Protein AF-A0A9W4U3G1-F1 (afdb_monomer)

Secondary structure (DSSP, 8-state):
-TTTSS----GGGEEEESSHHHHHHHHHHHH-STT--EEEEEES--TTHHHHHHHTT--EEEEEEETTEE-HHHHHHHHHTPPP-TT----TTS-----SEEEEE--SS-TTT-----HHHHHHHHHHHHHHTEEEEEE-SSTT-BSS-PPPPPPHHHH---SSS-SEEEEEEGGGTT-GGG--EEEE--HHHHHHHHTSHHHHTT-S--HHHHHHHHHHHHTSHHHHHHHHHHHHHHHHHHHHHHHHHHH-TTSEEEE-SBSSEEEEE-SS-HHHHHHHHTTT---EEGGGGSBTTB----TTEEEEE-SSS-HHHHHHTS---S----B-TT-GGG-----SS-SS-HHHHHIIIIIHHHHHHHHHHHHS-S-HHHHHHHHHHHHHHHHHHHHHHHHHHHHHHHHH-PPPTTHHHHH-B---TTS-TT--B-GGGB--S-HHHHHHHT--SS-HHHHHHHHHHHHHHHHHHHHHTTTSSS--HHHHHHHHHHHHHHHHHHHHHHHTTSS-HHHHHHHHHHHHHHHHHHHHHHS--TT-GGGTTPPPPPPPS--S-SSS---PPP----HHHHHHHHHHHHTT----

Solvent-accessible surface area (backbone atoms only — not comparable to full-atom values): 31652 Å² total; per-residue (Å²): 116,72,75,66,41,104,55,82,85,55,76,58,20,48,26,75,20,45,14,43,74,53,38,50,55,48,49,48,70,52,31,53,57,95,67,39,72,43,33,36,34,39,32,62,24,57,45,74,53,49,58,60,38,50,78,69,74,50,54,55,41,56,32,50,58,48,93,46,39,57,44,61,64,62,48,52,57,56,55,69,72,60,80,85,67,85,82,66,74,73,74,77,92,54,95,69,74,67,33,42,28,36,36,41,44,39,57,38,33,15,50,41,51,18,41,52,46,36,71,66,48,47,53,51,49,52,53,50,20,64,74,65,44,19,35,36,42,30,47,56,48,28,69,83,32,52,56,73,79,65,84,65,78,78,53,59,41,78,70,49,85,49,91,52,55,61,37,37,33,36,33,21,32,40,42,76,56,75,44,59,88,54,36,40,20,36,34,39,30,30,46,59,39,18,49,53,57,54,63,34,72,53,46,71,71,65,72,36,59,52,62,70,46,47,52,54,51,51,48,32,55,77,72,48,49,40,57,54,48,34,53,50,48,26,56,54,44,41,52,28,32,52,47,48,54,53,46,40,58,72,77,46,64,84,44,49,75,32,43,58,56,29,43,48,32,32,24,41,36,45,100,52,68,39,69,57,53,51,63,73,31,59,96,64,51,95,74,41,60,24,60,60,21,45,41,66,94,38,74,82,78,37,61,40,26,32,41,48,68,50,78,78,58,52,50,66,29,54,74,72,58,41,90,73,79,35,40,77,53,70,42,49,90,80,45,72,73,27,59,38,70,72,62,94,74,58,92,74,45,70,70,56,48,46,41,60,26,48,48,47,44,51,52,49,41,55,54,49,44,70,71,49,97,62,54,70,70,56,30,53,47,37,37,50,47,51,51,50,34,51,52,54,26,53,53,51,43,50,53,53,34,54,52,42,14,35,68,59,3,34,68,14,24,21,24,48,66,43,22,43,57,70,88,56,101,76,70,57,94,90,49,71,40,60,76,83,49,41,63,46,84,61,53,68,52,37,39,58,24,18,48,19,40,40,22,57,70,17,14,49,29,22,21,26,19,44,38,39,17,51,49,44,27,15,58,69,41,42,80,48,99,68,88,49,72,66,47,48,51,64,22,46,46,40,50,52,51,26,50,53,61,28,50,44,36,46,79,47,36,55,29,52,68,66,21,31,51,51,10,28,50,50,8,34,52,42,13,51,54,29,39,60,74,41,29,72,64,60,82,48,67,90,58,56,54,49,47,65,64,65,85,79,86,90,66,101,55,90,83,70,84,77,75,83,59,60,78,73,85,56,76,67,54,59,56,52,54,50,55,44,66,75,61,69,70,80,87,127

Sequence (588 aa):
MNTKFDYISKPDEINLTSGASYGIANILSSVTSSITKQVFVVTPTYFLINNVFQDFNLKTTAIDETKDGIDLVLLEDNLKKYKIDESIVPDSRRERKLYNFILYMVPTFSNPGGITYSIETRKKLVTLARKYDMLIICDDVYEFLDYTNSKPLPRLNHLDNSVDYGNTISNASFSKIIAPGLRVGWQQTTPKLAKQLSITGANKSGGTPNQLSTFVVQELIKSGKLDEIINKFIKVYSERSETFKACIKKYIPNAEVYGGDGGYFFWIKTNVDNDKVHALLKNKVSLAKGDNFEVTGDTRDYSNSNRLSISYLSSVEIEQGRNLPPNYHEFSLYDIRIRYTFFNQVTIPVGLLVLISGVLPVLQFVLFAFIIPASLTRRLWDLFAGCLCLLGAQATQLMTVVLLKNITGLPRPDMIERCEPFFTDVIPLTQLSTVEVCTQENWNLVQEGFRTFPSGHSSTVFCGMIITSLNIAARLQTFDNRNNSFKVFLTISPLLLASFVASTRVSDNRHYLLDVIAGSFIGFTIGWIFYYQYYPSIFNLKNQGKAFPPRRFGIQRFLDNVGGFWRIDDDTERTLDNDAIERGENIA

pLDDT: mean 87.91, std 14.38, range [34.59, 98.81]

Organism: NCBI:txid1227364

Nearest PDB structures (foldseek):
  1wst-assembly1_A-2  TM=8.821E-01  e=9.260E-21  Thermococcus profundus
  8tn2-assembly1_B  TM=8.836E-01  e=1.779E-18  Streptomyces hygroscopicus
  2zc0-assembly1_A  TM=8.852E-01  e=3.743E-18  Thermococcus litoralis
  1ynu-assembly1_A  TM=7.954E-01  e=2.908E-13  Malus domestica
  8kdk-assembly1_A  TM=7.406E-01  e=1.353E-09  Streptomyces caelestis

Structure (mmCIF, N/CA/C/O backbone):
data_AF-A0A9W4U3G1-F1
#
_entry.id   AF-A0A9W4U3G1-F1
#
loop_
_atom_site.group_PDB
_atom_site.id
_atom_site.type_symbol
_atom_site.label_atom_id
_atom_site.label_alt_id
_atom_site.label_comp_id
_atom_site.label_asym_id
_atom_site.label_entity_id
_atom_site.label_seq_id
_atom_site.pdbx_PDB_ins_code
_atom_site.Cartn_x
_atom_site.Cartn_y
_atom_site.Cartn_z
_atom_site.occupancy
_atom_site.B_iso_or_equiv
_atom_site.auth_seq_id
_atom_site.auth_comp_id
_atom_site.auth_asym_id
_atom_site.auth_atom_id
_atom_site.pdbx_PDB_model_num
ATOM 1 N N . MET A 1 1 ? 3.096 -13.633 19.243 1.00 57.94 1 MET A N 1
ATOM 2 C CA . MET A 1 1 ? 1.664 -13.205 19.350 1.00 57.94 1 MET A CA 1
ATOM 3 C C . MET A 1 1 ? 0.942 -13.569 20.671 1.00 57.94 1 MET A C 1
ATOM 5 O O . MET A 1 1 ? 0.488 -12.651 21.343 1.00 57.94 1 MET A O 1
ATOM 9 N N . ASN A 1 2 ? 0.829 -14.850 21.069 1.00 48.88 2 ASN A N 1
ATOM 10 C CA . ASN A 1 2 ? -0.044 -15.297 22.188 1.00 48.88 2 ASN A CA 1
ATOM 11 C C . ASN A 1 2 ? 0.353 -14.839 23.604 1.00 48.88 2 ASN A C 1
ATOM 13 O O . ASN A 1 2 ? -0.464 -14.915 24.510 1.00 48.88 2 ASN A O 1
ATOM 17 N N . THR A 1 3 ? 1.585 -14.380 23.810 1.00 63.94 3 THR A N 1
ATOM 18 C CA . THR A 1 3 ? 2.074 -13.884 25.110 1.00 63.94 3 THR A CA 1
ATOM 19 C C . THR A 1 3 ? 2.156 -12.362 25.172 1.00 63.94 3 THR A C 1
ATOM 21 O O . THR A 1 3 ? 2.547 -11.811 26.195 1.00 63.94 3 THR A O 1
ATOM 24 N N . LYS A 1 4 ? 1.834 -11.670 24.067 1.00 73.44 4 LYS A N 1
ATOM 25 C CA . LYS A 1 4 ? 1.959 -10.208 23.978 1.00 73.44 4 LYS A CA 1
ATOM 26 C C . LYS A 1 4 ? 0.917 -9.517 24.858 1.00 73.44 4 LYS A C 1
ATOM 28 O O . LYS A 1 4 ? 1.223 -8.521 25.499 1.00 73.44 4 LYS A O 1
ATOM 33 N N . PHE A 1 5 ? -0.289 -10.068 24.904 1.00 75.88 5 PHE A N 1
ATOM 34 C CA . PHE A 1 5 ? -1.320 -9.692 25.861 1.00 75.88 5 PHE A CA 1
ATOM 35 C C . PHE A 1 5 ? -1.287 -10.729 26.984 1.00 75.88 5 PHE A C 1
ATOM 37 O O . PHE A 1 5 ? -1.151 -11.913 26.685 1.00 75.88 5 PHE A O 1
ATOM 44 N N . ASP A 1 6 ? -1.425 -10.324 28.250 1.00 81.06 6 ASP A N 1
ATOM 45 C CA . ASP A 1 6 ? -1.524 -11.242 29.406 1.00 81.06 6 ASP A CA 1
ATOM 46 C C . ASP A 1 6 ? -2.870 -12.008 29.412 1.00 81.06 6 ASP A C 1
ATOM 48 O O . ASP A 1 6 ? -3.574 -12.084 30.418 1.00 81.06 6 ASP A O 1
ATOM 52 N N . TYR A 1 7 ? -3.283 -12.513 28.253 1.00 83.75 7 TYR A N 1
ATOM 53 C CA . TYR A 1 7 ? -4.540 -13.185 27.994 1.00 83.75 7 TYR A CA 1
ATOM 54 C C . TYR A 1 7 ? -4.299 -14.301 26.979 1.00 83.75 7 TYR A C 1
ATOM 56 O O . TYR A 1 7 ? -3.818 -14.056 25.872 1.00 83.75 7 TYR A O 1
ATOM 64 N N . ILE A 1 8 ? -4.659 -15.528 27.350 1.00 84.38 8 ILE A N 1
ATOM 65 C CA . ILE A 1 8 ? -4.538 -16.697 26.481 1.00 84.38 8 ILE A CA 1
ATOM 66 C C . ILE A 1 8 ? -5.897 -16.941 25.829 1.00 84.38 8 ILE A C 1
ATOM 68 O O . ILE A 1 8 ? -6.804 -17.470 26.470 1.00 84.38 8 ILE A O 1
ATOM 72 N N . SER A 1 9 ? -6.024 -16.561 24.557 1.00 85.00 9 SER A N 1
ATOM 73 C CA . SER A 1 9 ? -7.230 -16.802 23.761 1.00 85.00 9 SER A CA 1
ATOM 74 C C . SER A 1 9 ? -7.475 -18.291 23.547 1.00 85.00 9 SER A C 1
ATOM 76 O O . SER A 1 9 ? -6.550 -19.042 23.218 1.00 85.00 9 SER A O 1
ATOM 78 N N . LYS A 1 10 ? -8.733 -18.712 23.665 1.00 91.06 10 LYS A N 1
ATOM 79 C CA . LYS A 1 10 ? -9.149 -20.085 23.363 1.00 91.06 10 LYS A CA 1
ATOM 80 C C . LYS A 1 10 ? -9.672 -20.198 21.925 1.00 91.06 10 LYS A C 1
ATOM 82 O O . LYS A 1 10 ? -10.207 -19.228 21.392 1.00 91.06 10 LYS A O 1
ATOM 87 N N . PRO A 1 11 ? -9.550 -21.364 21.261 1.00 92.88 11 PRO A N 1
ATOM 88 C CA . PRO A 1 11 ? -10.028 -21.524 19.886 1.00 92.88 11 PRO A CA 1
ATOM 89 C C . PRO A 1 11 ? -11.525 -21.243 19.692 1.00 92.88 11 PRO A C 1
ATOM 91 O O . PRO A 1 11 ? -11.918 -20.755 18.639 1.00 92.88 11 PRO A O 1
ATOM 94 N N . ASP A 1 12 ? -12.357 -21.532 20.693 1.00 95.00 12 ASP A N 1
ATOM 95 C CA . ASP A 1 12 ? -13.805 -21.306 20.664 1.00 95.00 12 ASP A CA 1
ATOM 96 C C . ASP A 1 12 ? -14.200 -19.827 20.796 1.00 95.00 12 ASP A C 1
ATOM 98 O O . ASP A 1 12 ? -15.333 -19.478 20.486 1.00 95.00 12 ASP A O 1
ATOM 102 N N . GLU A 1 13 ? -13.267 -18.951 21.174 1.00 95.12 13 GLU A N 1
ATOM 103 C CA . GLU A 1 13 ? -13.435 -17.491 21.220 1.00 95.12 13 GLU A CA 1
ATOM 104 C C . GLU A 1 13 ? -13.159 -16.819 19.866 1.00 95.12 13 GLU A C 1
ATOM 106 O O . GLU A 1 13 ? -13.309 -15.601 19.735 1.00 95.12 13 GLU A O 1
ATOM 111 N N . ILE A 1 14 ? -12.728 -17.585 18.855 1.00 94.56 14 ILE A N 1
ATOM 112 C CA . ILE A 1 14 ? -12.226 -17.062 17.582 1.00 94.56 14 ILE A CA 1
ATOM 113 C C . ILE A 1 14 ? -13.134 -17.463 16.416 1.00 94.56 14 ILE A C 1
ATOM 115 O O . ILE A 1 14 ? -13.443 -18.633 16.208 1.00 94.56 14 ILE A O 1
ATOM 119 N N . ASN A 1 15 ? -13.489 -16.485 15.582 1.00 94.12 15 ASN A N 1
ATOM 120 C CA . ASN A 1 15 ? -14.119 -16.699 14.280 1.00 94.12 15 ASN A CA 1
ATOM 121 C C . ASN A 1 15 ? -13.222 -16.150 13.159 1.00 94.12 15 ASN A C 1
ATOM 123 O O . ASN A 1 15 ? -12.805 -14.995 13.207 1.00 94.12 15 ASN A O 1
ATOM 127 N N . LEU A 1 16 ? -12.928 -16.952 12.134 1.00 93.88 16 LEU A N 1
ATOM 128 C CA . LEU A 1 16 ? -12.106 -16.516 10.999 1.00 93.88 16 LEU A CA 1
ATOM 129 C C . LEU A 1 16 ? -12.910 -15.656 10.016 1.00 93.88 16 LEU A C 1
ATOM 131 O O . LEU A 1 16 ? -14.103 -15.871 9.806 1.00 93.88 16 LEU A O 1
ATOM 135 N N . THR A 1 17 ? -12.246 -14.691 9.379 1.00 93.88 17 THR A N 1
ATOM 136 C CA . THR A 1 17 ? -12.873 -13.768 8.420 1.00 93.88 17 THR A CA 1
ATOM 137 C C . THR A 1 17 ? -11.982 -13.519 7.206 1.00 93.88 17 THR A C 1
ATOM 139 O O . THR A 1 17 ? -10.776 -13.769 7.231 1.00 93.88 17 THR A O 1
ATOM 142 N N . SER A 1 18 ? -12.556 -12.935 6.150 1.00 92.69 18 SER A N 1
ATOM 143 C CA . SER A 1 18 ? -11.809 -12.458 4.976 1.00 92.69 18 SER A CA 1
ATOM 144 C C . SER A 1 18 ? -11.130 -11.086 5.184 1.00 92.69 18 SER A C 1
ATOM 146 O O . SER A 1 18 ? -10.969 -10.299 4.248 1.00 92.69 18 SER A O 1
ATOM 148 N N . GLY A 1 19 ? -10.741 -10.770 6.424 1.00 93.31 19 GLY A N 1
ATOM 149 C CA . GLY A 1 19 ? -10.196 -9.473 6.834 1.00 93.31 19 GLY A CA 1
ATOM 150 C C . GLY A 1 19 ? -11.224 -8.566 7.521 1.00 93.31 19 GLY A C 1
ATOM 151 O O . GLY A 1 19 ? -12.418 -8.862 7.558 1.00 93.31 19 GLY A O 1
ATOM 152 N N . ALA A 1 20 ? -10.744 -7.440 8.056 1.00 94.88 20 ALA A N 1
ATOM 153 C CA . ALA A 1 20 ? -11.510 -6.554 8.937 1.00 94.88 20 ALA A CA 1
ATOM 154 C C . ALA A 1 20 ? -12.820 -6.023 8.325 1.00 94.88 20 ALA A C 1
ATOM 156 O O . ALA A 1 20 ? -13.858 -6.111 8.974 1.00 94.88 20 ALA A O 1
ATOM 157 N N . SER A 1 21 ? -12.804 -5.532 7.079 1.00 93.50 21 SER A N 1
ATOM 158 C CA . SER A 1 21 ? -13.999 -4.957 6.434 1.00 93.50 21 SER A CA 1
ATOM 159 C C . SER A 1 21 ? -15.120 -5.984 6.270 1.00 93.50 21 SER A C 1
ATOM 161 O O . SER A 1 21 ? -16.265 -5.720 6.629 1.00 93.50 21 SER A O 1
ATOM 163 N N . TYR A 1 22 ? -14.784 -7.186 5.788 1.00 92.50 22 TYR A N 1
ATOM 164 C CA . TYR A 1 22 ? -15.749 -8.281 5.714 1.00 92.50 22 TYR A CA 1
ATOM 165 C C . TYR A 1 22 ? -16.201 -8.712 7.116 1.00 92.50 22 TYR A C 1
ATOM 167 O O . TYR A 1 22 ? -17.376 -8.997 7.335 1.00 92.50 22 TYR A O 1
ATOM 175 N N . GLY A 1 23 ? -15.274 -8.742 8.078 1.00 95.06 23 GLY A N 1
ATOM 176 C CA . GLY A 1 23 ? -15.577 -9.061 9.466 1.00 95.06 23 GLY A CA 1
ATOM 177 C C . GLY A 1 23 ? -16.704 -8.195 10.028 1.00 95.06 23 GLY A C 1
ATOM 178 O O . GLY A 1 23 ? -17.657 -8.726 10.599 1.00 95.06 23 GLY A O 1
ATOM 179 N N . ILE A 1 24 ? -16.665 -6.887 9.793 1.00 96.19 24 ILE A N 1
ATOM 180 C CA . ILE A 1 24 ? -17.714 -5.974 10.259 1.00 96.19 24 ILE A CA 1
ATOM 181 C C . ILE A 1 24 ? -19.061 -6.314 9.617 1.00 96.19 24 ILE A C 1
ATOM 183 O O . ILE A 1 24 ? -20.047 -6.458 10.335 1.00 96.19 24 ILE A O 1
ATOM 187 N N . ALA A 1 25 ? -19.109 -6.541 8.301 1.00 94.94 25 ALA A N 1
ATOM 188 C CA . ALA A 1 25 ? -20.340 -6.971 7.636 1.00 94.94 25 ALA A CA 1
ATOM 189 C C . ALA A 1 25 ? -20.881 -8.297 8.213 1.00 94.94 25 ALA A C 1
ATOM 191 O O . ALA A 1 25 ? -22.084 -8.435 8.440 1.00 94.94 25 ALA A O 1
ATOM 192 N N . ASN A 1 26 ? -20.000 -9.257 8.530 1.00 94.94 26 ASN A N 1
ATOM 193 C CA . ASN A 1 26 ? -20.387 -10.500 9.201 1.00 94.94 26 ASN A CA 1
ATOM 194 C C . ASN A 1 26 ? -20.990 -10.235 10.589 1.00 94.94 26 ASN A C 1
ATOM 196 O O . ASN A 1 26 ? -22.045 -10.790 10.901 1.00 94.94 26 ASN A O 1
ATOM 200 N N . ILE A 1 27 ? -20.370 -9.358 11.391 1.00 96.75 27 ILE A N 1
ATOM 201 C CA . ILE A 1 27 ? -20.888 -8.954 12.709 1.00 96.75 27 ILE A CA 1
ATOM 202 C C . ILE A 1 27 ? -22.282 -8.364 12.553 1.00 96.75 27 ILE A C 1
ATOM 204 O O . ILE A 1 27 ? -23.222 -8.885 13.148 1.00 96.75 27 ILE A O 1
ATOM 208 N N . LEU A 1 28 ? -22.440 -7.345 11.705 1.00 96.12 28 LEU A N 1
ATOM 209 C CA . LEU A 1 28 ? -23.719 -6.666 11.512 1.00 96.12 28 LEU A CA 1
ATOM 210 C C . LEU A 1 28 ? -24.806 -7.639 11.050 1.00 96.12 28 LEU A C 1
ATOM 212 O O . LEU A 1 28 ? -25.875 -7.686 11.655 1.00 96.12 28 LEU A O 1
ATOM 216 N N . SER A 1 29 ? -24.515 -8.506 10.077 1.00 93.00 29 SER A N 1
ATOM 217 C CA . SER A 1 29 ? -25.471 -9.520 9.606 1.00 93.00 29 SER A CA 1
ATOM 218 C C . SER A 1 29 ? -25.919 -10.497 10.697 1.00 93.00 29 SER A C 1
ATOM 220 O O . SER A 1 29 ? -27.039 -11.017 10.660 1.00 93.00 29 SER A O 1
ATOM 222 N N . SER A 1 30 ? -25.049 -10.744 11.676 1.00 93.62 30 SER A N 1
ATOM 223 C CA . SER A 1 30 ? -25.281 -11.678 12.767 1.00 93.62 30 SER A CA 1
ATOM 224 C C . SER A 1 30 ? -26.070 -11.045 13.911 1.00 93.62 30 SER A C 1
ATOM 226 O O . SER A 1 30 ? -26.978 -11.691 14.432 1.00 93.62 30 SER A O 1
ATOM 228 N N . VAL A 1 31 ? -25.755 -9.797 14.271 1.00 95.12 31 VAL A N 1
ATOM 229 C CA . VAL A 1 31 ? -26.160 -9.189 15.550 1.00 95.12 31 VAL A CA 1
ATOM 230 C C . VAL A 1 31 ? -27.162 -8.038 15.430 1.00 95.12 31 VAL A C 1
ATOM 232 O O . VAL A 1 31 ? -27.620 -7.524 16.450 1.00 95.12 31 VAL A O 1
ATOM 235 N N . THR A 1 32 ? -27.511 -7.624 14.208 1.00 94.31 32 THR A N 1
ATOM 236 C CA . THR A 1 32 ? -28.478 -6.539 13.976 1.00 94.31 32 THR A CA 1
ATOM 237 C C . THR A 1 32 ? -29.823 -7.043 13.473 1.00 94.31 32 THR A C 1
ATOM 239 O O . THR A 1 32 ? -29.939 -8.102 12.845 1.00 94.31 32 THR A O 1
ATOM 242 N N . SER A 1 33 ? -30.867 -6.278 13.790 1.00 91.75 33 SER A N 1
ATOM 243 C CA . SER A 1 33 ? -32.221 -6.450 13.259 1.00 91.75 33 SER A CA 1
ATOM 244 C C . SER A 1 33 ? -33.029 -5.160 13.449 1.00 91.75 33 SER A C 1
ATOM 246 O O . SER A 1 33 ? -32.470 -4.127 13.809 1.00 91.75 33 SER A O 1
ATOM 248 N N . SER A 1 34 ? -34.352 -5.227 13.286 1.00 89.25 34 SER A N 1
ATOM 249 C CA . SER A 1 34 ? -35.282 -4.129 13.582 1.00 89.25 34 SER A CA 1
ATOM 250 C C . SER A 1 34 ? -35.223 -3.610 15.027 1.00 89.25 34 SER A C 1
ATOM 252 O O . SER A 1 34 ? -35.668 -2.490 15.284 1.00 89.25 34 SER A O 1
ATOM 254 N N . ILE A 1 35 ? -34.678 -4.383 15.977 1.00 90.62 35 ILE A N 1
ATOM 255 C CA . ILE A 1 35 ? -34.490 -3.905 17.356 1.00 90.62 35 ILE A CA 1
ATOM 256 C C . ILE A 1 35 ? -33.296 -2.955 17.496 1.00 90.62 35 ILE A C 1
ATOM 258 O O . ILE A 1 35 ? -33.276 -2.148 18.421 1.00 90.62 35 ILE A O 1
ATOM 262 N N . THR A 1 36 ? -32.313 -3.033 16.592 1.00 94.25 36 THR A N 1
ATOM 263 C CA . THR A 1 36 ? -31.096 -2.220 16.655 1.00 94.25 36 THR A CA 1
ATOM 264 C C . THR A 1 36 ? -31.449 -0.772 16.335 1.00 94.25 36 THR A C 1
ATOM 266 O O . THR A 1 36 ? -31.837 -0.444 15.217 1.00 94.25 36 THR A O 1
ATOM 269 N N . LYS A 1 37 ? -31.351 0.098 17.341 1.00 94.44 37 LYS A N 1
ATOM 270 C CA . LYS A 1 37 ? -31.844 1.476 17.282 1.00 94.44 37 LYS A CA 1
ATOM 271 C C . LYS A 1 37 ? -30.851 2.432 16.649 1.00 94.44 37 LYS A C 1
ATOM 273 O O . LYS A 1 37 ? -31.264 3.293 15.879 1.00 94.44 37 LYS A O 1
ATOM 278 N N . GLN A 1 38 ? -29.573 2.301 16.995 1.00 96.25 38 GLN A N 1
ATOM 279 C CA . GLN A 1 38 ? -28.565 3.284 16.618 1.00 96.25 38 GLN A CA 1
ATOM 280 C C . GLN A 1 38 ? -27.159 2.680 16.587 1.00 96.25 38 GLN A C 1
ATOM 282 O O . GLN A 1 38 ? -26.800 1.860 17.438 1.00 96.25 38 GLN A O 1
ATOM 287 N N . VAL A 1 39 ? -26.356 3.140 15.626 1.00 98.06 39 VAL A N 1
ATOM 288 C CA . VAL A 1 39 ? -24.908 2.931 15.599 1.00 98.06 39 VAL A CA 1
ATOM 289 C C . VAL A 1 39 ? -24.221 4.228 16.020 1.00 98.06 39 VAL A C 1
ATOM 291 O O . VAL A 1 39 ? -24.467 5.296 15.460 1.00 98.06 39 VAL A O 1
ATOM 294 N N . PHE A 1 40 ? -23.349 4.134 17.010 1.00 98.56 40 PHE A N 1
ATOM 295 C CA . PHE A 1 40 ? -22.419 5.173 17.413 1.00 98.56 40 PHE A CA 1
ATOM 296 C C . PHE A 1 40 ? -21.070 4.903 16.758 1.00 98.56 40 PHE A C 1
ATOM 298 O O . PHE A 1 40 ? -20.589 3.769 16.739 1.00 98.56 40 PHE A O 1
ATOM 305 N N . VAL A 1 41 ? -20.459 5.937 16.199 1.00 98.44 41 VAL A N 1
ATOM 306 C CA . VAL A 1 41 ? -19.191 5.832 15.476 1.00 98.44 41 VAL A CA 1
ATOM 307 C C . VAL A 1 41 ? -18.250 6.875 16.044 1.00 98.44 41 VAL A C 1
ATOM 309 O O . VAL A 1 41 ? -18.588 8.056 16.082 1.00 98.44 41 VAL A O 1
ATOM 312 N N . VAL A 1 42 ? -17.078 6.450 16.507 1.00 98.06 42 VAL A N 1
ATOM 313 C CA . VAL A 1 42 ? -16.080 7.403 16.998 1.00 98.06 42 VAL A CA 1
ATOM 314 C C . VAL A 1 42 ? -15.516 8.206 15.831 1.00 98.06 42 VAL A C 1
ATOM 316 O O . VAL A 1 42 ? -15.172 7.612 14.807 1.00 98.06 42 VAL A O 1
ATOM 319 N N . THR A 1 43 ? -15.434 9.527 15.991 1.00 96.94 43 THR A N 1
ATOM 320 C CA . THR A 1 43 ? -14.994 10.476 14.964 1.00 96.94 43 THR A CA 1
ATOM 321 C C . THR A 1 43 ? -13.733 11.244 15.395 1.00 96.94 43 THR A C 1
ATOM 323 O O . THR A 1 43 ? -13.655 11.663 16.552 1.00 96.94 43 THR A O 1
ATOM 326 N N . PRO A 1 44 ? -12.747 11.462 14.501 1.00 96.62 44 PRO A N 1
ATOM 327 C CA . PRO A 1 44 ? -12.706 11.028 13.100 1.00 96.62 44 PRO A CA 1
ATOM 328 C C . PRO A 1 44 ? -12.572 9.501 12.968 1.00 96.62 44 PRO A C 1
ATOM 330 O O . PRO A 1 44 ? -12.067 8.832 13.865 1.00 96.62 44 PRO A O 1
ATOM 333 N N . THR A 1 45 ? -13.027 8.934 11.849 1.00 95.88 45 THR A N 1
ATOM 334 C CA . THR A 1 45 ? -13.188 7.477 11.696 1.00 95.88 45 THR A CA 1
ATOM 335 C C . THR A 1 45 ? -12.589 6.917 10.412 1.00 95.88 45 THR A C 1
ATOM 337 O O . THR A 1 45 ? -12.335 7.640 9.453 1.00 95.88 45 THR A O 1
ATOM 340 N N . TYR A 1 46 ? -12.416 5.596 10.332 1.00 94.94 46 TYR A N 1
ATOM 341 C CA . TYR A 1 46 ? -12.030 4.921 9.091 1.00 94.94 46 TYR A CA 1
ATOM 342 C C . TYR A 1 46 ? -13.114 5.087 8.018 1.00 94.94 46 TYR A C 1
ATOM 344 O O . TYR A 1 46 ? -14.060 4.317 7.975 1.00 94.94 46 TYR A O 1
ATOM 352 N N . PHE A 1 47 ? -12.937 6.043 7.109 1.00 90.50 47 PHE A N 1
ATOM 353 C CA . PHE A 1 47 ? -13.969 6.513 6.175 1.00 90.50 47 PHE A CA 1
ATOM 354 C C . PHE A 1 47 ? -14.818 5.450 5.453 1.00 90.50 47 PHE A C 1
ATOM 356 O O . PHE A 1 47 ? -16.015 5.652 5.264 1.00 90.50 47 PHE A O 1
ATOM 363 N N . LEU A 1 48 ? -14.237 4.305 5.072 1.00 93.44 48 LEU A N 1
ATOM 364 C CA . LEU A 1 48 ? -14.969 3.238 4.372 1.00 93.44 48 LEU A CA 1
ATOM 365 C C . LEU A 1 48 ? -15.991 2.514 5.260 1.00 93.44 48 LEU A C 1
ATOM 367 O O . LEU A 1 48 ? -16.853 1.815 4.732 1.00 93.44 48 LEU A O 1
ATOM 371 N N . ILE A 1 49 ? -15.923 2.680 6.584 1.00 94.81 49 ILE A N 1
ATOM 372 C CA . ILE A 1 49 ? -16.884 2.092 7.517 1.00 94.81 49 ILE A CA 1
ATOM 373 C C . ILE A 1 49 ? -18.298 2.645 7.327 1.00 94.81 49 ILE A C 1
ATOM 375 O O . ILE A 1 49 ? -19.267 1.912 7.505 1.00 94.81 49 ILE A O 1
ATOM 379 N N . ASN A 1 50 ? -18.420 3.908 6.906 1.00 94.88 50 ASN A N 1
ATOM 380 C CA . ASN A 1 50 ? -19.710 4.553 6.669 1.00 94.88 50 ASN A CA 1
ATOM 381 C C . ASN A 1 50 ? -20.561 3.758 5.670 1.00 94.88 50 ASN A C 1
ATOM 383 O O . ASN A 1 50 ? -21.726 3.474 5.945 1.00 94.88 50 ASN A O 1
ATOM 387 N N . ASN A 1 51 ? -19.958 3.323 4.559 1.00 95.12 51 ASN A N 1
ATOM 388 C CA . ASN A 1 51 ? -20.649 2.539 3.534 1.00 95.12 51 ASN A CA 1
ATOM 389 C C . ASN A 1 51 ? -21.152 1.203 4.094 1.00 95.12 51 ASN A C 1
ATOM 391 O O . ASN A 1 51 ? -22.262 0.789 3.790 1.00 95.12 51 ASN A O 1
ATOM 395 N N . VAL A 1 52 ? -20.376 0.566 4.978 1.00 95.88 52 VAL A N 1
ATOM 396 C CA . VAL A 1 52 ? -20.786 -0.697 5.605 1.00 95.88 52 VAL A CA 1
ATOM 397 C C . VAL A 1 52 ? -22.034 -0.496 6.465 1.00 95.88 52 VAL A C 1
ATOM 399 O O . VAL A 1 52 ? -22.924 -1.331 6.424 1.00 95.88 52 VAL A O 1
ATOM 402 N N . PHE A 1 53 ? -22.159 0.597 7.221 1.00 96.12 53 PHE A N 1
ATOM 403 C CA . PHE A 1 53 ? -23.392 0.850 7.981 1.00 96.12 53 PHE A CA 1
ATOM 404 C C . PHE A 1 53 ? -24.580 1.214 7.081 1.00 96.12 53 PHE A C 1
ATOM 406 O O . PHE A 1 53 ? -25.703 0.780 7.351 1.00 96.12 53 PHE A O 1
ATOM 413 N N . GLN A 1 54 ? -24.333 1.944 5.991 1.00 94.00 54 GLN A N 1
ATOM 414 C CA . GLN A 1 54 ? -25.353 2.277 4.992 1.00 94.00 54 GLN A CA 1
ATOM 415 C C . GLN A 1 54 ? -25.906 1.035 4.287 1.00 94.00 54 GLN A C 1
ATOM 417 O O . GLN A 1 54 ? -27.121 0.932 4.134 1.00 94.00 54 GLN A O 1
ATOM 422 N N . ASP A 1 55 ? -25.059 0.058 3.947 1.00 95.19 55 ASP A N 1
ATOM 423 C CA . ASP A 1 55 ? -25.476 -1.213 3.332 1.00 95.19 55 ASP A CA 1
ATOM 424 C C . ASP A 1 55 ? -26.482 -1.989 4.208 1.00 95.19 55 ASP A C 1
ATOM 426 O O . ASP A 1 55 ? -27.314 -2.744 3.703 1.00 95.19 55 ASP A O 1
ATOM 430 N N . PHE A 1 56 ? -26.442 -1.781 5.529 1.00 94.81 56 PHE A N 1
ATOM 431 C CA . PHE A 1 56 ? -27.373 -2.368 6.499 1.00 94.81 56 PHE A CA 1
ATOM 432 C C . PHE A 1 56 ? -28.542 -1.439 6.869 1.00 94.81 56 PHE A C 1
ATOM 434 O O . PHE A 1 56 ? -29.337 -1.781 7.743 1.00 94.81 56 PHE A O 1
ATOM 441 N N . ASN A 1 57 ? -28.678 -0.285 6.206 1.00 94.44 57 ASN A N 1
ATOM 442 C CA . ASN A 1 57 ? -29.665 0.760 6.506 1.00 94.44 57 ASN A CA 1
ATOM 443 C C . ASN A 1 57 ? -29.633 1.228 7.973 1.00 94.44 57 ASN A C 1
ATOM 445 O O . ASN A 1 57 ? -30.666 1.577 8.552 1.00 94.44 57 ASN A O 1
ATOM 449 N N . LEU A 1 58 ? -28.451 1.221 8.592 1.00 94.38 58 LEU A N 1
ATOM 450 C CA . LEU A 1 58 ? -28.272 1.642 9.976 1.00 94.38 58 LEU A CA 1
ATOM 451 C C . LEU A 1 58 ? -27.967 3.137 10.039 1.00 94.38 58 LEU A C 1
ATOM 453 O O . LEU A 1 58 ? -27.121 3.650 9.309 1.00 94.38 58 LEU A O 1
ATOM 457 N N . LYS A 1 59 ? -28.643 3.836 10.952 1.00 93.19 59 LYS A N 1
ATOM 458 C CA . LYS A 1 59 ? -28.341 5.237 11.255 1.00 93.19 59 LYS A CA 1
ATOM 459 C C . LYS A 1 59 ? -27.078 5.322 12.103 1.00 93.19 59 LYS A C 1
ATOM 461 O O . LYS A 1 59 ? -26.870 4.490 12.989 1.00 93.19 59 LYS A O 1
ATOM 466 N N . THR A 1 60 ? -26.281 6.356 11.853 1.00 96.88 60 THR A N 1
ATOM 467 C CA . THR A 1 60 ? -25.010 6.630 12.532 1.00 96.88 60 THR A CA 1
ATOM 468 C C . THR A 1 60 ? -25.053 7.957 13.292 1.00 96.88 60 THR A C 1
ATOM 470 O O . THR A 1 60 ? -25.688 8.910 12.852 1.00 96.88 60 THR A O 1
ATOM 473 N N . THR A 1 61 ? -24.407 8.006 14.457 1.00 98.00 61 THR A N 1
ATOM 474 C CA . THR A 1 61 ? -24.213 9.215 15.276 1.00 98.00 61 THR A CA 1
ATOM 475 C C . THR A 1 61 ? -22.751 9.269 15.691 1.00 98.00 61 THR A C 1
ATOM 477 O O . THR A 1 61 ? -22.203 8.257 16.136 1.00 98.00 61 THR A O 1
ATOM 480 N N . ALA A 1 62 ? -22.115 10.424 15.530 1.00 98.31 62 ALA A N 1
ATOM 481 C CA . ALA A 1 62 ? -20.708 10.608 15.836 1.00 98.31 62 ALA A CA 1
ATOM 482 C C . ALA A 1 62 ? -20.494 10.818 17.340 1.00 98.31 62 ALA A C 1
ATOM 484 O O . ALA A 1 62 ? -21.223 11.572 17.988 1.00 98.31 62 ALA A O 1
ATOM 485 N N . ILE A 1 63 ? -19.462 10.175 17.881 1.00 98.38 63 ILE A N 1
ATOM 486 C CA . ILE A 1 63 ? -18.957 10.407 19.237 1.00 98.38 63 ILE A CA 1
ATOM 487 C C . ILE A 1 63 ? -17.520 10.896 19.123 1.00 98.38 63 ILE A C 1
ATOM 489 O O . ILE A 1 63 ? -16.703 10.251 18.468 1.00 98.38 63 ILE A O 1
ATOM 493 N N . ASP A 1 64 ? -17.214 12.027 19.745 1.00 97.19 64 ASP A N 1
ATOM 494 C CA . ASP A 1 64 ? -15.921 12.675 19.558 1.00 97.19 64 ASP A CA 1
ATOM 495 C C . ASP A 1 64 ? -14.791 11.871 20.215 1.00 97.19 64 ASP A C 1
ATOM 497 O O . ASP A 1 64 ? -14.894 11.433 21.366 1.00 97.19 64 ASP A O 1
ATOM 501 N N . GLU A 1 65 ? -13.705 11.665 19.468 1.00 95.62 65 GLU A N 1
ATOM 502 C CA . GLU A 1 65 ? -12.450 11.145 20.005 1.00 95.62 65 GLU A CA 1
ATOM 503 C C . GLU A 1 65 ? -11.789 12.213 20.888 1.00 95.62 65 GLU A C 1
ATOM 505 O O . GLU A 1 65 ? -11.653 13.378 20.506 1.00 95.62 65 GLU A O 1
ATOM 510 N N . THR A 1 66 ? -11.369 11.813 22.086 1.00 93.75 66 THR A N 1
ATOM 511 C CA . THR A 1 66 ? -10.658 12.672 23.038 1.00 93.75 66 THR A CA 1
ATOM 512 C C . THR A 1 66 ? -9.187 12.265 23.114 1.00 93.75 66 THR A C 1
ATOM 514 O O . THR A 1 66 ? -8.755 11.281 22.515 1.00 93.75 66 THR A O 1
ATOM 517 N N . LYS A 1 67 ? -8.378 13.023 23.863 1.00 87.44 67 LYS A N 1
ATOM 518 C CA . LYS A 1 67 ? -6.922 12.817 23.948 1.00 87.44 67 LYS A CA 1
ATOM 519 C C . LYS A 1 67 ? -6.513 11.397 24.373 1.00 87.44 67 LYS A C 1
ATOM 521 O O . LYS A 1 67 ? -5.450 10.934 23.973 1.00 87.44 67 LYS A O 1
ATOM 526 N N . ASP A 1 68 ? -7.314 10.729 25.195 1.00 86.69 68 ASP A N 1
ATOM 527 C CA . ASP A 1 68 ? -7.025 9.408 25.763 1.00 86.69 68 ASP A CA 1
ATOM 528 C C . ASP A 1 68 ? -8.210 8.431 25.643 1.00 86.69 68 ASP A C 1
ATOM 530 O O . ASP A 1 68 ? -8.277 7.416 26.351 1.00 86.69 68 ASP A O 1
ATOM 534 N N . GLY A 1 69 ? -9.164 8.717 24.754 1.00 94.38 69 GLY A N 1
ATOM 535 C CA . GLY A 1 69 ? -10.416 7.982 24.707 1.00 94.38 69 GLY A CA 1
ATOM 536 C C . GLY A 1 69 ? -11.461 8.576 23.778 1.00 94.38 69 GLY A C 1
ATOM 537 O O . GLY A 1 69 ? -11.171 8.979 22.657 1.00 94.38 69 GLY A O 1
ATOM 538 N N . ILE A 1 70 ? -12.698 8.600 24.268 1.00 96.75 70 ILE A N 1
ATOM 539 C CA . ILE A 1 70 ? -13.850 9.192 23.588 1.00 96.75 70 ILE A CA 1
ATOM 540 C C . ILE A 1 70 ? -14.676 9.991 24.592 1.00 96.75 70 ILE A C 1
ATOM 542 O O . ILE A 1 70 ? -14.539 9.791 25.804 1.00 96.75 70 ILE A O 1
ATOM 546 N N . ASP A 1 71 ? -15.572 10.843 24.106 1.00 97.88 71 ASP A N 1
ATOM 547 C CA . ASP A 1 71 ? -16.529 11.543 24.957 1.00 97.88 71 ASP A CA 1
ATOM 548 C C . ASP A 1 71 ? -17.592 10.573 25.509 1.00 97.88 71 ASP A C 1
ATOM 550 O O . ASP A 1 71 ? -18.627 10.285 24.901 1.00 97.88 71 ASP A O 1
ATOM 554 N N . LEU A 1 72 ? -17.303 10.036 26.697 1.00 97.88 72 LEU A N 1
ATOM 555 C CA . LEU A 1 72 ? -18.176 9.106 27.411 1.00 97.88 72 LEU A CA 1
ATOM 556 C C . LEU A 1 72 ? -19.481 9.763 27.878 1.00 97.88 72 LEU A C 1
ATOM 558 O O . LEU A 1 72 ? -20.491 9.067 27.985 1.00 97.88 72 LEU A O 1
ATOM 562 N N . VAL A 1 73 ? -19.463 11.070 28.161 1.00 97.81 73 VAL A N 1
ATOM 563 C CA . VAL A 1 73 ? -20.650 11.807 28.615 1.00 97.81 73 VAL A CA 1
ATOM 564 C C . VAL A 1 73 ? -21.611 11.959 27.444 1.00 97.81 73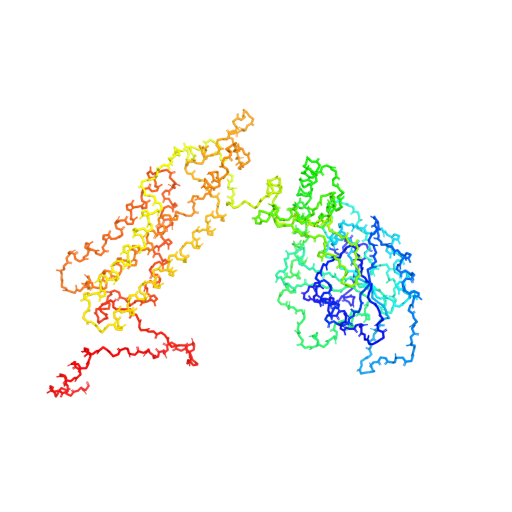 VAL A C 1
ATOM 566 O O . VAL A 1 73 ? -22.769 11.560 27.551 1.00 97.81 73 VAL A O 1
ATOM 569 N N . LEU A 1 74 ? -21.106 12.415 26.294 1.00 98.00 74 LEU A N 1
ATOM 570 C CA . LEU A 1 74 ? -21.881 12.518 25.061 1.00 98.00 74 LEU A CA 1
ATOM 571 C C . LEU A 1 74 ? -22.452 11.161 24.631 1.00 98.00 74 LEU A C 1
ATOM 573 O O . LEU A 1 74 ? -23.620 11.077 24.243 1.00 98.00 74 LEU A O 1
ATOM 577 N N . LEU A 1 75 ? -21.653 10.091 24.707 1.00 98.44 75 LEU A N 1
ATOM 578 C CA . LEU A 1 75 ? -22.121 8.738 24.404 1.00 98.44 75 LEU A CA 1
ATOM 579 C C . LEU A 1 75 ? -23.274 8.325 25.323 1.00 98.44 75 LEU A C 1
ATOM 581 O O . LEU A 1 75 ? -24.316 7.885 24.837 1.00 98.44 75 LEU A O 1
ATOM 585 N N . GLU A 1 76 ? -23.110 8.465 26.640 1.00 98.25 76 GLU A N 1
ATOM 586 C CA . GLU A 1 76 ? -24.145 8.060 27.588 1.00 98.25 76 GLU A CA 1
ATOM 587 C C . GLU A 1 76 ? -25.420 8.907 27.446 1.00 98.25 76 GLU A C 1
ATOM 589 O O . GLU A 1 76 ? -26.529 8.369 27.488 1.00 98.25 76 GLU A O 1
ATOM 594 N N . ASP A 1 77 ? -25.292 10.210 27.214 1.00 98.12 77 ASP A N 1
ATOM 595 C CA . ASP A 1 77 ? -26.441 11.089 27.007 1.00 98.12 77 ASP A CA 1
ATOM 596 C C . ASP A 1 77 ? -27.177 10.784 25.704 1.00 98.12 77 ASP A C 1
ATOM 598 O O . ASP A 1 77 ? -28.406 10.845 25.667 1.00 98.12 77 ASP A O 1
ATOM 602 N N . ASN A 1 78 ? -26.468 10.383 24.648 1.00 97.62 78 ASN A N 1
ATOM 603 C CA . ASN A 1 78 ? -27.107 9.894 23.432 1.00 97.62 78 ASN A CA 1
ATOM 604 C C . ASN A 1 78 ? -27.809 8.546 23.637 1.00 97.62 78 ASN A C 1
ATOM 606 O O . ASN A 1 78 ? -28.918 8.373 23.134 1.00 97.62 78 ASN A O 1
ATOM 610 N N . LEU A 1 79 ? -27.222 7.619 24.398 1.00 97.44 79 LEU A N 1
ATOM 611 C CA . LEU A 1 79 ? -27.851 6.334 24.726 1.00 97.44 79 LEU A CA 1
ATOM 612 C C . LEU A 1 79 ? -29.180 6.530 25.476 1.00 97.44 79 LEU A C 1
ATOM 614 O O . LEU A 1 79 ? -30.182 5.910 25.122 1.00 97.44 79 LEU A O 1
ATOM 618 N N . LYS A 1 80 ? -29.228 7.454 26.447 1.00 96.56 80 LYS A N 1
ATOM 619 C CA . LYS A 1 80 ? -30.441 7.772 27.231 1.00 96.56 80 LYS A CA 1
ATOM 620 C C . LYS A 1 80 ? -31.608 8.323 26.399 1.00 96.56 80 LYS A C 1
ATOM 622 O O . LYS A 1 80 ? -32.746 8.270 26.860 1.00 96.56 80 LYS A O 1
ATOM 627 N N . LYS A 1 81 ? -31.362 8.859 25.196 1.00 95.75 81 LYS A N 1
ATOM 628 C CA . LYS A 1 81 ? -32.419 9.422 24.329 1.00 95.75 81 LYS A CA 1
ATOM 629 C C . LYS A 1 81 ? -33.337 8.349 23.741 1.00 95.75 81 LYS A C 1
ATOM 631 O O . LYS A 1 81 ? -34.461 8.660 23.348 1.00 95.75 81 LYS A O 1
ATOM 636 N N . TYR A 1 82 ? -32.879 7.102 23.670 1.00 93.31 82 TYR A N 1
ATOM 637 C CA . TYR A 1 82 ? -33.619 6.015 23.041 1.00 93.31 82 TYR A CA 1
ATOM 638 C C . TYR A 1 82 ? -34.415 5.218 24.074 1.00 93.31 82 TYR A C 1
ATOM 640 O O . TYR A 1 82 ? -33.874 4.733 25.064 1.00 93.31 82 TYR A O 1
ATOM 648 N N . LYS A 1 83 ? -35.712 5.034 23.812 1.00 86.62 83 LYS A N 1
ATOM 649 C CA . LYS A 1 83 ? -36.554 4.090 24.556 1.00 86.62 83 LYS A CA 1
ATOM 650 C C . LYS A 1 83 ? -36.496 2.722 23.879 1.00 86.62 83 LYS A C 1
ATOM 652 O O . LYS A 1 83 ? -36.703 2.626 22.667 1.00 86.62 83 LYS A O 1
ATOM 657 N N . ILE A 1 84 ? -36.217 1.679 24.656 1.00 86.25 84 ILE A N 1
ATOM 658 C CA . ILE A 1 84 ? -36.271 0.296 24.177 1.00 86.25 84 ILE A CA 1
ATOM 659 C C . ILE A 1 84 ? -37.727 -0.159 24.208 1.00 86.25 84 ILE A C 1
ATOM 661 O O . ILE A 1 84 ? -38.389 -0.066 25.238 1.00 86.25 84 ILE A O 1
ATOM 665 N N . ASP A 1 85 ? -38.223 -0.598 23.056 1.00 79.62 85 ASP A N 1
ATOM 666 C CA . ASP A 1 85 ? -39.561 -1.160 22.921 1.00 79.62 85 ASP A CA 1
ATOM 667 C C . ASP A 1 85 ? -39.458 -2.683 22.988 1.00 79.62 85 ASP A C 1
ATOM 669 O O . ASP A 1 85 ? -39.044 -3.330 22.024 1.00 79.62 85 ASP A O 1
ATOM 673 N N . GLU A 1 86 ? -39.808 -3.238 24.144 1.00 80.31 86 GLU A N 1
ATOM 674 C CA . GLU A 1 86 ? -39.766 -4.678 24.409 1.00 80.31 86 GLU A CA 1
ATOM 675 C C . GLU A 1 86 ? -40.835 -5.461 23.625 1.00 80.31 86 GLU A C 1
ATOM 677 O O . GLU A 1 86 ? -40.762 -6.686 23.555 1.00 80.31 86 GLU A O 1
ATOM 682 N N . SER A 1 87 ? -41.806 -4.783 22.994 1.00 77.62 87 SER A N 1
ATOM 683 C CA . SER A 1 87 ? -42.834 -5.439 22.174 1.00 77.62 87 SER A CA 1
ATOM 684 C C . SER A 1 87 ? -42.323 -5.893 20.801 1.00 77.62 87 SER A C 1
ATOM 686 O O . SER A 1 87 ? -42.932 -6.759 20.167 1.00 77.62 87 SER A O 1
ATOM 688 N N . ILE A 1 88 ? -41.192 -5.348 20.333 1.00 75.25 88 ILE A N 1
ATOM 689 C CA . ILE A 1 88 ? -40.580 -5.741 19.061 1.00 75.25 88 ILE A CA 1
ATOM 690 C C . ILE A 1 88 ? -39.840 -7.063 19.264 1.00 75.25 88 ILE A C 1
ATOM 692 O O . ILE A 1 88 ? -38.680 -7.098 19.672 1.00 75.25 88 ILE A O 1
ATOM 696 N N . VAL A 1 89 ? -40.512 -8.164 18.936 1.00 73.69 89 VAL A N 1
ATOM 697 C CA . VAL A 1 89 ? -39.918 -9.501 18.990 1.00 73.69 89 VAL A CA 1
ATOM 698 C C . VAL A 1 89 ? -39.058 -9.729 17.741 1.00 73.69 89 VAL A C 1
ATOM 700 O O . VAL A 1 89 ? -39.563 -9.611 16.620 1.00 73.69 89 VAL A O 1
ATOM 703 N N . PRO A 1 90 ? -37.764 -10.060 17.889 1.00 72.81 90 PRO A N 1
ATOM 704 C CA . PRO A 1 90 ? -36.929 -10.412 16.753 1.00 72.81 90 PRO A CA 1
ATOM 705 C C . PRO A 1 90 ? -37.417 -11.681 16.051 1.00 72.81 90 PRO A C 1
ATOM 707 O O . PRO A 1 90 ? -38.038 -12.551 16.656 1.00 72.81 90 PRO A O 1
ATOM 710 N N . ASP A 1 91 ? -37.070 -11.813 14.774 1.00 69.81 91 ASP A N 1
ATOM 711 C CA . ASP A 1 91 ? -37.352 -13.005 13.974 1.00 69.81 91 ASP A CA 1
ATOM 712 C C . ASP A 1 91 ? -36.898 -14.302 14.677 1.00 69.81 91 ASP A C 1
ATOM 714 O O . ASP A 1 91 ? -35.703 -14.528 14.882 1.00 69.81 91 ASP A O 1
ATOM 718 N N . SER A 1 92 ? -37.860 -15.167 15.010 1.00 67.94 92 SER A N 1
ATOM 719 C CA . SER A 1 92 ? -37.653 -16.408 15.764 1.00 67.94 92 SER A CA 1
ATOM 720 C C . SER A 1 92 ? -37.043 -17.547 14.942 1.00 67.94 92 SER A C 1
ATOM 722 O O . SER A 1 92 ? -36.710 -18.593 15.499 1.00 67.94 92 SER A O 1
ATOM 724 N N . ARG A 1 93 ? -36.846 -17.374 13.625 1.00 72.88 93 ARG A N 1
ATOM 725 C CA . ARG A 1 93 ? -36.282 -18.418 12.746 1.00 72.88 93 ARG A CA 1
ATOM 726 C C . ARG A 1 93 ? -34.863 -18.845 13.129 1.00 72.88 93 ARG A C 1
ATOM 728 O O . ARG A 1 93 ? -34.417 -19.909 12.696 1.00 72.88 93 ARG A O 1
ATOM 735 N N . ARG A 1 94 ? -34.124 -18.022 13.884 1.00 73.81 94 ARG A N 1
ATOM 736 C CA . ARG A 1 94 ? -32.784 -18.344 14.397 1.00 73.81 94 ARG A CA 1
ATOM 737 C C . ARG A 1 94 ? -32.589 -17.754 15.787 1.00 73.81 94 ARG A C 1
ATOM 739 O O . ARG A 1 94 ? -32.663 -16.541 15.949 1.00 73.81 94 ARG A O 1
ATOM 746 N N . GLU A 1 95 ? -32.242 -18.599 16.749 1.00 82.50 95 GLU A N 1
ATOM 747 C CA . GLU A 1 95 ? -31.779 -18.147 18.059 1.00 82.50 95 GLU A CA 1
ATOM 748 C C . GLU A 1 95 ? -30.418 -17.451 17.904 1.00 82.50 95 GLU A C 1
ATOM 750 O O . GLU A 1 95 ? -29.432 -18.067 17.489 1.00 82.50 95 GLU A O 1
ATOM 755 N N . ARG A 1 96 ? -30.384 -16.141 18.164 1.00 89.88 96 ARG A N 1
ATOM 756 C CA . ARG A 1 96 ? -29.176 -15.316 18.080 1.00 89.88 96 ARG A CA 1
ATOM 757 C C . ARG A 1 96 ? -29.276 -14.104 19.000 1.00 89.88 96 ARG A C 1
ATOM 759 O O . ARG A 1 96 ? -30.342 -13.505 19.120 1.00 89.88 96 ARG A O 1
ATOM 766 N N . LYS A 1 97 ? -28.157 -13.715 19.609 1.00 93.69 97 LYS A N 1
ATOM 767 C CA . LYS A 1 97 ? -28.025 -12.453 20.330 1.00 93.69 97 LYS A CA 1
ATOM 768 C C . LYS A 1 97 ? -28.041 -11.294 19.345 1.00 93.69 97 LYS A C 1
ATOM 770 O O . LYS A 1 97 ? -27.278 -11.260 18.376 1.00 93.69 97 LYS A O 1
ATOM 775 N N . LEU A 1 98 ? -28.918 -10.348 19.644 1.00 94.69 98 LEU A N 1
ATOM 776 C CA . LEU A 1 98 ? -29.056 -9.069 18.975 1.00 94.69 98 LEU A CA 1
ATOM 777 C C . LEU A 1 98 ? -28.806 -7.962 20.002 1.00 94.69 98 LEU A C 1
ATOM 779 O O . LEU A 1 98 ? -29.047 -8.171 21.197 1.00 94.69 98 LEU A O 1
ATOM 783 N N . TYR A 1 99 ? -28.319 -6.816 19.536 1.00 95.88 99 TYR A N 1
ATOM 784 C CA . TYR A 1 99 ? -28.020 -5.667 20.394 1.00 95.88 99 TYR A CA 1
ATOM 785 C C . TYR A 1 99 ? -28.868 -4.461 20.008 1.00 95.88 99 TYR A C 1
ATOM 787 O O . TYR A 1 99 ? -29.105 -4.196 18.821 1.00 95.88 99 TYR A O 1
ATOM 795 N N . ASN A 1 100 ? -29.291 -3.716 21.028 1.00 95.94 100 ASN A N 1
ATOM 796 C CA . ASN A 1 100 ? -30.038 -2.472 20.865 1.00 95.94 100 ASN A CA 1
ATOM 797 C C . ASN A 1 100 ? -29.173 -1.370 20.249 1.00 95.94 100 ASN A C 1
ATOM 799 O O . ASN A 1 100 ? -29.664 -0.582 19.440 1.00 95.94 100 ASN A O 1
ATOM 803 N N . PHE A 1 101 ? -27.884 -1.341 20.590 1.00 98.31 101 PHE A N 1
ATOM 804 C CA . PHE A 1 101 ? -26.945 -0.337 20.101 1.00 98.31 101 PHE A CA 1
ATOM 805 C C . PHE A 1 101 ? -25.635 -0.965 19.641 1.00 98.31 101 PHE A C 1
ATOM 807 O O . PHE A 1 101 ? -25.250 -2.052 20.076 1.00 98.31 101 PHE A O 1
ATOM 814 N N . ILE A 1 102 ? -24.917 -0.246 18.787 1.00 98.75 102 ILE A N 1
ATOM 815 C CA . ILE A 1 102 ? -23.564 -0.602 18.361 1.00 98.75 102 ILE A CA 1
ATOM 816 C C . ILE A 1 102 ? -22.659 0.605 18.562 1.00 98.75 102 ILE A C 1
ATOM 818 O O . ILE A 1 102 ? -23.070 1.719 18.266 1.00 98.75 102 ILE A O 1
ATOM 822 N N . LEU A 1 103 ? -21.432 0.384 19.023 1.00 98.81 103 LEU A N 1
ATOM 823 C CA . LEU A 1 103 ? -20.350 1.364 19.002 1.00 98.81 103 LEU A CA 1
ATOM 824 C C . LEU A 1 103 ? -19.211 0.830 18.133 1.00 98.81 103 LEU A C 1
ATOM 826 O O . LEU A 1 103 ? -18.721 -0.268 18.381 1.00 98.81 103 LEU A O 1
ATOM 830 N N . TYR A 1 104 ? -18.767 1.604 17.148 1.00 98.75 104 TYR A N 1
ATOM 831 C CA . TYR A 1 104 ? -17.585 1.298 16.343 1.00 98.75 104 TYR A CA 1
ATOM 832 C C . TYR A 1 104 ? -16.428 2.239 16.666 1.00 98.75 104 TYR A C 1
ATOM 834 O O . TYR A 1 104 ? -16.604 3.459 16.710 1.00 98.75 104 TYR A O 1
ATOM 842 N N . MET A 1 105 ? -15.239 1.664 16.855 1.00 98.12 105 MET A N 1
ATOM 843 C CA . MET A 1 105 ? -14.037 2.402 17.241 1.00 98.12 105 MET A CA 1
ATOM 844 C C . MET A 1 105 ? -12.742 1.677 16.861 1.00 98.12 105 MET A C 1
ATOM 846 O O . MET A 1 105 ? -12.717 0.459 16.687 1.00 98.12 105 MET A O 1
ATOM 850 N N . VAL A 1 106 ? -11.644 2.433 16.820 1.00 97.62 106 VAL A N 1
ATOM 851 C CA . VAL A 1 106 ? -10.274 1.925 16.655 1.00 97.62 106 VAL A CA 1
ATOM 852 C C . VAL A 1 106 ? -9.492 2.277 17.932 1.00 97.62 106 VAL A C 1
ATOM 854 O O . VAL A 1 106 ? -8.995 3.393 18.040 1.00 97.62 106 VAL A O 1
ATOM 857 N N . PRO A 1 107 ? -9.403 1.389 18.941 1.00 96.69 107 PRO A N 1
ATOM 858 C CA . PRO A 1 107 ? -8.962 1.773 20.293 1.00 96.69 107 PRO A CA 1
ATOM 859 C C . PRO A 1 107 ? -7.445 1.950 20.462 1.00 96.69 107 PRO A C 1
ATOM 861 O O . PRO A 1 107 ? -6.993 2.417 21.512 1.00 96.69 107 PRO A O 1
ATOM 864 N N . THR A 1 108 ? -6.652 1.501 19.489 1.00 96.06 108 THR A N 1
ATOM 865 C CA . THR A 1 108 ? -5.186 1.494 19.546 1.00 96.06 108 THR A CA 1
ATOM 866 C C . THR A 1 108 ? -4.641 2.027 18.228 1.00 96.06 108 THR A C 1
ATOM 868 O O . THR A 1 108 ? -4.927 1.444 17.181 1.00 96.06 108 THR A O 1
ATOM 871 N N . PHE A 1 109 ? -3.866 3.113 18.287 1.00 96.06 109 PHE A N 1
ATOM 872 C CA . PHE A 1 109 ? -3.369 3.859 17.124 1.00 96.06 109 PHE A CA 1
ATOM 873 C C . PHE A 1 109 ? -4.484 4.160 16.111 1.00 96.06 109 PHE A C 1
ATOM 875 O O . PHE A 1 109 ? -4.438 3.708 14.963 1.00 96.06 109 PHE A O 1
ATOM 882 N N . SER A 1 110 ? -5.517 4.874 16.575 1.00 95.75 110 SER A N 1
ATOM 883 C CA . SER A 1 110 ? -6.780 5.082 15.863 1.00 95.75 110 SER A CA 1
ATOM 884 C C . SER A 1 110 ? -6.595 5.557 14.414 1.00 95.75 110 SER A C 1
ATOM 886 O O . SER A 1 110 ? -5.648 6.261 14.074 1.00 95.75 110 SER A O 1
ATOM 888 N N . ASN A 1 111 ? -7.495 5.167 13.510 1.00 95.94 111 ASN A N 1
ATOM 889 C CA . ASN A 1 111 ? -7.494 5.683 12.140 1.00 95.94 111 ASN A CA 1
ATOM 890 C C . ASN A 1 111 ? -8.654 6.675 11.980 1.00 95.94 111 ASN A C 1
ATOM 892 O O . ASN A 1 111 ? -9.800 6.226 12.018 1.00 95.94 111 ASN A O 1
ATOM 896 N N . PRO A 1 112 ? -8.386 7.968 11.736 1.00 94.81 112 PRO A N 1
ATOM 897 C CA . PRO A 1 112 ? -7.082 8.552 11.412 1.00 94.81 112 PRO A CA 1
ATOM 898 C C . PRO A 1 112 ? -6.300 9.147 12.599 1.00 94.81 112 PRO A C 1
ATOM 900 O O . PRO A 1 112 ? -5.143 9.499 12.391 1.00 94.81 112 PRO A O 1
ATOM 903 N N . GLY A 1 113 ? -6.904 9.289 13.786 1.00 91.56 113 GLY A N 1
ATOM 904 C CA . GLY A 1 113 ? -6.393 10.123 14.887 1.00 91.56 113 GLY A CA 1
ATOM 905 C C . GLY A 1 113 ? -5.045 9.708 15.491 1.00 91.56 113 GLY A C 1
ATOM 906 O O . GLY A 1 113 ? -4.328 10.540 16.035 1.00 91.56 113 GLY A O 1
ATOM 907 N N . GLY A 1 114 ? -4.652 8.444 15.365 1.00 92.50 114 GLY A N 1
ATOM 908 C CA . GLY A 1 114 ? -3.380 7.907 15.847 1.00 92.50 114 GLY A CA 1
ATOM 909 C C . GLY A 1 114 ? -3.309 7.728 17.366 1.00 92.50 114 GLY A C 1
ATOM 910 O O . GLY A 1 114 ? -2.225 7.473 17.889 1.00 92.50 114 GLY A O 1
ATOM 911 N N . ILE A 1 115 ? -4.435 7.846 18.075 1.00 93.00 115 ILE A N 1
ATOM 912 C CA . ILE A 1 115 ? -4.511 7.832 19.542 1.00 93.00 115 ILE A CA 1
ATOM 913 C C . ILE A 1 115 ? -4.717 6.398 20.054 1.00 93.00 115 ILE A C 1
ATOM 915 O O . ILE A 1 115 ? -5.303 5.553 19.377 1.00 93.00 115 ILE A O 1
ATOM 919 N N . THR A 1 116 ? -4.235 6.116 21.266 1.00 95.12 116 THR A N 1
ATOM 920 C CA . THR A 1 116 ? -4.471 4.854 21.980 1.00 95.12 116 THR A CA 1
ATOM 921 C C . THR A 1 116 ? -5.218 5.123 23.280 1.00 95.12 116 THR A C 1
ATOM 923 O O . THR A 1 116 ? -4.783 5.931 24.097 1.00 95.12 116 THR A O 1
ATOM 926 N N . TYR A 1 117 ? -6.344 4.437 23.485 1.00 96.25 117 TYR A N 1
ATOM 927 C CA . TYR A 1 117 ? -7.244 4.741 24.599 1.00 96.25 117 TYR A CA 1
ATOM 928 C C . TYR A 1 117 ? -6.758 4.142 25.908 1.00 96.25 117 TYR A C 1
ATOM 930 O O . TYR A 1 117 ? -6.361 2.970 25.954 1.00 96.25 117 TYR A O 1
ATOM 938 N N . SER A 1 118 ? -6.876 4.927 26.978 1.00 96.12 118 SER A N 1
ATOM 939 C CA . SER A 1 118 ? -6.447 4.552 28.320 1.00 96.12 118 SER A CA 1
ATOM 940 C C . SER A 1 118 ? -7.209 3.335 28.852 1.00 96.12 118 SER A C 1
ATOM 942 O O . SER A 1 118 ? -8.351 3.046 28.477 1.00 96.12 118 SER A O 1
ATOM 944 N N . ILE A 1 119 ? -6.581 2.604 29.777 1.00 95.88 119 ILE A N 1
ATOM 945 C CA . ILE A 1 119 ? -7.217 1.457 30.437 1.00 95.88 119 ILE A CA 1
ATOM 946 C C . ILE A 1 119 ? -8.501 1.851 31.181 1.00 95.88 119 ILE A C 1
ATOM 948 O O . ILE A 1 119 ? -9.446 1.064 31.248 1.00 95.88 119 ILE A O 1
ATOM 952 N N . GLU A 1 120 ? -8.554 3.070 31.719 1.00 97.12 120 GLU A N 1
ATOM 953 C CA . GLU A 1 120 ? -9.727 3.603 32.404 1.00 97.12 120 GLU A CA 1
ATOM 954 C C . GLU A 1 120 ? -10.894 3.794 31.431 1.00 97.12 120 GLU A C 1
ATOM 956 O O . GLU A 1 120 ? -11.989 3.285 31.689 1.00 97.12 120 GLU A O 1
ATOM 961 N N . THR A 1 121 ? -10.648 4.427 30.278 1.00 97.81 121 THR A N 1
ATOM 962 C CA . THR A 1 121 ? -11.646 4.572 29.210 1.00 97.81 121 THR A CA 1
ATOM 963 C C . THR A 1 121 ? -12.164 3.208 28.760 1.00 97.81 121 THR A C 1
ATOM 965 O O . THR A 1 121 ? -13.376 2.998 28.706 1.00 97.81 121 THR A O 1
ATOM 968 N N . ARG A 1 122 ? -11.272 2.236 28.513 1.00 97.94 122 ARG A N 1
ATOM 969 C CA . ARG A 1 122 ? -11.659 0.875 28.095 1.00 97.94 122 ARG A CA 1
ATOM 970 C C . ARG A 1 122 ? -12.592 0.200 29.111 1.00 97.94 122 ARG A C 1
ATOM 972 O O . ARG A 1 122 ? -13.604 -0.375 28.718 1.00 97.94 122 ARG A O 1
ATOM 979 N N . LYS A 1 123 ? -12.305 0.307 30.415 1.00 97.69 123 LYS A N 1
ATOM 980 C CA . LYS A 1 123 ? -13.158 -0.248 31.488 1.00 97.69 123 LYS A CA 1
ATOM 981 C C . LYS A 1 123 ? -14.524 0.443 31.578 1.00 97.69 123 LYS A C 1
ATOM 983 O O . LYS A 1 123 ? -15.545 -0.234 31.734 1.00 97.69 123 LYS A O 1
ATOM 988 N N . LYS A 1 124 ? -14.562 1.776 31.466 1.00 98.06 124 LYS A N 1
ATOM 989 C CA . LYS A 1 124 ? -15.819 2.547 31.463 1.00 98.06 124 LYS A CA 1
ATOM 990 C C . LYS A 1 124 ? -16.691 2.184 30.260 1.00 98.06 124 LYS A C 1
ATOM 992 O O . LYS A 1 124 ? -17.889 1.975 30.428 1.00 98.06 124 LYS A O 1
ATOM 997 N N . LEU A 1 125 ? -16.089 2.010 29.083 1.00 98.31 125 LEU A N 1
ATOM 998 C CA . LEU A 1 125 ? -16.787 1.570 27.874 1.00 98.31 125 LEU A CA 1
ATOM 999 C C . LEU A 1 125 ? -17.434 0.196 28.039 1.00 98.31 125 LEU A C 1
ATOM 1001 O O . LEU A 1 125 ? -18.620 0.062 27.757 1.00 98.31 125 LEU A O 1
ATOM 1005 N N . VAL A 1 126 ? -16.706 -0.800 28.555 1.00 98.25 126 VAL A N 1
ATOM 1006 C CA . VAL A 1 126 ? -17.277 -2.133 28.840 1.00 98.25 126 VAL A CA 1
ATOM 1007 C C . VAL A 1 126 ? -18.459 -2.030 29.812 1.00 98.25 126 VAL A C 1
ATOM 1009 O O . VAL A 1 126 ? -19.486 -2.676 29.617 1.00 98.25 126 VAL A O 1
ATOM 1012 N N . THR A 1 127 ? -18.351 -1.175 30.832 1.00 98.00 127 THR A N 1
ATOM 1013 C CA . THR A 1 127 ? -19.431 -0.954 31.809 1.00 98.00 127 THR A CA 1
ATOM 1014 C C . THR A 1 127 ? -20.681 -0.363 31.149 1.00 98.00 127 THR A C 1
ATOM 1016 O O . THR A 1 127 ? -21.781 -0.881 31.345 1.00 98.00 127 THR A O 1
ATOM 1019 N N . LEU A 1 128 ? -20.523 0.682 30.327 1.00 98.06 128 LEU A N 1
ATOM 1020 C CA . LEU A 1 128 ? -21.627 1.279 29.569 1.00 98.06 128 LEU A CA 1
ATOM 1021 C C . LEU A 1 128 ? -22.229 0.287 28.569 1.00 98.06 128 LEU A C 1
ATOM 1023 O O . LEU A 1 128 ? -23.449 0.198 28.452 1.00 98.06 128 LEU A O 1
ATOM 1027 N N . ALA A 1 129 ? -21.389 -0.496 27.896 1.00 98.25 129 ALA A N 1
ATOM 1028 C CA . ALA A 1 129 ? -21.830 -1.462 26.903 1.00 98.25 129 ALA A CA 1
ATOM 1029 C C . ALA A 1 129 ? -22.783 -2.503 27.495 1.00 98.25 129 ALA A C 1
ATOM 1031 O O . ALA A 1 129 ? -23.849 -2.762 26.938 1.00 98.25 129 ALA A O 1
ATOM 1032 N N . ARG A 1 130 ? -22.449 -3.021 28.683 1.00 96.25 130 ARG A N 1
ATOM 1033 C CA . ARG A 1 130 ? -23.310 -3.950 29.426 1.00 96.25 130 ARG A CA 1
ATOM 1034 C C . ARG A 1 130 ? -24.573 -3.269 29.953 1.00 96.25 130 ARG A C 1
ATOM 1036 O O . ARG A 1 130 ? -25.646 -3.855 29.871 1.00 96.25 130 ARG A O 1
ATOM 1043 N N . LYS A 1 131 ? -24.462 -2.033 30.459 1.00 96.62 131 LYS A N 1
ATOM 1044 C CA . LYS A 1 131 ? -25.596 -1.265 31.005 1.00 96.62 131 LYS A CA 1
ATOM 1045 C C . LYS A 1 131 ? -26.690 -0.997 29.965 1.00 96.62 131 LYS A C 1
ATOM 1047 O O . LYS A 1 131 ? -27.863 -1.053 30.315 1.00 96.62 131 LYS A O 1
ATOM 1052 N N . TYR A 1 132 ? -26.315 -0.699 28.722 1.00 97.06 132 TYR A N 1
ATOM 1053 C CA . TYR A 1 132 ? -27.256 -0.269 27.678 1.00 97.06 132 TYR A CA 1
ATOM 1054 C C . TYR A 1 132 ? -27.538 -1.332 26.603 1.00 97.06 132 TYR A C 1
ATOM 1056 O O . TYR A 1 132 ? -28.221 -1.033 25.630 1.00 97.06 132 TYR A O 1
ATOM 1064 N N . ASP A 1 133 ? -27.037 -2.562 26.752 1.00 96.00 133 ASP A N 1
ATOM 1065 C CA . ASP A 1 133 ? -27.089 -3.599 25.708 1.00 96.00 133 ASP A CA 1
ATOM 1066 C C . ASP A 1 133 ? -26.505 -3.127 24.361 1.00 96.00 133 ASP A C 1
ATOM 1068 O O . ASP A 1 133 ? -27.105 -3.244 23.288 1.00 96.00 133 ASP A O 1
ATOM 1072 N N . MET A 1 134 ? -25.310 -2.546 24.440 1.00 98.31 134 MET A N 1
ATOM 1073 C CA . MET A 1 134 ? -24.551 -2.058 23.297 1.00 98.31 134 MET A CA 1
ATOM 1074 C C . MET A 1 134 ? -23.412 -3.024 22.978 1.00 98.31 134 MET A C 1
ATOM 1076 O O . MET A 1 134 ? -22.705 -3.468 23.880 1.00 98.31 134 MET A O 1
ATOM 1080 N N . LEU A 1 135 ? -23.209 -3.333 21.701 1.00 98.81 135 LEU A N 1
ATOM 1081 C CA . LEU A 1 135 ? -22.035 -4.067 21.237 1.00 98.81 135 LEU A CA 1
ATOM 1082 C C . LEU A 1 135 ? -20.932 -3.094 20.830 1.00 98.81 135 LEU A C 1
ATOM 1084 O O . LEU A 1 135 ? -21.140 -2.270 19.943 1.00 98.81 135 LEU A O 1
ATOM 1088 N N . ILE A 1 136 ? -19.745 -3.226 21.413 1.00 98.81 136 ILE A N 1
ATOM 1089 C CA . ILE A 1 136 ? -18.556 -2.501 20.967 1.00 98.81 136 ILE A CA 1
ATOM 1090 C C . ILE A 1 136 ? -17.802 -3.348 19.941 1.00 98.81 136 ILE A C 1
ATOM 1092 O O . ILE A 1 136 ? -17.317 -4.438 20.250 1.00 98.81 136 ILE A O 1
ATOM 1096 N N . ILE A 1 137 ? -17.674 -2.823 18.728 1.00 98.75 137 ILE A N 1
ATOM 1097 C CA . ILE A 1 137 ? -16.854 -3.372 17.652 1.00 98.75 137 ILE A CA 1
ATOM 1098 C C . ILE A 1 137 ? -15.531 -2.600 17.640 1.00 98.75 137 ILE A C 1
ATOM 1100 O O . ILE A 1 137 ? -15.486 -1.432 17.248 1.00 98.75 137 ILE A O 1
ATOM 1104 N N . CYS A 1 138 ? -14.456 -3.254 18.076 1.00 98.50 138 CYS A N 1
ATOM 1105 C CA . CYS A 1 138 ? -13.103 -2.703 18.064 1.00 98.50 138 CYS A CA 1
ATOM 1106 C C . CYS A 1 138 ? -12.365 -3.158 16.804 1.00 98.50 138 CYS A C 1
ATOM 1108 O O . CYS A 1 138 ? -12.140 -4.353 16.632 1.00 98.50 138 CYS A O 1
ATOM 1110 N N . ASP A 1 139 ? -11.961 -2.236 15.932 1.00 97.25 139 ASP A N 1
ATOM 1111 C CA . ASP A 1 139 ? -11.107 -2.556 14.782 1.00 97.25 139 ASP A CA 1
ATOM 1112 C C . ASP A 1 139 ? -9.627 -2.608 15.217 1.00 97.25 139 ASP A C 1
ATOM 1114 O O . ASP A 1 139 ? -8.869 -1.646 15.091 1.00 97.25 139 ASP A O 1
ATOM 1118 N N . ASP A 1 140 ? -9.214 -3.737 15.793 1.00 96.62 140 ASP A N 1
ATOM 1119 C CA . ASP A 1 140 ? -7.896 -3.953 16.409 1.00 96.62 140 ASP A CA 1
ATOM 1120 C C . ASP A 1 140 ? -6.835 -4.366 15.372 1.00 96.62 140 ASP A C 1
ATOM 1122 O O . ASP A 1 140 ? -6.200 -5.417 15.455 1.00 96.62 140 ASP A O 1
ATOM 1126 N N . VAL A 1 141 ? -6.642 -3.546 14.339 1.00 96.06 141 VAL A N 1
ATOM 1127 C CA . VAL A 1 141 ? -5.760 -3.886 13.204 1.00 96.06 141 VAL A CA 1
ATOM 1128 C C . VAL A 1 141 ? -4.328 -3.344 13.324 1.00 96.06 141 VAL A C 1
ATOM 1130 O O . VAL A 1 141 ? -3.468 -3.750 12.541 1.00 96.06 141 VAL A O 1
ATOM 1133 N N . TYR A 1 142 ? -4.052 -2.447 14.281 1.00 95.44 142 TYR A N 1
ATOM 1134 C CA . TYR A 1 142 ? -2.765 -1.732 14.403 1.00 95.44 142 TYR A CA 1
ATOM 1135 C C . TYR A 1 142 ? -1.962 -2.035 15.670 1.00 95.44 142 TYR A C 1
ATOM 1137 O O . TYR A 1 142 ? -0.788 -1.689 15.736 1.00 95.44 142 TYR A O 1
ATOM 1145 N N . GLU A 1 143 ? -2.546 -2.691 16.670 1.00 91.81 143 GLU A N 1
ATOM 1146 C CA . GLU A 1 143 ? -1.947 -2.882 18.006 1.00 91.81 143 GLU A CA 1
ATOM 1147 C C . GLU A 1 143 ? -0.588 -3.612 18.019 1.00 91.81 143 GLU A C 1
ATOM 1149 O O . GLU A 1 143 ? 0.177 -3.538 18.982 1.00 91.81 143 GLU A O 1
ATOM 1154 N N . PHE A 1 144 ? -0.276 -4.362 16.960 1.00 93.31 144 PHE A N 1
ATOM 1155 C CA . PHE A 1 144 ? 1.005 -5.047 16.841 1.00 93.31 144 PHE A CA 1
ATOM 1156 C C . PHE A 1 144 ? 2.141 -4.111 16.422 1.00 93.31 144 PHE A C 1
ATOM 1158 O O . PHE A 1 144 ? 3.292 -4.468 16.643 1.00 93.31 144 PHE A O 1
ATOM 1165 N N . LEU A 1 145 ? 1.825 -2.934 15.882 1.00 94.94 145 LEU A N 1
ATOM 1166 C CA . LEU A 1 145 ? 2.764 -1.947 15.354 1.00 94.94 145 LEU A CA 1
ATOM 1167 C C . LEU A 1 145 ? 3.009 -0.832 16.383 1.00 94.94 145 LEU A C 1
ATOM 1169 O O . LEU A 1 145 ? 2.663 0.313 16.127 1.00 94.94 145 LEU A O 1
ATOM 1173 N N . ASP A 1 146 ? 3.541 -1.173 17.556 1.00 94.50 146 ASP A N 1
ATOM 1174 C CA . ASP A 1 146 ? 3.906 -0.210 18.611 1.00 94.50 146 ASP A CA 1
ATOM 1175 C C . ASP A 1 146 ? 5.410 0.080 18.545 1.00 94.50 146 ASP A C 1
ATOM 1177 O O . ASP A 1 146 ? 6.210 -0.855 18.489 1.00 94.50 146 ASP A O 1
ATOM 1181 N N . TYR A 1 147 ? 5.791 1.358 18.549 1.00 93.69 147 TYR A N 1
ATOM 1182 C CA . TYR A 1 147 ? 7.186 1.810 18.476 1.00 93.69 147 TYR A CA 1
ATOM 1183 C C . TYR A 1 147 ? 7.797 2.144 19.835 1.00 93.69 147 TYR A C 1
ATOM 1185 O O . TYR A 1 147 ? 9.003 2.342 19.941 1.00 93.69 147 TYR A O 1
ATOM 1193 N N . THR A 1 148 ? 6.981 2.219 20.881 1.00 89.12 148 THR A N 1
ATOM 1194 C CA . THR A 1 148 ? 7.394 2.689 22.208 1.00 89.12 148 THR A CA 1
ATOM 1195 C C . THR A 1 148 ? 7.999 1.595 23.083 1.00 89.12 148 THR A C 1
ATOM 1197 O O . THR A 1 148 ? 8.498 1.886 24.168 1.00 89.12 148 THR A O 1
ATOM 1200 N N . ASN A 1 149 ? 7.938 0.331 22.643 1.00 81.56 149 ASN A N 1
ATOM 1201 C CA . ASN A 1 149 ? 8.227 -0.852 23.462 1.00 81.56 149 ASN A CA 1
ATOM 1202 C C . ASN A 1 149 ? 7.417 -0.904 24.775 1.00 81.56 149 ASN A C 1
ATOM 1204 O O . ASN A 1 149 ? 7.800 -1.600 25.719 1.00 81.56 149 ASN A O 1
ATOM 1208 N N . SER A 1 150 ? 6.297 -0.176 24.851 1.00 85.56 150 SER A N 1
ATOM 1209 C CA . SER A 1 150 ? 5.411 -0.205 26.007 1.00 85.56 150 SER A CA 1
ATOM 1210 C C . SER A 1 150 ? 4.713 -1.561 26.141 1.00 85.56 150 SER A C 1
ATOM 1212 O O . SER A 1 150 ? 4.522 -2.303 25.172 1.00 85.56 150 SER A O 1
ATOM 1214 N N . LYS A 1 151 ? 4.313 -1.907 27.370 1.00 86.00 151 LYS A N 1
ATOM 1215 C CA . LYS A 1 151 ? 3.452 -3.070 27.583 1.00 86.00 151 LYS A CA 1
ATOM 1216 C C . LYS A 1 151 ? 2.090 -2.784 26.935 1.00 86.00 151 LYS A C 1
ATOM 1218 O O . LYS A 1 151 ? 1.459 -1.791 27.304 1.00 86.00 151 LYS A O 1
ATOM 1223 N N . PRO A 1 152 ? 1.602 -3.640 26.023 1.00 86.38 152 PRO A N 1
ATOM 1224 C CA . PRO A 1 152 ? 0.362 -3.372 25.314 1.00 86.38 152 PRO A CA 1
ATOM 1225 C C . PRO A 1 152 ? -0.825 -3.391 26.275 1.00 86.38 152 PRO A C 1
ATOM 1227 O O . PRO A 1 152 ? -0.923 -4.228 27.178 1.00 86.38 152 PRO A O 1
ATOM 1230 N N . LEU A 1 153 ? -1.756 -2.465 26.057 1.00 91.31 153 LEU A N 1
ATOM 1231 C CA . LEU A 1 153 ? -2.994 -2.416 26.821 1.00 91.31 153 LEU A CA 1
ATOM 1232 C C . LEU A 1 153 ? -3.894 -3.604 26.455 1.00 91.31 153 LEU A C 1
ATOM 1234 O O . LEU A 1 153 ? -3.974 -3.975 25.281 1.00 91.31 153 LEU A O 1
ATOM 1238 N N . PRO A 1 154 ? -4.626 -4.185 27.421 1.00 92.94 154 PRO A N 1
ATOM 1239 C CA . PRO A 1 154 ? -5.587 -5.236 27.118 1.00 92.94 154 PRO A CA 1
ATOM 1240 C C . PRO A 1 154 ? -6.671 -4.709 26.169 1.00 92.94 154 PRO A C 1
ATOM 1242 O O . PRO A 1 154 ? -7.181 -3.592 26.327 1.00 92.94 154 PRO A O 1
ATOM 1245 N N . ARG A 1 155 ? -7.036 -5.521 25.174 1.00 94.12 155 ARG A N 1
ATOM 1246 C CA . ARG A 1 155 ? -8.198 -5.265 24.314 1.00 94.12 155 ARG A CA 1
ATOM 1247 C C . ARG A 1 155 ? -9.485 -5.251 25.138 1.00 94.12 155 ARG A C 1
ATOM 1249 O O . ARG A 1 155 ? -9.550 -5.865 26.203 1.00 94.12 155 ARG A O 1
ATOM 1256 N N . LEU A 1 156 ? -10.525 -4.582 24.639 1.00 95.94 156 LEU A N 1
ATOM 1257 C CA . LEU A 1 156 ? -11.791 -4.462 25.371 1.00 95.94 156 LEU A CA 1
ATOM 1258 C C . LEU A 1 156 ? -12.436 -5.833 25.629 1.00 95.94 156 LEU A C 1
ATOM 1260 O O . LEU A 1 156 ? -12.947 -6.057 26.721 1.00 95.94 156 LEU A O 1
ATOM 1264 N N . ASN A 1 157 ? -12.316 -6.779 24.693 1.00 95.19 157 ASN A N 1
ATOM 1265 C CA . ASN A 1 157 ? -12.812 -8.146 24.874 1.00 95.19 157 ASN A CA 1
ATOM 1266 C C . ASN A 1 157 ? -12.047 -8.959 25.930 1.00 95.19 157 ASN A C 1
ATOM 1268 O O . ASN A 1 157 ? -12.589 -9.932 26.436 1.00 95.19 157 ASN A O 1
ATOM 1272 N N . HIS A 1 158 ? -10.825 -8.567 26.303 1.00 93.62 158 HIS A N 1
ATOM 1273 C CA . HIS A 1 158 ? -10.111 -9.174 27.436 1.00 93.62 158 HIS A CA 1
ATOM 1274 C C . HIS A 1 158 ? -10.569 -8.600 28.787 1.00 93.62 158 HIS A C 1
ATOM 1276 O O . HIS A 1 158 ? -10.265 -9.165 29.833 1.00 93.62 158 HIS A O 1
ATOM 1282 N N . LEU A 1 159 ? -11.257 -7.453 28.775 1.00 94.81 159 LEU A N 1
ATOM 1283 C CA . LEU A 1 159 ? -11.812 -6.799 29.965 1.00 94.81 159 LEU A CA 1
ATOM 1284 C C . LEU A 1 159 ? -13.292 -7.145 30.176 1.00 94.81 159 LEU A C 1
ATOM 1286 O O . LEU A 1 159 ? -13.806 -7.043 31.292 1.00 94.81 159 LEU A O 1
ATOM 1290 N N . ASP A 1 160 ? -13.981 -7.539 29.109 1.00 93.44 160 ASP A N 1
ATOM 1291 C CA . ASP A 1 160 ? -15.370 -7.974 29.122 1.00 93.44 160 ASP A CA 1
ATOM 1292 C C . ASP A 1 160 ? -15.488 -9.423 29.613 1.00 93.44 160 ASP A C 1
ATOM 1294 O O . ASP A 1 160 ? -15.623 -10.372 28.846 1.00 93.44 160 ASP A O 1
ATOM 1298 N N . ASN A 1 161 ? -15.430 -9.587 30.936 1.00 86.12 161 ASN A N 1
ATOM 1299 C CA . ASN A 1 161 ? -15.507 -10.874 31.637 1.00 86.12 161 ASN A CA 1
ATOM 1300 C C . ASN A 1 161 ? -16.927 -11.488 31.629 1.00 86.12 161 ASN A C 1
ATOM 1302 O O . ASN A 1 161 ? -17.420 -11.966 32.654 1.00 86.12 161 ASN A O 1
ATOM 1306 N N . SER A 1 162 ? -17.647 -11.406 30.511 1.00 89.69 162 SER A N 1
ATOM 1307 C CA . SER A 1 162 ? -18.966 -12.015 30.353 1.00 89.69 162 SER A CA 1
ATOM 1308 C C . SER A 1 162 ? -18.855 -13.526 30.142 1.00 89.69 162 SER A C 1
ATOM 1310 O O . SER A 1 162 ? -18.071 -13.994 29.324 1.00 89.69 162 SER A O 1
ATOM 1312 N N . VAL A 1 163 ? -19.700 -14.288 30.840 1.00 87.00 163 VAL A N 1
ATOM 1313 C CA . VAL A 1 163 ? -19.849 -15.746 30.654 1.00 87.00 163 VAL A CA 1
ATOM 1314 C C . VAL A 1 163 ? -20.902 -16.116 29.600 1.00 87.00 163 VAL A C 1
ATOM 1316 O O . VAL A 1 163 ? -21.041 -17.285 29.247 1.00 87.00 163 VAL A O 1
ATOM 1319 N N . ASP A 1 164 ? -21.663 -15.130 29.116 1.00 92.88 164 ASP A N 1
ATOM 1320 C CA . ASP A 1 164 ? -22.691 -15.297 28.084 1.00 92.88 164 ASP A CA 1
ATOM 1321 C C . ASP A 1 164 ? -22.214 -14.722 26.733 1.00 92.88 164 ASP A C 1
ATOM 1323 O O . ASP A 1 164 ? -21.057 -14.922 26.378 1.00 92.88 164 ASP A O 1
ATOM 1327 N N . TYR A 1 165 ? -23.046 -14.008 25.963 1.00 94.94 165 TYR A N 1
ATOM 1328 C CA . TYR A 1 165 ? -22.634 -13.440 24.669 1.00 94.94 165 TYR A CA 1
ATOM 1329 C C . TYR A 1 165 ? -21.643 -12.266 24.786 1.00 94.94 165 TYR A C 1
ATOM 1331 O O . TYR A 1 165 ? -20.855 -12.044 23.869 1.00 94.94 165 TYR A O 1
ATOM 1339 N N . GLY A 1 166 ? -21.628 -11.541 25.910 1.00 96.81 166 GLY A N 1
ATOM 1340 C CA . GLY A 1 166 ? -20.771 -10.359 26.090 1.00 96.81 166 GLY A CA 1
ATOM 1341 C C . GLY A 1 166 ? -21.202 -9.163 25.241 1.00 96.81 166 GLY A C 1
ATOM 1342 O O . GLY A 1 166 ? -22.250 -9.188 24.599 1.00 96.81 166 GLY A O 1
ATOM 1343 N N . ASN A 1 167 ? -20.408 -8.098 25.263 1.00 98.38 167 ASN A N 1
ATOM 1344 C CA . ASN A 1 167 ? -20.713 -6.798 24.662 1.00 98.38 167 ASN A CA 1
ATOM 1345 C C . ASN A 1 167 ? -19.516 -6.197 23.909 1.00 98.38 167 ASN A C 1
ATOM 1347 O O . ASN A 1 167 ? -19.519 -5.014 23.573 1.00 98.38 167 ASN A O 1
ATOM 1351 N N . THR A 1 168 ? -18.489 -6.994 23.620 1.00 98.31 168 THR A N 1
ATOM 1352 C CA . THR A 1 168 ? -17.280 -6.542 22.926 1.00 98.31 168 THR A CA 1
ATOM 1353 C C . THR A 1 168 ? -16.795 -7.576 21.913 1.00 98.31 168 THR A C 1
ATOM 1355 O O . THR A 1 168 ? -16.819 -8.786 22.154 1.00 98.31 168 THR A O 1
ATOM 1358 N N . ILE A 1 169 ? -16.334 -7.100 20.758 1.00 98.50 169 ILE A N 1
ATOM 1359 C CA . ILE A 1 169 ? -15.668 -7.913 19.739 1.00 98.50 169 ILE A CA 1
ATOM 1360 C C . ILE A 1 169 ? -14.402 -7.189 19.302 1.00 98.50 169 ILE A C 1
ATOM 1362 O O . ILE A 1 169 ? -14.458 -6.045 18.854 1.00 98.50 169 ILE A O 1
ATOM 1366 N N . SER A 1 170 ? -13.276 -7.894 19.369 1.00 97.88 170 SER A N 1
ATOM 1367 C CA . SER A 1 170 ? -12.060 -7.509 18.660 1.00 97.88 170 SER A CA 1
ATOM 1368 C C . SER A 1 170 ? -12.159 -8.003 17.218 1.00 97.88 170 SER A C 1
ATOM 1370 O O . SER A 1 170 ? -12.299 -9.202 16.981 1.00 97.88 170 SER A O 1
ATOM 1372 N N . ASN A 1 171 ? -12.141 -7.088 16.255 1.00 97.94 171 ASN A N 1
ATOM 1373 C CA . ASN A 1 171 ? -12.155 -7.353 14.822 1.00 97.94 171 ASN A CA 1
ATOM 1374 C C . ASN A 1 171 ? -10.768 -7.042 14.258 1.00 97.94 171 ASN A C 1
ATOM 1376 O O . ASN A 1 171 ? -10.375 -5.885 14.159 1.00 97.94 171 ASN A O 1
ATOM 1380 N N . ALA A 1 172 ? -10.022 -8.079 13.904 1.00 96.31 172 ALA A N 1
ATOM 1381 C CA . ALA A 1 172 ? -8.613 -7.974 13.566 1.00 96.31 172 ALA A CA 1
ATOM 1382 C C . ALA A 1 172 ? -8.313 -8.521 12.163 1.00 96.31 172 ALA A C 1
ATOM 1384 O O . ALA A 1 172 ? -9.141 -9.151 11.494 1.00 96.31 172 ALA A O 1
ATOM 1385 N N . SER A 1 173 ? -7.105 -8.243 11.669 1.00 96.31 173 SER A N 1
ATOM 1386 C CA . SER A 1 173 ? -6.723 -8.532 10.287 1.00 96.31 173 SER A CA 1
ATOM 1387 C C . SER A 1 173 ? -5.228 -8.772 10.133 1.00 96.31 173 SER A C 1
ATOM 1389 O O . SER A 1 173 ? -4.411 -8.014 10.651 1.00 96.31 173 SER A O 1
ATOM 1391 N N . PHE A 1 174 ? -4.857 -9.744 9.297 1.00 96.50 174 PHE A N 1
ATOM 1392 C CA . PHE A 1 174 ? -3.463 -9.942 8.885 1.00 96.50 174 PHE A CA 1
ATOM 1393 C C . PHE A 1 174 ? -3.009 -8.947 7.807 1.00 96.50 174 PHE A C 1
ATOM 1395 O O . PHE A 1 174 ? -1.845 -8.930 7.414 1.00 96.50 174 PHE A O 1
ATOM 1402 N N . SER A 1 175 ? -3.903 -8.071 7.338 1.00 95.50 175 SER A N 1
ATOM 1403 C CA . SER A 1 175 ? -3.605 -7.118 6.262 1.00 95.50 175 SER A CA 1
ATOM 1404 C C . SER A 1 175 ? -2.482 -6.140 6.600 1.00 95.50 175 SER A C 1
ATOM 1406 O O . SER A 1 175 ? -1.818 -5.653 5.690 1.00 95.50 175 SER A O 1
ATOM 1408 N N . LYS A 1 176 ? -2.313 -5.808 7.886 1.00 95.38 176 LYS A N 1
ATOM 1409 C CA . LYS A 1 176 ? -1.366 -4.784 8.363 1.00 95.38 176 LYS A CA 1
ATOM 1410 C C . LYS A 1 176 ? -0.101 -5.365 8.984 1.00 95.38 176 LYS A C 1
ATOM 1412 O O . LYS A 1 176 ? 0.844 -4.633 9.231 1.00 95.38 176 LYS A O 1
ATOM 1417 N N . ILE A 1 177 ? -0.098 -6.677 9.200 1.00 95.19 177 ILE A N 1
ATOM 1418 C CA . ILE A 1 177 ? 0.981 -7.412 9.866 1.00 95.19 177 ILE A CA 1
ATOM 1419 C C . ILE A 1 177 ? 1.580 -8.518 8.987 1.00 95.19 177 ILE A C 1
ATOM 1421 O O . ILE A 1 177 ? 2.582 -9.111 9.362 1.00 95.19 177 ILE A O 1
ATOM 1425 N N . ILE A 1 178 ? 0.996 -8.778 7.809 1.00 94.19 178 ILE A N 1
ATOM 1426 C CA . ILE A 1 178 ? 1.551 -9.654 6.768 1.00 94.19 178 ILE A CA 1
ATOM 1427 C C . ILE A 1 178 ? 1.375 -9.000 5.392 1.00 94.19 178 ILE A C 1
ATOM 1429 O O . ILE A 1 178 ? 2.313 -8.418 4.857 1.00 94.19 178 ILE A O 1
ATOM 1433 N N . ALA A 1 179 ? 0.174 -9.099 4.808 1.00 91.19 179 ALA A N 1
ATOM 1434 C CA . ALA A 1 179 ? -0.130 -8.572 3.481 1.00 91.19 179 ALA A CA 1
ATOM 1435 C C . ALA A 1 179 ? -1.652 -8.451 3.258 1.00 91.19 179 ALA A C 1
ATOM 1437 O O . ALA A 1 179 ? -2.387 -9.415 3.495 1.00 91.19 179 ALA A O 1
ATOM 1438 N N . PRO A 1 180 ? -2.159 -7.319 2.729 1.00 92.25 180 PRO A N 1
ATOM 1439 C CA . PRO A 1 180 ? -3.594 -7.117 2.494 1.00 92.25 180 PRO A CA 1
ATOM 1440 C C . PRO A 1 180 ? -4.174 -8.035 1.408 1.00 92.25 180 PRO A C 1
ATOM 1442 O O . PRO A 1 180 ? -5.369 -8.332 1.417 1.00 92.25 180 PRO A O 1
ATOM 1445 N N . GLY A 1 181 ? -3.340 -8.518 0.480 1.00 91.81 181 GLY A N 1
ATOM 1446 C CA . GLY A 1 181 ? -3.750 -9.436 -0.588 1.00 91.81 181 GLY A CA 1
ATOM 1447 C C . GLY A 1 181 ? -4.202 -10.814 -0.097 1.00 91.81 181 GLY A C 1
ATOM 1448 O O . GLY A 1 181 ? -4.924 -11.490 -0.819 1.00 91.81 181 GLY A O 1
ATOM 1449 N N . LEU A 1 182 ? -3.840 -11.209 1.132 1.00 90.94 182 LEU A N 1
ATOM 1450 C CA . LEU A 1 182 ? -4.201 -12.515 1.693 1.00 90.94 182 LEU A CA 1
ATOM 1451 C C . LEU A 1 182 ? -5.688 -12.637 2.022 1.00 90.94 182 LEU A C 1
ATOM 1453 O O . LEU A 1 182 ? -6.211 -13.744 2.023 1.00 90.94 182 LEU A O 1
ATOM 1457 N N . ARG A 1 183 ? -6.362 -11.514 2.314 1.00 93.25 183 ARG A N 1
ATOM 1458 C CA . ARG A 1 183 ? -7.776 -11.504 2.730 1.00 93.25 183 ARG A CA 1
ATOM 1459 C C . ARG A 1 183 ? -8.040 -12.479 3.884 1.00 93.25 183 ARG A C 1
ATOM 1461 O O . ARG A 1 183 ? -8.961 -13.279 3.826 1.00 93.25 183 ARG A O 1
ATOM 1468 N N . VAL A 1 184 ? -7.217 -12.409 4.932 1.00 95.19 184 VAL A N 1
ATOM 1469 C CA . VAL A 1 184 ? -7.389 -13.195 6.165 1.00 95.19 184 VAL A CA 1
ATOM 1470 C C . VAL A 1 184 ? -7.460 -12.250 7.359 1.00 95.19 184 VAL A C 1
ATOM 1472 O O . VAL A 1 184 ? -6.631 -11.349 7.515 1.00 95.19 184 VAL A O 1
ATOM 1475 N N . GLY A 1 185 ? -8.447 -12.471 8.213 1.00 95.38 185 GLY A N 1
ATOM 1476 C CA . GLY A 1 185 ? -8.613 -11.815 9.500 1.00 95.38 185 GLY A CA 1
ATOM 1477 C C . GLY A 1 185 ? -9.289 -12.745 10.495 1.00 95.38 185 GLY A C 1
ATOM 1478 O O . GLY A 1 185 ? -9.528 -13.922 10.211 1.00 95.38 185 GLY A O 1
ATOM 1479 N N . TRP A 1 186 ? -9.573 -12.213 11.675 1.00 95.25 186 TRP A N 1
ATOM 1480 C CA . TRP A 1 186 ? -10.273 -12.952 12.711 1.00 95.25 186 TRP A CA 1
ATOM 1481 C C . TRP A 1 186 ? -11.067 -12.008 13.602 1.00 95.25 186 TRP A C 1
ATOM 1483 O O . TRP A 1 186 ? -10.823 -10.804 13.661 1.00 95.25 186 TRP A O 1
ATOM 1493 N N . GLN A 1 187 ? -12.032 -12.584 14.292 1.00 97.00 187 GLN A N 1
ATOM 1494 C CA . GLN A 1 187 ? -12.820 -11.951 15.328 1.00 97.00 187 GLN A CA 1
ATOM 1495 C C . GLN A 1 187 ? -12.576 -12.701 16.616 1.00 97.00 187 GLN A C 1
ATOM 1497 O O . GLN A 1 187 ? -12.569 -13.930 16.601 1.00 97.00 187 GLN A O 1
ATOM 1502 N N . GLN A 1 188 ? -12.386 -11.971 17.706 1.00 96.69 188 GLN A N 1
ATOM 1503 C CA . GLN A 1 188 ? -12.225 -12.547 19.031 1.00 96.69 188 GLN A CA 1
ATOM 1504 C C . GLN A 1 188 ? -13.269 -11.959 19.979 1.00 96.69 188 GLN A C 1
ATOM 1506 O O . GLN A 1 188 ? -13.388 -10.738 20.114 1.00 96.69 188 GLN A O 1
ATOM 1511 N N . THR A 1 189 ? -14.042 -12.833 20.612 1.00 97.44 189 THR A N 1
ATOM 1512 C CA . THR A 1 189 ? -15.123 -12.486 21.545 1.00 97.44 189 THR A CA 1
ATOM 1513 C C . THR A 1 189 ? -15.486 -13.712 22.393 1.00 97.44 189 THR A C 1
ATOM 1515 O O . THR A 1 189 ? -14.769 -14.706 22.373 1.00 97.44 189 THR A O 1
ATOM 1518 N N . THR A 1 190 ? -16.577 -13.665 23.156 1.00 96.56 190 THR A N 1
ATOM 1519 C CA . THR A 1 190 ? -17.035 -14.803 23.964 1.00 96.56 190 THR A CA 1
ATOM 1520 C C . THR A 1 190 ? -17.327 -16.039 23.096 1.00 96.56 190 THR A C 1
ATOM 1522 O O . THR A 1 190 ? -17.739 -15.895 21.937 1.00 96.56 190 THR A O 1
ATOM 1525 N N . PRO A 1 191 ? -17.221 -17.267 23.641 1.00 96.25 191 PRO A N 1
ATOM 1526 C CA . PRO A 1 191 ? -17.479 -18.481 22.866 1.00 96.25 191 PRO A CA 1
ATOM 1527 C C . PRO A 1 191 ? -18.871 -18.543 22.222 1.00 96.25 191 PRO A C 1
ATOM 1529 O O . PRO A 1 191 ? -19.030 -19.010 21.092 1.00 96.25 191 PRO A O 1
ATOM 1532 N N . LYS A 1 192 ? -19.905 -18.031 22.908 1.00 95.94 192 LYS A N 1
ATOM 1533 C CA . LYS A 1 192 ? -21.274 -18.007 22.370 1.00 95.94 192 LYS A CA 1
ATOM 1534 C C . LYS A 1 192 ? -21.397 -17.079 21.165 1.00 95.94 192 LYS A C 1
ATOM 1536 O O . LYS A 1 192 ? -21.976 -17.472 20.149 1.00 95.94 192 LYS A O 1
ATOM 1541 N N . LEU A 1 193 ? -20.835 -15.873 21.252 1.00 96.69 193 LEU A N 1
ATOM 1542 C CA . LEU A 1 193 ? -20.911 -14.907 20.161 1.00 96.69 193 LEU A CA 1
ATOM 1543 C C . LEU A 1 193 ? -20.004 -15.305 18.990 1.00 96.69 193 LEU A C 1
ATOM 1545 O O . LEU A 1 193 ? -20.435 -15.227 17.842 1.00 96.69 193 LEU A O 1
ATOM 1549 N N . ALA A 1 194 ? -18.806 -15.832 19.255 1.00 96.12 194 ALA A N 1
ATOM 1550 C CA . ALA A 1 194 ? -17.921 -16.381 18.228 1.00 96.12 194 ALA A CA 1
ATOM 1551 C C . ALA A 1 194 ? -18.599 -17.524 17.453 1.00 96.12 194 ALA A C 1
ATOM 1553 O O . ALA A 1 194 ? -18.627 -17.515 16.218 1.00 96.12 194 ALA A O 1
ATOM 1554 N N . LYS A 1 195 ? -19.263 -18.451 18.162 1.00 94.75 195 LYS A N 1
ATOM 1555 C CA . LYS A 1 195 ? -20.074 -19.504 17.538 1.00 94.75 195 LYS A CA 1
ATOM 1556 C C . LYS A 1 195 ? -21.183 -18.921 16.663 1.00 94.75 195 LYS A C 1
ATOM 1558 O O . LYS A 1 195 ? -21.329 -19.361 15.525 1.00 94.75 195 LYS A O 1
ATOM 1563 N N . GLN A 1 196 ? -21.928 -17.922 17.139 1.00 94.88 196 GLN A N 1
ATOM 1564 C CA . GLN A 1 196 ? -22.974 -17.261 16.350 1.00 94.88 196 GLN A CA 1
ATOM 1565 C C . GLN A 1 196 ? -22.420 -16.631 15.060 1.00 94.88 196 GLN A C 1
ATOM 1567 O O . GLN A 1 196 ? -23.008 -16.784 13.987 1.00 94.88 196 GLN A O 1
ATOM 1572 N N . LEU A 1 197 ? -21.267 -15.962 15.142 1.00 94.44 197 LEU A N 1
ATOM 1573 C CA . LEU A 1 197 ? -20.584 -15.362 13.993 1.00 94.44 197 LEU A CA 1
ATOM 1574 C C . LEU A 1 197 ? -20.125 -16.416 12.975 1.00 94.44 197 LEU A C 1
ATOM 1576 O O . LEU A 1 197 ? -20.174 -16.148 11.776 1.00 94.44 197 LEU A O 1
ATOM 1580 N N . SER A 1 198 ? -19.744 -17.614 13.430 1.00 92.38 198 SER A N 1
ATOM 1581 C CA . SER A 1 198 ? -19.284 -18.717 12.570 1.00 92.38 198 SER A CA 1
ATOM 1582 C C . SER A 1 198 ? -20.398 -19.426 11.787 1.00 92.38 198 SER A C 1
ATOM 1584 O O . SER A 1 198 ? -20.119 -20.164 10.847 1.00 92.38 198 SER A O 1
ATOM 1586 N N . ILE A 1 199 ? -21.671 -19.207 12.138 1.00 91.00 199 ILE A N 1
ATOM 1587 C CA . ILE A 1 199 ? -22.818 -19.918 11.541 1.00 91.00 199 ILE A CA 1
ATOM 1588 C C . ILE A 1 199 ? -23.729 -19.018 10.694 1.00 91.00 199 ILE A C 1
ATOM 1590 O O . ILE A 1 199 ? -24.860 -19.406 10.373 1.00 91.00 199 ILE A O 1
ATOM 1594 N N . THR A 1 200 ? -23.257 -17.824 10.321 1.00 88.50 200 THR A N 1
ATOM 1595 C CA . THR A 1 200 ? -23.957 -16.933 9.383 1.00 88.50 200 THR A CA 1
ATOM 1596 C C . THR A 1 200 ? -24.158 -17.609 8.022 1.00 88.50 200 THR A C 1
ATOM 1598 O O . THR A 1 200 ? -23.502 -18.595 7.686 1.00 88.50 200 THR A O 1
ATOM 1601 N N . GLY A 1 201 ? -25.104 -17.103 7.221 1.00 87.12 201 GLY A N 1
ATOM 1602 C CA . GLY A 1 201 ? -25.440 -17.716 5.927 1.00 87.12 201 GLY A CA 1
ATOM 1603 C C . GLY A 1 201 ? -24.235 -17.833 4.988 1.00 87.12 201 GLY A C 1
ATOM 1604 O O . GLY A 1 201 ? -24.023 -18.892 4.404 1.00 87.12 201 GLY A O 1
ATOM 1605 N N . ALA A 1 202 ? -23.410 -16.786 4.916 1.00 84.12 202 ALA A N 1
ATOM 1606 C CA . ALA A 1 202 ? -22.183 -16.780 4.121 1.00 84.12 202 ALA A CA 1
ATOM 1607 C C . ALA A 1 202 ? -21.167 -17.830 4.607 1.00 84.12 202 ALA A C 1
ATOM 1609 O O . ALA A 1 202 ? -20.635 -18.580 3.789 1.00 84.12 202 ALA A O 1
ATOM 1610 N N . ASN A 1 203 ? -20.982 -17.956 5.929 1.00 84.44 203 ASN A N 1
ATOM 1611 C CA . ASN A 1 203 ? -20.136 -18.991 6.531 1.00 84.44 203 ASN A CA 1
ATOM 1612 C C . ASN A 1 203 ? -20.630 -20.406 6.236 1.00 84.44 203 ASN A C 1
ATOM 1614 O O . ASN A 1 203 ? -19.844 -21.248 5.804 1.00 84.44 203 ASN A O 1
ATOM 1618 N N . LYS A 1 204 ? -21.934 -20.665 6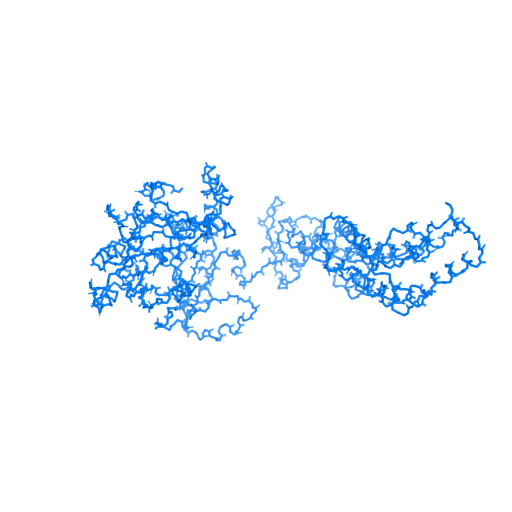.370 1.00 83.75 204 LYS A N 1
ATOM 1619 C CA . LYS A 1 204 ? -22.510 -21.975 6.031 1.00 83.75 204 LYS A CA 1
ATOM 1620 C C . LYS A 1 204 ? -22.416 -22.310 4.542 1.00 83.75 204 LYS A C 1
ATOM 1622 O O . LYS A 1 204 ? -22.315 -23.480 4.200 1.00 83.75 204 LYS A O 1
ATOM 1627 N N . SER A 1 205 ? -22.437 -21.301 3.671 1.00 83.56 205 SER A N 1
ATOM 1628 C CA . SER A 1 205 ? -22.276 -21.471 2.222 1.00 83.56 205 SER A CA 1
ATOM 1629 C C . SER A 1 205 ? -20.811 -21.636 1.782 1.00 83.56 205 SER A C 1
ATOM 1631 O O . SER A 1 205 ? -20.566 -21.814 0.590 1.00 83.56 205 SER A O 1
ATOM 1633 N N . GLY A 1 206 ? -19.842 -21.550 2.703 1.00 72.44 206 GLY A N 1
ATOM 1634 C CA . GLY A 1 206 ? -18.409 -21.675 2.412 1.00 72.44 206 GLY A CA 1
ATOM 1635 C C . GLY A 1 206 ? -17.729 -20.399 1.896 1.00 72.44 206 GLY A C 1
ATOM 1636 O O . GLY A 1 206 ? -16.616 -20.473 1.386 1.00 72.44 206 GLY A O 1
ATOM 1637 N N . GLY A 1 207 ? -18.367 -19.230 2.005 1.00 68.81 207 GLY A N 1
ATOM 1638 C CA . GLY A 1 207 ? -17.935 -18.003 1.324 1.00 68.81 207 GLY A CA 1
ATOM 1639 C C . GLY A 1 207 ? -16.829 -17.173 1.992 1.00 68.81 207 GLY A C 1
ATOM 1640 O O . GLY A 1 207 ? -16.537 -16.093 1.485 1.00 68.81 207 GLY A O 1
ATOM 1641 N N . THR A 1 208 ? -16.249 -17.583 3.126 1.00 69.38 208 THR A N 1
ATOM 1642 C CA . THR A 1 208 ? -15.769 -16.577 4.101 1.00 69.38 208 THR A CA 1
ATOM 1643 C C . THR A 1 208 ? -14.376 -16.704 4.705 1.00 69.38 208 THR A C 1
ATOM 1645 O O . THR A 1 208 ? -13.769 -15.652 4.923 1.00 69.38 208 THR A O 1
ATOM 1648 N N . PRO A 1 209 ? -13.808 -17.891 4.960 1.00 75.38 209 PRO A N 1
ATOM 1649 C CA . PRO A 1 209 ? -12.362 -18.008 5.125 1.00 75.38 209 PRO A CA 1
ATOM 1650 C C . PRO A 1 209 ? -11.749 -18.645 3.876 1.00 75.38 209 PRO A C 1
ATOM 1652 O O . PRO A 1 209 ? -12.052 -19.789 3.536 1.00 75.38 209 PRO A O 1
ATOM 1655 N N . ASN A 1 210 ? -10.848 -17.920 3.207 1.00 82.44 210 ASN A N 1
ATOM 1656 C CA . ASN A 1 210 ? -10.006 -18.506 2.167 1.00 82.44 210 ASN A CA 1
ATOM 1657 C C . ASN A 1 210 ? -9.050 -19.519 2.815 1.00 82.44 210 ASN A C 1
ATOM 1659 O O . ASN A 1 210 ? -8.027 -19.133 3.381 1.00 82.44 210 ASN A O 1
ATOM 1663 N N . GLN A 1 211 ? -9.382 -20.808 2.711 1.00 87.00 211 GLN A N 1
ATOM 1664 C CA . GLN A 1 211 ? -8.639 -21.894 3.353 1.00 87.00 211 GLN A CA 1
ATOM 1665 C C . GLN A 1 211 ? -7.154 -21.888 2.975 1.00 87.00 211 GLN A C 1
ATOM 1667 O O . GLN A 1 211 ? -6.307 -22.014 3.855 1.00 87.00 211 GLN A O 1
ATOM 1672 N N . LEU A 1 212 ? -6.826 -21.677 1.694 1.00 91.06 212 LEU A N 1
ATOM 1673 C CA . LEU A 1 212 ? -5.439 -21.637 1.228 1.00 91.06 212 LEU A CA 1
ATOM 1674 C C . LEU A 1 212 ? -4.660 -20.516 1.925 1.00 91.06 212 LEU A C 1
ATOM 1676 O O . LEU A 1 212 ? -3.590 -20.753 2.483 1.00 91.06 212 LEU A O 1
ATOM 1680 N N . SER A 1 213 ? -5.208 -19.299 1.936 1.00 93.06 213 SER A N 1
ATOM 1681 C CA . SER A 1 213 ? -4.565 -18.166 2.605 1.00 93.06 213 SER A CA 1
ATOM 1682 C C . SER A 1 213 ? -4.494 -18.358 4.121 1.00 93.06 213 SER A C 1
ATOM 1684 O O . SER A 1 213 ? -3.494 -17.980 4.729 1.00 93.06 213 SER A O 1
ATOM 1686 N N . THR A 1 214 ? -5.495 -18.990 4.739 1.00 92.19 214 THR A N 1
ATOM 1687 C CA . THR A 1 214 ? -5.462 -19.355 6.162 1.00 92.19 214 THR A CA 1
ATOM 1688 C C . THR A 1 214 ? -4.335 -20.342 6.472 1.00 92.19 214 THR A C 1
ATOM 1690 O O . THR A 1 214 ? -3.630 -20.130 7.455 1.00 92.19 214 THR A O 1
ATOM 1693 N N . PHE A 1 215 ? -4.102 -21.365 5.640 1.00 92.94 215 PHE A N 1
ATOM 1694 C CA . PHE A 1 215 ? -2.979 -22.296 5.823 1.00 92.94 215 PHE A CA 1
ATOM 1695 C C . PHE A 1 215 ? -1.620 -21.599 5.703 1.00 92.94 215 PHE A C 1
ATOM 1697 O O . PHE A 1 215 ? -0.731 -21.854 6.512 1.00 92.94 215 PHE A O 1
ATOM 1704 N N . VAL A 1 216 ? -1.469 -20.669 4.754 1.00 94.19 216 VAL A N 1
ATOM 1705 C CA . VAL A 1 216 ? -0.245 -19.855 4.636 1.00 94.19 216 VAL A CA 1
ATOM 1706 C C . VAL A 1 216 ? -0.007 -19.041 5.911 1.00 94.19 216 VAL A C 1
ATOM 1708 O O . VAL A 1 216 ? 1.100 -19.035 6.445 1.00 94.19 216 VAL A O 1
ATOM 1711 N N . VAL A 1 217 ? -1.044 -18.382 6.437 1.00 94.62 217 VAL A N 1
ATOM 1712 C CA . VAL A 1 217 ? -0.947 -17.623 7.694 1.00 94.62 217 VAL A CA 1
ATOM 1713 C C . VAL A 1 217 ? -0.635 -18.539 8.881 1.00 94.62 217 VAL A C 1
ATOM 1715 O O . VAL A 1 217 ? 0.197 -18.189 9.716 1.00 94.62 217 VAL A O 1
ATOM 1718 N N . GLN A 1 218 ? -1.256 -19.718 8.950 1.00 94.06 218 GLN A N 1
ATOM 1719 C CA . GLN A 1 218 ? -0.989 -20.708 9.992 1.00 94.06 218 GLN A CA 1
ATOM 1720 C C . GLN A 1 218 ? 0.485 -21.126 10.005 1.00 94.06 218 GLN A C 1
ATOM 1722 O O . GLN A 1 218 ? 1.073 -21.208 11.083 1.00 94.06 218 GLN A O 1
ATOM 1727 N N . GLU A 1 219 ? 1.077 -21.371 8.836 1.00 94.31 219 GLU A N 1
ATOM 1728 C CA . GLU A 1 219 ? 2.489 -21.738 8.729 1.00 94.31 219 GLU A CA 1
ATOM 1729 C C . GLU A 1 219 ? 3.396 -20.601 9.208 1.00 94.31 219 GLU A C 1
ATOM 1731 O O . GLU A 1 219 ? 4.269 -20.831 10.038 1.00 94.31 219 GLU A O 1
ATOM 1736 N N . LEU A 1 220 ? 3.120 -19.355 8.801 1.00 93.88 220 LEU A N 1
ATOM 1737 C CA . LEU A 1 220 ? 3.872 -18.180 9.265 1.00 93.88 220 LEU A CA 1
ATOM 1738 C C . LEU A 1 220 ? 3.816 -17.996 10.789 1.00 93.88 220 LEU A C 1
ATOM 1740 O O . LEU A 1 220 ? 4.793 -17.541 11.388 1.00 93.88 220 LEU A O 1
ATOM 1744 N N . ILE A 1 221 ? 2.685 -18.332 11.419 1.00 92.88 221 ILE A N 1
ATOM 1745 C CA . ILE A 1 221 ? 2.540 -18.314 12.881 1.00 92.88 221 ILE A CA 1
ATOM 1746 C C . ILE A 1 221 ? 3.372 -19.438 13.507 1.00 92.88 221 ILE A C 1
ATOM 1748 O O . ILE A 1 221 ? 4.170 -19.177 14.404 1.00 92.88 221 ILE A O 1
ATOM 1752 N N . LYS A 1 222 ? 3.204 -20.684 13.042 1.00 93.12 222 LYS A N 1
ATOM 1753 C CA . LYS A 1 222 ? 3.887 -21.863 13.603 1.00 93.12 222 LYS A CA 1
ATOM 1754 C C . LYS A 1 222 ? 5.403 -21.786 13.469 1.00 93.12 222 LYS A C 1
ATOM 1756 O O . LYS A 1 222 ? 6.111 -22.190 14.385 1.00 93.12 222 LYS A O 1
ATOM 1761 N N . SER A 1 223 ? 5.891 -21.256 12.352 1.00 93.75 223 SER A N 1
ATOM 1762 C CA . SER A 1 223 ? 7.317 -21.135 12.067 1.00 93.75 223 SER A CA 1
ATOM 1763 C C . SER A 1 223 ? 7.979 -19.932 12.757 1.00 93.75 223 SER A C 1
ATOM 1765 O O . SER A 1 223 ? 9.171 -19.711 12.559 1.00 93.75 223 SER A O 1
ATOM 1767 N N . GLY A 1 224 ? 7.222 -19.095 13.482 1.00 92.25 224 GLY A N 1
ATOM 1768 C CA . GLY A 1 224 ? 7.709 -17.851 14.097 1.00 92.25 224 GLY A CA 1
ATOM 1769 C C . GLY A 1 224 ? 7.960 -16.695 13.116 1.00 92.25 224 GLY A C 1
ATOM 1770 O O . GLY A 1 224 ? 8.331 -15.597 13.532 1.00 92.25 224 GLY A O 1
ATOM 1771 N N . LYS A 1 225 ? 7.715 -16.892 11.812 1.00 92.94 225 LYS A N 1
ATOM 1772 C CA . LYS A 1 225 ? 7.982 -15.885 10.769 1.00 92.94 225 LYS A CA 1
ATOM 1773 C C . LYS A 1 225 ? 7.078 -14.661 10.874 1.00 92.94 225 LYS A C 1
ATOM 1775 O O . LYS A 1 225 ? 7.498 -13.571 10.497 1.00 92.94 225 LYS A O 1
ATOM 1780 N N . LEU A 1 226 ? 5.864 -14.810 11.405 1.00 94.12 226 LEU A N 1
ATOM 1781 C CA . LEU A 1 226 ? 4.978 -13.674 11.657 1.00 94.12 226 LEU A CA 1
ATOM 1782 C C . LEU A 1 226 ? 5.601 -12.671 12.637 1.00 94.12 226 LEU A C 1
ATOM 1784 O O . LEU A 1 226 ? 5.594 -11.472 12.365 1.00 94.12 226 LEU A O 1
ATOM 1788 N N . ASP A 1 227 ? 6.154 -13.149 13.754 1.00 92.31 227 ASP A N 1
ATOM 1789 C CA . ASP A 1 227 ? 6.762 -12.270 14.756 1.00 92.31 227 ASP A CA 1
ATOM 1790 C C . ASP A 1 227 ? 8.022 -11.578 14.175 1.00 92.31 227 ASP A C 1
ATOM 1792 O O . ASP A 1 227 ? 8.220 -10.383 14.395 1.00 92.31 227 ASP A O 1
ATOM 1796 N N . GLU A 1 228 ? 8.818 -12.264 13.336 1.00 93.62 228 GLU A N 1
ATOM 1797 C CA . GLU A 1 228 ? 9.930 -11.644 12.583 1.00 93.62 228 GLU A CA 1
ATOM 1798 C C . GLU A 1 228 ? 9.458 -10.511 11.648 1.00 93.62 228 GLU A C 1
ATOM 1800 O O . GLU A 1 228 ? 10.063 -9.435 11.615 1.00 93.62 228 GLU A O 1
ATOM 1805 N N . ILE A 1 229 ? 8.371 -10.732 10.895 1.00 94.19 229 ILE A N 1
ATOM 1806 C CA . ILE A 1 229 ? 7.791 -9.732 9.982 1.00 94.19 229 ILE A CA 1
ATOM 1807 C C . ILE A 1 229 ? 7.292 -8.514 10.766 1.00 94.19 229 ILE A C 1
ATOM 1809 O O . ILE A 1 229 ? 7.602 -7.382 10.393 1.00 94.19 229 ILE A O 1
ATOM 1813 N N . ILE A 1 230 ? 6.564 -8.733 11.864 1.00 94.56 230 ILE A N 1
ATOM 1814 C CA . ILE A 1 230 ? 6.060 -7.655 12.724 1.00 94.56 230 ILE A CA 1
ATOM 1815 C C . ILE A 1 230 ? 7.224 -6.836 13.289 1.00 94.56 230 ILE A C 1
ATOM 1817 O O . ILE A 1 230 ? 7.193 -5.611 13.200 1.00 94.56 230 ILE A O 1
ATOM 1821 N N . ASN A 1 231 ? 8.281 -7.481 13.791 1.00 93.38 231 ASN A N 1
ATOM 1822 C CA . ASN A 1 231 ? 9.465 -6.783 14.304 1.00 93.38 231 ASN A CA 1
ATOM 1823 C C . ASN A 1 231 ? 10.161 -5.948 13.219 1.00 93.38 231 ASN A C 1
ATOM 1825 O O . ASN A 1 231 ? 10.600 -4.827 13.480 1.00 93.38 231 ASN A O 1
ATOM 1829 N N . LYS A 1 232 ? 10.217 -6.455 11.980 1.00 93.81 232 LYS A N 1
ATOM 1830 C CA . LYS A 1 232 ? 10.720 -5.685 10.835 1.00 93.81 232 LYS A CA 1
ATOM 1831 C C . LYS A 1 232 ? 9.842 -4.466 10.545 1.00 93.81 232 LYS A C 1
ATOM 1833 O O . LYS A 1 232 ? 10.385 -3.390 10.308 1.00 93.81 232 LYS A O 1
ATOM 1838 N N . PHE A 1 233 ? 8.516 -4.606 10.574 1.00 95.25 233 PHE A N 1
ATOM 1839 C CA . PHE A 1 233 ? 7.603 -3.473 10.395 1.00 95.25 233 PHE A CA 1
ATOM 1840 C C . PHE A 1 233 ? 7.734 -2.438 11.508 1.00 95.25 233 PHE A C 1
ATOM 1842 O O . PHE A 1 233 ? 7.821 -1.257 11.193 1.00 95.25 233 PHE A O 1
ATOM 1849 N N . ILE A 1 234 ? 7.821 -2.860 12.773 1.00 95.19 234 ILE A N 1
ATOM 1850 C CA . ILE A 1 234 ? 8.055 -1.962 13.913 1.00 95.19 234 ILE A CA 1
ATOM 1851 C C . ILE A 1 234 ? 9.323 -1.140 13.679 1.00 95.19 234 ILE A C 1
ATOM 1853 O O . ILE A 1 234 ? 9.253 0.082 13.717 1.00 95.19 234 ILE A O 1
ATOM 1857 N N . LYS A 1 235 ? 10.449 -1.792 13.352 1.00 94.56 235 LYS A N 1
ATOM 1858 C CA . LYS A 1 235 ? 11.725 -1.107 13.094 1.00 94.56 235 LYS A CA 1
ATOM 1859 C C . LYS A 1 235 ? 11.633 -0.104 11.938 1.00 94.56 235 LYS A C 1
ATOM 1861 O O . LYS A 1 235 ? 12.101 1.021 12.052 1.00 94.56 235 LYS A O 1
ATOM 1866 N N . VAL A 1 236 ? 11.056 -0.517 10.808 1.00 94.88 236 VAL A N 1
ATOM 1867 C CA . VAL A 1 236 ? 10.969 0.338 9.611 1.00 94.88 236 VAL A CA 1
ATOM 1868 C C . VAL A 1 236 ? 10.026 1.515 9.846 1.00 94.88 236 VAL A C 1
ATOM 1870 O O . VAL A 1 236 ? 10.324 2.640 9.454 1.00 94.88 236 VAL A O 1
ATOM 1873 N N . TYR A 1 237 ? 8.872 1.281 10.464 1.00 96.88 237 TYR A N 1
ATOM 1874 C CA . TYR A 1 237 ? 7.910 2.348 10.682 1.00 96.88 237 TYR A CA 1
ATOM 1875 C C . TYR A 1 237 ? 8.283 3.266 11.847 1.00 96.88 237 TYR A C 1
ATOM 1877 O O . TYR A 1 237 ? 7.929 4.440 11.784 1.00 96.88 237 TYR A O 1
ATOM 1885 N N . SER A 1 238 ? 9.035 2.803 12.852 1.00 96.50 238 SER A N 1
ATOM 1886 C CA . SER A 1 238 ? 9.579 3.691 13.886 1.00 96.50 238 SER A CA 1
ATOM 1887 C C . SER A 1 238 ? 10.553 4.703 13.278 1.00 96.50 238 SER A C 1
ATOM 1889 O O . SER A 1 238 ? 10.390 5.899 13.490 1.00 96.50 238 SER A O 1
ATOM 1891 N N . GLU A 1 239 ? 11.478 4.250 12.426 1.00 96.19 239 GLU A N 1
ATOM 1892 C CA . GLU A 1 239 ? 12.434 5.115 11.717 1.00 96.19 239 GLU A CA 1
ATOM 1893 C C . GLU A 1 239 ? 11.723 6.148 10.824 1.00 96.19 239 GLU A C 1
ATOM 1895 O O . GLU A 1 239 ? 12.000 7.352 10.861 1.00 96.19 239 GLU A O 1
ATOM 1900 N N . ARG A 1 240 ? 10.728 5.698 10.051 1.00 96.38 240 ARG A N 1
ATOM 1901 C CA . ARG A 1 240 ? 9.914 6.590 9.213 1.00 96.38 240 ARG A CA 1
ATOM 1902 C C . ARG A 1 240 ? 9.086 7.566 10.045 1.00 96.38 240 ARG A C 1
ATOM 1904 O O . ARG A 1 240 ? 8.906 8.709 9.633 1.00 96.38 240 ARG A O 1
ATOM 1911 N N . SER A 1 241 ? 8.579 7.132 11.199 1.00 97.00 241 SER A N 1
ATOM 1912 C CA . SER A 1 241 ? 7.835 7.978 12.136 1.00 97.00 241 SER A CA 1
ATOM 1913 C C . SER A 1 241 ? 8.718 9.091 12.695 1.00 97.00 241 SER A C 1
ATOM 1915 O O . SER A 1 241 ? 8.319 10.253 12.675 1.00 97.00 241 SER A O 1
ATOM 1917 N N . GLU A 1 242 ? 9.937 8.764 13.128 1.00 96.75 242 GLU A N 1
ATOM 1918 C CA . GLU A 1 242 ? 10.924 9.739 13.605 1.00 96.75 242 GLU A CA 1
ATOM 1919 C C . GLU A 1 242 ? 11.292 10.748 12.514 1.00 96.75 242 GLU A C 1
ATOM 1921 O O . GLU A 1 242 ? 11.235 11.959 12.745 1.00 96.75 242 GLU A O 1
ATOM 1926 N N . THR A 1 243 ? 11.566 10.262 11.301 1.00 96.19 243 THR A N 1
ATOM 1927 C CA . THR A 1 243 ? 11.862 11.108 10.135 1.00 96.19 243 THR A CA 1
ATOM 1928 C C . THR A 1 243 ? 10.701 12.053 9.824 1.00 96.19 243 THR A C 1
ATOM 1930 O O . THR A 1 243 ? 10.891 13.257 9.636 1.00 96.19 243 THR A O 1
ATOM 1933 N N . PHE A 1 244 ? 9.468 11.540 9.831 1.00 95.56 244 PHE A N 1
ATOM 1934 C CA . PHE A 1 244 ? 8.273 12.337 9.576 1.00 95.56 244 PHE A CA 1
ATOM 1935 C C . PHE A 1 244 ? 8.033 13.386 10.675 1.00 95.56 244 PHE A C 1
ATOM 1937 O O . PHE A 1 244 ? 7.775 14.550 10.365 1.00 95.56 244 PHE A O 1
ATOM 1944 N N . LYS A 1 245 ? 8.197 13.017 11.956 1.00 95.81 245 LYS A N 1
ATOM 1945 C CA . LYS A 1 245 ? 8.135 13.943 13.102 1.00 95.81 245 LYS A CA 1
ATOM 1946 C C . LYS A 1 245 ? 9.172 15.068 12.962 1.00 95.81 245 LYS A C 1
ATOM 1948 O O . LYS A 1 245 ? 8.836 16.236 13.174 1.00 95.81 245 LYS A O 1
ATOM 1953 N N . ALA A 1 246 ? 10.403 14.746 12.558 1.00 96.25 246 ALA A N 1
ATOM 1954 C CA . ALA A 1 246 ? 11.452 15.735 12.307 1.00 96.25 246 ALA A CA 1
ATOM 1955 C C . ALA A 1 246 ? 11.087 16.690 11.154 1.00 96.25 246 ALA A C 1
ATOM 1957 O O . ALA A 1 246 ? 11.236 17.907 11.291 1.00 96.25 246 ALA A O 1
ATOM 1958 N N . CYS A 1 247 ? 10.533 16.163 10.058 1.00 94.25 247 CYS A N 1
ATOM 1959 C CA . CYS A 1 247 ? 10.069 16.962 8.924 1.00 94.25 247 CYS A CA 1
ATOM 1960 C C . CYS A 1 247 ? 8.937 17.919 9.316 1.00 94.25 247 CYS A C 1
ATOM 1962 O O . CYS A 1 247 ? 9.004 19.104 8.996 1.00 94.25 247 CYS A O 1
ATOM 1964 N N . ILE A 1 248 ? 7.925 17.453 10.055 1.00 93.44 248 ILE A N 1
ATOM 1965 C CA . ILE A 1 248 ? 6.837 18.320 10.536 1.00 93.44 248 ILE A CA 1
ATOM 1966 C C . ILE A 1 248 ? 7.404 19.459 11.383 1.00 93.44 248 ILE A C 1
ATOM 1968 O O . ILE A 1 248 ? 7.106 20.623 11.116 1.00 93.44 248 ILE A O 1
ATOM 1972 N N . LYS A 1 249 ? 8.261 19.142 12.360 1.00 94.75 249 LYS A N 1
ATOM 1973 C CA . LYS A 1 249 ? 8.873 20.150 13.235 1.00 94.75 249 LYS A CA 1
ATOM 1974 C C . LYS A 1 249 ? 9.656 21.207 12.446 1.00 94.75 249 LYS A C 1
ATOM 1976 O O . LYS A 1 249 ? 9.696 22.361 12.859 1.00 94.75 249 LYS A O 1
ATOM 1981 N N . LYS A 1 250 ? 10.269 20.823 11.323 1.00 94.62 250 LYS A N 1
ATOM 1982 C CA . LYS A 1 250 ? 11.037 21.716 10.446 1.00 94.62 250 LYS A CA 1
ATOM 1983 C C . LYS A 1 250 ? 10.152 22.566 9.530 1.00 94.62 250 LYS A C 1
ATOM 1985 O O . LYS A 1 250 ? 10.383 23.765 9.417 1.00 94.62 250 LYS A O 1
ATOM 1990 N N . TYR A 1 251 ? 9.174 21.959 8.857 1.00 90.50 251 TYR A N 1
ATOM 1991 C CA . TYR A 1 251 ? 8.443 22.594 7.753 1.00 90.50 251 TYR A CA 1
ATOM 1992 C C . TYR A 1 251 ? 7.082 23.179 8.154 1.00 90.50 251 TYR A C 1
ATOM 1994 O O . TYR A 1 251 ? 6.643 24.153 7.548 1.00 90.50 251 TYR A O 1
ATOM 2002 N N . ILE A 1 252 ? 6.413 22.612 9.163 1.00 91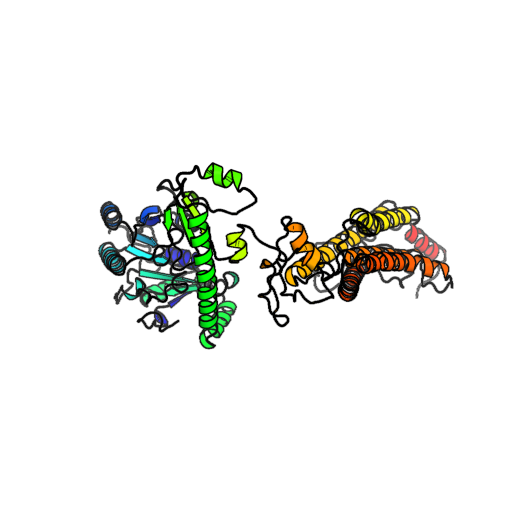.12 252 ILE A N 1
ATOM 2003 C CA . ILE A 1 252 ? 5.093 23.052 9.648 1.00 91.12 252 ILE A CA 1
ATOM 2004 C C . ILE A 1 252 ? 5.027 23.053 11.191 1.00 91.12 252 ILE A C 1
ATOM 2006 O O . ILE A 1 252 ? 4.160 22.402 11.775 1.00 91.12 252 ILE A O 1
ATOM 2010 N N . PRO A 1 253 ? 5.906 23.806 11.883 1.00 92.12 253 PRO A N 1
ATOM 2011 C CA . PRO A 1 253 ? 6.056 23.749 13.345 1.00 92.12 253 PRO A CA 1
ATOM 2012 C C . PRO A 1 253 ? 4.798 24.123 14.145 1.00 92.12 253 PRO A C 1
ATOM 2014 O O . PRO A 1 253 ? 4.694 23.763 15.312 1.00 92.12 253 PRO A O 1
ATOM 2017 N N . ASN A 1 254 ? 3.852 24.839 13.531 1.00 92.94 254 ASN A N 1
ATOM 2018 C CA . ASN A 1 254 ? 2.615 25.293 14.174 1.00 92.94 254 ASN A CA 1
ATOM 2019 C C . ASN A 1 254 ? 1.432 24.328 13.975 1.00 92.94 254 ASN A C 1
ATOM 2021 O O . ASN A 1 254 ? 0.314 24.659 14.359 1.00 92.94 254 ASN A O 1
ATOM 2025 N N . ALA A 1 255 ? 1.640 23.185 13.317 1.00 93.31 255 ALA A N 1
ATOM 2026 C CA . ALA A 1 255 ? 0.587 22.199 13.118 1.00 93.31 255 ALA A CA 1
ATOM 2027 C C . ALA A 1 255 ? 0.332 21.393 14.400 1.00 93.31 255 ALA A C 1
ATOM 2029 O O . ALA A 1 255 ? 1.274 20.990 15.084 1.00 93.31 255 ALA A O 1
ATOM 2030 N N . GLU A 1 256 ? -0.934 21.092 14.693 1.00 93.44 256 GLU A N 1
ATOM 2031 C CA . GLU A 1 256 ? -1.257 20.076 15.694 1.00 93.44 256 GLU A CA 1
ATOM 2032 C C . GLU A 1 256 ? -1.095 18.697 15.067 1.00 93.44 256 GLU A C 1
ATOM 2034 O O . GLU A 1 256 ? -1.634 18.426 13.990 1.00 93.44 256 GLU A O 1
ATOM 2039 N N . VAL A 1 257 ? -0.364 17.817 15.743 1.00 94.00 257 VAL A N 1
ATOM 2040 C CA . VAL A 1 257 ? -0.023 16.496 15.220 1.00 94.00 257 VAL A CA 1
ATOM 2041 C C . VAL A 1 257 ? -0.378 15.436 16.240 1.00 94.00 257 VAL A C 1
ATOM 2043 O O . VAL A 1 257 ? 0.047 15.501 17.392 1.00 94.00 257 VAL A O 1
ATOM 2046 N N . TYR A 1 258 ? -1.113 14.435 15.778 1.00 94.12 258 TYR A N 1
ATOM 2047 C CA . TYR A 1 258 ? -1.479 13.256 16.545 1.00 94.12 258 TYR A CA 1
ATOM 2048 C C . TYR A 1 258 ? -0.960 11.999 15.832 1.00 94.12 258 TYR A C 1
ATOM 2050 O O . TYR A 1 258 ? -0.863 11.960 14.599 1.00 94.12 258 TYR A O 1
ATOM 2058 N N . GLY A 1 259 ? -0.610 10.975 16.613 1.00 94.00 259 GLY A N 1
ATOM 2059 C CA . GLY A 1 259 ? -0.020 9.726 16.129 1.00 94.00 259 GLY A CA 1
ATOM 2060 C C . GLY A 1 259 ? 1.513 9.703 16.125 1.00 94.00 259 GLY A C 1
ATOM 2061 O O . GLY A 1 259 ? 2.188 10.588 16.651 1.00 94.00 259 GLY A O 1
ATOM 2062 N N . GLY A 1 260 ? 2.069 8.644 15.532 1.00 93.88 260 GLY A N 1
ATOM 2063 C CA . GLY A 1 260 ? 3.516 8.442 15.409 1.00 93.88 260 GLY A CA 1
ATOM 2064 C C . GLY A 1 260 ? 4.174 7.605 16.510 1.00 93.88 260 GLY A C 1
ATOM 2065 O O . GLY A 1 260 ? 5.388 7.411 16.471 1.00 93.88 260 GLY A O 1
ATOM 2066 N N . ASP A 1 261 ? 3.403 7.078 17.456 1.00 94.19 261 ASP A N 1
ATOM 2067 C CA . ASP A 1 261 ? 3.898 6.134 18.474 1.00 94.19 261 ASP A CA 1
ATOM 2068 C C . ASP A 1 261 ? 3.590 4.670 18.104 1.00 94.19 261 ASP A C 1
ATOM 2070 O O . ASP A 1 261 ? 4.109 3.735 18.708 1.00 94.19 261 ASP A O 1
ATOM 2074 N N . GLY A 1 262 ? 2.792 4.477 17.053 1.00 95.06 262 GLY A N 1
ATOM 2075 C CA . GLY A 1 262 ? 2.473 3.188 16.459 1.00 95.06 262 GLY A CA 1
ATOM 2076 C C . GLY A 1 262 ? 1.531 3.322 15.262 1.00 95.06 262 GLY A C 1
ATOM 2077 O O . GLY A 1 262 ? 1.275 4.425 14.769 1.00 95.06 262 GLY A O 1
ATOM 2078 N N . GLY A 1 263 ? 1.016 2.200 14.760 1.00 95.50 263 GLY A N 1
ATOM 2079 C CA . GLY A 1 263 ? 0.158 2.175 13.572 1.00 95.50 263 GLY A CA 1
ATOM 2080 C C . GLY A 1 263 ? 0.943 2.556 12.321 1.00 95.50 263 GLY A C 1
ATOM 2081 O O . GLY A 1 263 ? 1.936 1.922 12.027 1.00 95.50 263 GLY A O 1
ATOM 2082 N N . TYR A 1 264 ? 0.505 3.540 11.537 1.00 94.81 264 TYR A N 1
ATOM 2083 C CA . TYR A 1 264 ? 1.336 4.181 10.492 1.00 94.81 264 TYR A CA 1
ATOM 2084 C C . TYR A 1 264 ? 0.672 5.457 9.945 1.00 94.81 264 TYR A C 1
ATOM 2086 O O . TYR A 1 264 ? 0.900 5.849 8.792 1.00 94.81 264 TYR A O 1
ATOM 2094 N N . PHE A 1 265 ? -0.198 6.077 10.746 1.00 95.81 265 PHE A N 1
ATOM 2095 C CA . PHE A 1 265 ? -0.928 7.285 10.388 1.00 95.81 265 PHE A CA 1
ATOM 2096 C C . PHE A 1 265 ? -0.527 8.445 11.286 1.00 95.81 265 PHE A C 1
ATOM 2098 O O . PHE A 1 265 ? -0.251 8.264 12.470 1.00 95.81 265 PHE A O 1
ATOM 2105 N N . PHE A 1 266 ? -0.545 9.628 10.687 1.00 96.00 266 PHE A N 1
ATOM 2106 C CA . PHE A 1 266 ? -0.483 10.902 11.378 1.00 96.00 266 PHE A CA 1
ATOM 2107 C C . PHE A 1 266 ? -1.724 11.702 11.023 1.00 96.00 266 PHE A C 1
ATOM 2109 O O . PHE A 1 266 ? -2.079 11.800 9.842 1.00 96.00 266 PHE A O 1
ATOM 2116 N N . TRP A 1 267 ? -2.346 12.290 12.037 1.00 95.62 267 TRP A N 1
ATOM 2117 C CA . TRP A 1 267 ? -3.407 13.268 11.863 1.00 95.62 267 TRP A CA 1
ATOM 2118 C C . TRP A 1 267 ? -2.837 14.655 12.100 1.00 95.62 267 TRP A C 1
ATOM 2120 O O . TRP A 1 267 ? -2.333 14.945 13.184 1.00 95.62 267 TRP A O 1
ATOM 2130 N N . ILE A 1 268 ? -2.883 15.491 11.069 1.00 94.62 268 ILE A N 1
ATOM 2131 C CA . ILE A 1 268 ? -2.301 16.828 11.090 1.00 94.62 268 ILE A CA 1
ATOM 2132 C C . ILE A 1 268 ? -3.416 17.845 10.933 1.00 94.62 268 ILE A C 1
ATOM 2134 O O . ILE A 1 268 ? -4.105 17.840 9.912 1.00 94.62 268 ILE A O 1
ATOM 2138 N N . LYS A 1 269 ? -3.553 18.741 11.907 1.00 93.56 269 LYS A N 1
ATOM 2139 C CA . LYS A 1 269 ? -4.430 19.908 11.813 1.00 93.56 269 LYS A CA 1
ATOM 2140 C C . LYS A 1 269 ? -3.586 21.152 11.598 1.00 93.56 269 LYS A C 1
ATOM 2142 O O . LYS A 1 269 ? -2.570 21.352 12.264 1.00 93.56 269 LYS A O 1
ATOM 2147 N N . THR A 1 270 ? -3.998 21.984 10.653 1.00 90.88 270 THR A N 1
ATOM 2148 C CA . THR A 1 270 ? -3.304 23.237 10.334 1.00 90.88 270 THR A CA 1
ATOM 2149 C C . THR A 1 270 ? -4.299 24.385 10.285 1.00 90.88 270 THR A C 1
ATOM 2151 O O . THR A 1 270 ? -5.479 24.163 10.058 1.00 90.88 270 THR A O 1
ATOM 2154 N N . ASN A 1 271 ? -3.833 25.624 10.419 1.00 87.00 271 ASN A N 1
ATOM 2155 C CA . ASN A 1 271 ? -4.689 26.810 10.265 1.00 87.00 271 ASN A CA 1
ATOM 2156 C C . ASN A 1 271 ? -4.848 27.243 8.795 1.00 87.00 271 ASN A C 1
ATOM 2158 O O . ASN A 1 271 ? -5.224 28.380 8.518 1.00 87.00 271 ASN A O 1
ATOM 2162 N N . VAL A 1 272 ? -4.491 26.372 7.848 1.00 83.19 272 VAL A N 1
ATOM 2163 C CA . VAL A 1 272 ? -4.494 26.671 6.416 1.00 83.19 272 VAL A CA 1
ATOM 2164 C C . VAL A 1 272 ? -5.713 26.029 5.770 1.00 83.19 272 VAL A C 1
ATOM 2166 O O . VAL A 1 272 ? -6.087 24.904 6.090 1.00 83.19 272 VAL A O 1
ATOM 2169 N N . ASP A 1 273 ? -6.301 26.754 4.824 1.00 83.12 273 ASP A N 1
ATOM 2170 C CA . ASP A 1 273 ? -7.348 26.252 3.943 1.00 83.12 273 ASP A CA 1
ATOM 2171 C C . ASP A 1 273 ? -6.844 25.029 3.164 1.00 83.12 273 ASP A C 1
ATOM 2173 O O . ASP A 1 273 ? -5.941 25.099 2.320 1.00 83.12 273 ASP A O 1
ATOM 2177 N N . ASN A 1 274 ? -7.429 23.888 3.489 1.00 85.38 274 ASN A N 1
ATOM 2178 C CA . ASN A 1 274 ? -6.948 22.599 3.047 1.00 85.38 274 ASN A CA 1
ATOM 2179 C C . ASN A 1 274 ? -7.297 22.324 1.583 1.00 85.38 274 ASN A C 1
ATOM 2181 O O . ASN A 1 274 ? -6.543 21.649 0.883 1.00 85.38 274 ASN A O 1
ATOM 2185 N N . ASP A 1 275 ? -8.371 22.915 1.060 1.00 84.81 275 ASP A N 1
ATOM 2186 C CA . ASP A 1 275 ? -8.679 22.825 -0.365 1.00 84.81 275 ASP A CA 1
ATOM 2187 C C . ASP A 1 275 ? -7.581 23.474 -1.206 1.00 84.81 275 ASP A C 1
ATOM 2189 O O . ASP A 1 275 ? -7.181 22.918 -2.236 1.00 84.81 275 ASP A O 1
ATOM 2193 N N . LYS A 1 276 ? -7.005 24.583 -0.726 1.00 84.00 276 LYS A N 1
ATOM 2194 C CA . LYS A 1 276 ? -5.837 25.210 -1.364 1.00 84.00 276 LYS A CA 1
ATOM 2195 C C . LYS A 1 276 ? -4.597 24.326 -1.282 1.00 84.00 276 LYS A C 1
ATOM 2197 O O . LYS A 1 276 ? -3.898 24.187 -2.285 1.00 84.00 276 LYS A O 1
ATOM 2202 N N . VAL A 1 277 ? -4.336 23.696 -0.134 1.00 84.25 277 VAL A N 1
ATOM 2203 C CA . VAL A 1 277 ? -3.208 22.757 0.032 1.00 84.25 277 VAL A CA 1
ATOM 2204 C C . VAL A 1 277 ? -3.321 21.598 -0.961 1.00 84.25 277 VAL A C 1
ATOM 2206 O O . VAL A 1 277 ? -2.374 21.301 -1.691 1.00 84.25 277 VAL A O 1
ATOM 2209 N N . HIS A 1 278 ? -4.498 20.982 -1.057 1.00 83.38 278 HIS A N 1
ATOM 2210 C CA . HIS A 1 278 ? -4.752 19.879 -1.985 1.00 83.38 278 HIS A CA 1
ATOM 2211 C C . HIS A 1 278 ? -4.681 20.314 -3.449 1.00 83.38 278 HIS A C 1
ATOM 2213 O O . HIS A 1 278 ? -4.145 19.577 -4.278 1.00 83.38 278 HIS A O 1
ATOM 2219 N N . ALA A 1 279 ? -5.166 21.513 -3.781 1.00 82.06 279 ALA A N 1
ATOM 2220 C CA . ALA A 1 279 ? -5.050 22.065 -5.128 1.00 82.06 279 ALA A CA 1
ATOM 2221 C C . ALA A 1 279 ? -3.583 22.298 -5.534 1.00 82.06 279 ALA A C 1
ATOM 2223 O O . ALA A 1 279 ? -3.200 21.946 -6.650 1.00 82.06 279 ALA A O 1
ATOM 2224 N N . LEU A 1 280 ? -2.753 22.826 -4.627 1.00 81.06 280 LEU A N 1
ATOM 2225 C CA . LEU A 1 280 ? -1.322 23.072 -4.856 1.00 81.06 280 LEU A CA 1
ATOM 2226 C C . LEU A 1 280 ? -0.510 21.780 -5.014 1.00 81.06 280 LEU A C 1
ATOM 2228 O O . LEU A 1 280 ? 0.433 21.725 -5.808 1.00 81.06 280 LEU A O 1
ATOM 2232 N N . LEU A 1 281 ? -0.867 20.741 -4.256 1.00 80.75 281 LEU A N 1
ATOM 2233 C CA . LEU A 1 281 ? -0.160 19.457 -4.235 1.00 80.75 281 LEU A CA 1
ATOM 2234 C C . LEU A 1 281 ? -0.718 18.433 -5.227 1.00 80.75 281 LEU A C 1
ATOM 2236 O O . LEU A 1 281 ? -0.194 17.318 -5.327 1.00 80.75 281 LEU A O 1
ATOM 2240 N N . LYS A 1 282 ? -1.742 18.816 -5.996 1.00 68.69 282 LYS A N 1
ATOM 2241 C CA . LYS A 1 282 ? -2.377 17.974 -7.007 1.00 68.69 282 LYS A CA 1
ATOM 2242 C C . LYS A 1 282 ? -1.319 17.379 -7.944 1.00 68.69 282 LYS A C 1
ATOM 2244 O O . LYS A 1 282 ? -0.513 18.098 -8.529 1.00 68.69 282 LYS A O 1
ATOM 2249 N N . ASN A 1 283 ? -1.328 16.051 -8.073 1.00 64.31 283 ASN A N 1
ATOM 2250 C CA . ASN A 1 283 ? -0.380 15.232 -8.849 1.00 64.31 283 ASN A CA 1
ATOM 2251 C C . ASN A 1 283 ? 1.066 15.147 -8.314 1.00 64.31 283 ASN A C 1
ATOM 2253 O O . ASN A 1 283 ? 1.878 14.459 -8.927 1.00 64.31 283 ASN A O 1
ATOM 2257 N N . LYS A 1 284 ? 1.402 15.802 -7.194 1.00 69.38 284 LYS A N 1
ATOM 2258 C CA . LYS A 1 284 ? 2.735 15.728 -6.566 1.00 69.38 284 LYS A CA 1
ATOM 2259 C C . LYS A 1 284 ? 2.737 14.832 -5.333 1.00 69.38 284 LYS A C 1
ATOM 2261 O O . LYS A 1 284 ? 3.614 13.988 -5.188 1.00 69.38 284 LYS A O 1
ATOM 2266 N N . VAL A 1 285 ? 1.735 15.003 -4.472 1.00 77.69 285 VAL A N 1
ATOM 2267 C CA . VAL A 1 285 ? 1.589 14.263 -3.214 1.00 77.69 285 VAL A CA 1
ATOM 2268 C C . VAL A 1 285 ? 0.133 13.842 -3.058 1.00 77.69 285 VAL A C 1
ATOM 2270 O O . VAL A 1 285 ? -0.779 14.642 -3.254 1.00 77.69 285 VAL A O 1
ATOM 2273 N N . SER A 1 286 ? -0.091 12.579 -2.699 1.00 81.06 286 SER A N 1
ATOM 2274 C CA . SER A 1 286 ? -1.425 12.084 -2.358 1.00 81.06 286 SER A CA 1
ATOM 2275 C C . SER A 1 286 ? -1.694 12.324 -0.874 1.00 81.06 286 SER A C 1
ATOM 2277 O O . SER A 1 286 ? -1.181 11.595 -0.026 1.00 81.06 286 SER A O 1
ATOM 2279 N N . LEU A 1 287 ? -2.523 13.320 -0.565 1.00 85.19 287 LEU A N 1
ATOM 2280 C CA . LEU A 1 287 ? -2.997 13.610 0.789 1.00 85.19 287 LEU A CA 1
ATOM 2281 C C . LEU A 1 287 ? -4.445 13.145 0.960 1.00 85.19 287 LEU A C 1
ATOM 2283 O O . LEU A 1 287 ? -5.253 13.264 0.041 1.00 85.19 287 LEU A O 1
ATOM 2287 N N . ALA A 1 288 ? -4.796 12.641 2.143 1.00 90.94 288 ALA A N 1
ATOM 2288 C CA . ALA A 1 288 ? -6.181 12.318 2.468 1.00 90.94 288 ALA A CA 1
ATOM 2289 C C . ALA A 1 288 ? -6.812 13.470 3.264 1.00 90.94 288 ALA A C 1
ATOM 2291 O O . ALA A 1 288 ? -6.406 13.718 4.401 1.00 90.94 288 ALA A O 1
ATOM 2292 N N . LYS A 1 289 ? -7.799 14.149 2.659 1.00 92.12 289 LYS A N 1
ATOM 2293 C CA . LYS A 1 289 ? -8.572 15.237 3.286 1.00 92.12 289 LYS A CA 1
ATOM 2294 C C . LYS A 1 289 ? -9.295 14.762 4.538 1.00 92.12 289 LYS A C 1
ATOM 2296 O O . LYS A 1 289 ? -9.810 13.642 4.542 1.00 92.12 289 LYS A O 1
ATOM 2301 N N . GLY A 1 290 ? -9.362 15.627 5.545 1.00 92.94 290 GLY A N 1
ATOM 2302 C CA . GLY A 1 290 ? -10.011 15.355 6.820 1.00 92.94 290 GLY A CA 1
ATOM 2303 C C . GLY A 1 290 ? -11.501 15.055 6.691 1.00 92.94 290 GLY A C 1
ATOM 2304 O O . GLY A 1 290 ? -11.964 14.104 7.312 1.00 92.94 290 GLY A O 1
ATOM 2305 N N . ASP A 1 291 ? -12.201 15.753 5.795 1.00 92.00 291 ASP A N 1
ATOM 2306 C CA . ASP A 1 291 ? -13.638 15.570 5.520 1.00 92.00 291 ASP A CA 1
ATOM 2307 C C . ASP A 1 291 ? -14.004 14.137 5.125 1.00 92.00 291 ASP A C 1
ATOM 2309 O O . ASP A 1 291 ? -15.103 13.659 5.394 1.00 92.00 291 ASP A O 1
ATOM 2313 N N . ASN A 1 292 ? -13.063 13.399 4.527 1.00 93.06 292 ASN A N 1
ATOM 2314 C CA . ASN A 1 292 ? -13.304 11.999 4.194 1.00 93.06 292 ASN A CA 1
ATOM 2315 C C . ASN A 1 292 ? -13.532 11.147 5.451 1.00 93.06 292 ASN A C 1
ATOM 2317 O O . ASN A 1 292 ? -14.181 10.116 5.361 1.00 93.06 292 ASN A O 1
ATOM 2321 N N . PHE A 1 293 ? -12.987 11.538 6.604 1.00 96.12 293 PHE A N 1
ATOM 2322 C CA . PHE A 1 293 ? -13.003 10.763 7.849 1.00 96.12 293 PHE A CA 1
ATOM 2323 C C . PHE A 1 293 ? -14.170 11.129 8.775 1.00 96.12 293 PHE A C 1
ATOM 2325 O O . PHE A 1 293 ? -14.170 10.733 9.941 1.00 96.12 293 PHE A O 1
ATOM 2332 N N . GLU A 1 294 ? -15.160 11.866 8.276 1.00 96.25 294 GLU A N 1
ATOM 2333 C CA . GLU A 1 294 ? -16.376 12.173 9.021 1.00 96.25 294 GLU A CA 1
ATOM 2334 C C . GLU A 1 294 ? -17.355 10.996 9.070 1.00 96.25 294 GLU A C 1
ATOM 2336 O O . GLU A 1 294 ? -17.349 10.085 8.232 1.00 96.25 294 GLU A O 1
ATOM 2341 N N . VAL A 1 295 ? -18.227 11.025 10.075 1.00 96.75 295 VAL A N 1
ATOM 2342 C CA . VAL A 1 295 ? -19.354 10.101 10.185 1.00 96.75 295 VAL A CA 1
ATOM 2343 C C . VAL A 1 295 ? -20.483 10.618 9.305 1.00 96.75 295 VAL A C 1
ATOM 2345 O O . VAL A 1 295 ? -20.911 11.767 9.419 1.00 96.75 295 VAL A O 1
ATOM 2348 N N . THR A 1 296 ? -20.989 9.772 8.408 1.00 93.75 296 THR A N 1
ATOM 2349 C CA . THR A 1 296 ? -22.053 10.205 7.498 1.00 93.75 296 THR A CA 1
ATOM 2350 C C . THR A 1 296 ? -23.315 10.575 8.277 1.00 93.75 296 THR A C 1
ATOM 2352 O O . THR A 1 296 ? -23.807 9.793 9.090 1.00 93.75 296 THR A O 1
ATOM 2355 N N . GLY A 1 297 ? -23.847 11.768 8.004 1.00 91.81 297 GLY A N 1
ATOM 2356 C CA . GLY A 1 297 ? -25.051 12.294 8.648 1.00 91.81 297 GLY A CA 1
ATOM 2357 C C . GLY A 1 297 ? -24.817 13.012 9.981 1.00 91.81 297 GLY A C 1
ATOM 2358 O O . GLY A 1 297 ? -25.779 13.553 10.517 1.00 91.81 297 GLY A O 1
ATOM 2359 N N . ASP A 1 298 ? -23.584 13.049 10.499 1.00 95.75 298 ASP A N 1
ATOM 2360 C CA . ASP A 1 298 ? -23.242 13.752 11.742 1.00 95.75 298 ASP A CA 1
ATOM 2361 C C . ASP A 1 298 ? -21.774 14.228 11.712 1.00 95.75 298 ASP A C 1
ATOM 2363 O O . ASP A 1 298 ? -20.863 13.553 12.192 1.00 95.75 298 ASP A O 1
ATOM 2367 N N . THR A 1 299 ? -21.537 15.371 11.066 1.00 94.62 299 THR A N 1
ATOM 2368 C CA . THR A 1 299 ? -20.202 15.902 10.741 1.00 94.62 299 THR A CA 1
ATOM 2369 C C . THR A 1 299 ? -19.621 16.773 11.865 1.00 94.62 299 THR A C 1
ATOM 2371 O O . THR A 1 299 ? -20.347 17.220 12.759 1.00 94.62 299 THR A O 1
ATOM 2374 N N . ARG A 1 300 ? -18.298 16.994 11.871 1.00 92.31 300 ARG A N 1
ATOM 2375 C CA . ARG A 1 300 ? -17.586 17.783 12.906 1.00 92.31 300 ARG A CA 1
ATOM 2376 C C . ARG A 1 300 ? -16.700 18.897 12.341 1.00 92.31 300 ARG A C 1
ATOM 2378 O O . ARG A 1 300 ? -16.074 19.597 13.128 1.00 92.31 300 ARG A O 1
ATOM 2385 N N . ASP A 1 301 ? -16.689 19.072 11.022 1.00 91.06 301 ASP A N 1
ATOM 2386 C CA . ASP A 1 301 ? -15.835 20.000 10.284 1.00 91.06 301 ASP A CA 1
ATOM 2387 C C . ASP A 1 301 ? -14.340 19.706 10.487 1.00 91.06 301 ASP A C 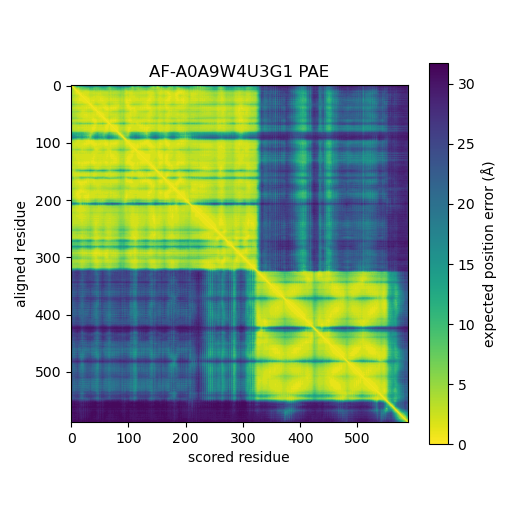1
ATOM 2389 O O . ASP A 1 301 ? -13.628 20.348 11.261 1.00 91.06 301 ASP A O 1
ATOM 2393 N N . TYR A 1 302 ? -13.849 18.705 9.756 1.00 92.00 302 TYR A N 1
ATOM 2394 C CA . TYR A 1 302 ? -12.417 18.402 9.659 1.00 92.00 302 TYR A CA 1
ATOM 2395 C C . TYR A 1 302 ? -11.758 19.023 8.426 1.00 92.00 302 TYR A C 1
ATOM 2397 O O . TYR A 1 302 ? -10.709 18.535 7.981 1.00 92.00 302 TYR A O 1
ATOM 2405 N N . SER A 1 303 ? -12.319 20.118 7.907 1.00 88.81 303 SER A N 1
ATOM 2406 C CA . SER A 1 303 ? -11.829 20.770 6.691 1.00 88.81 303 SER A CA 1
ATOM 2407 C C . SER A 1 303 ? -10.359 21.149 6.808 1.00 88.81 303 SER A C 1
ATOM 2409 O O . SER A 1 303 ? -9.606 20.988 5.857 1.00 88.81 303 SER A O 1
ATOM 2411 N N . ASN A 1 304 ? -9.889 21.526 7.997 1.00 91.19 304 ASN A N 1
ATOM 2412 C CA . ASN A 1 304 ? -8.510 21.930 8.277 1.00 91.19 304 ASN A CA 1
ATOM 2413 C C . ASN A 1 304 ? -7.532 20.774 8.610 1.00 91.19 304 ASN A C 1
ATOM 2415 O O . ASN A 1 304 ? -6.381 21.016 8.999 1.00 91.19 304 ASN A O 1
ATOM 2419 N N . SER A 1 305 ? -7.982 19.522 8.492 1.00 93.56 305 SER A N 1
ATOM 2420 C CA . SER A 1 305 ? -7.250 18.333 8.936 1.00 93.56 305 SER A CA 1
ATOM 2421 C C . SER A 1 305 ? -6.828 17.425 7.776 1.00 93.56 305 SER A C 1
ATOM 2423 O O . SER A 1 305 ? -7.493 17.335 6.748 1.00 93.56 305 SER A O 1
ATOM 2425 N N . ASN A 1 306 ? -5.717 16.707 7.927 1.00 93.50 306 ASN A N 1
ATOM 2426 C CA . ASN A 1 306 ? -5.226 15.738 6.947 1.00 93.50 306 ASN A CA 1
ATOM 2427 C C . ASN A 1 306 ? -4.724 14.469 7.617 1.00 93.50 306 ASN A C 1
ATOM 2429 O O . ASN A 1 306 ? -4.034 14.528 8.634 1.00 93.50 306 ASN A O 1
ATOM 2433 N N . ARG A 1 307 ? -4.953 13.326 6.963 1.00 94.50 307 ARG A N 1
ATOM 2434 C CA . ARG A 1 307 ? -4.265 12.080 7.305 1.00 94.50 307 ARG A CA 1
ATOM 2435 C C . ARG A 1 307 ? -3.096 11.837 6.358 1.00 94.50 307 ARG A C 1
ATOM 2437 O O . ARG A 1 307 ? -3.299 11.680 5.151 1.00 94.50 307 ARG A O 1
ATOM 2444 N N . LEU A 1 308 ? -1.898 11.683 6.912 1.00 93.31 308 LEU A N 1
ATOM 2445 C CA . LEU A 1 308 ? -0.726 11.177 6.193 1.00 93.31 308 LEU A CA 1
ATOM 2446 C C . LEU A 1 308 ? -0.372 9.762 6.642 1.00 93.31 308 LEU A C 1
ATOM 2448 O O . LEU A 1 308 ? -0.692 9.349 7.755 1.00 93.31 308 LEU A O 1
ATOM 2452 N N . SER A 1 309 ? 0.265 8.999 5.751 1.00 94.12 309 SER A N 1
ATOM 2453 C CA . SER A 1 309 ? 0.696 7.631 6.030 1.00 94.12 309 SER A CA 1
ATOM 2454 C C . SER A 1 309 ? 2.177 7.434 5.747 1.00 94.12 309 SER A C 1
ATOM 2456 O O . SER A 1 309 ? 2.654 7.791 4.675 1.00 94.12 309 SER A O 1
ATOM 2458 N N . ILE A 1 310 ? 2.863 6.770 6.676 1.00 94.12 310 ILE A N 1
ATOM 2459 C CA . ILE A 1 310 ? 4.279 6.383 6.561 1.00 94.12 310 ILE A CA 1
ATOM 2460 C C . ILE A 1 310 ? 4.467 4.922 6.106 1.00 94.12 310 ILE A C 1
ATOM 2462 O O . ILE A 1 310 ? 5.568 4.375 6.124 1.00 94.12 310 ILE A O 1
ATOM 2466 N N . SER A 1 311 ? 3.381 4.251 5.708 1.00 92.44 311 SER A N 1
ATOM 2467 C CA . SER A 1 311 ? 3.408 2.812 5.405 1.00 92.44 311 SER A CA 1
ATOM 2468 C C . SER A 1 311 ? 4.111 2.465 4.089 1.00 92.44 311 SER A C 1
ATOM 2470 O O . SER A 1 311 ? 4.639 1.361 3.956 1.00 92.44 311 SER A O 1
ATOM 2472 N N . TYR A 1 312 ? 4.150 3.399 3.135 1.00 88.69 312 TYR A N 1
ATOM 2473 C CA . TYR A 1 312 ? 4.650 3.163 1.778 1.00 88.69 312 TYR A CA 1
ATOM 2474 C C . TYR A 1 312 ? 6.062 3.729 1.563 1.00 88.69 312 TYR A C 1
ATOM 2476 O O . TYR A 1 312 ? 6.994 2.953 1.356 1.00 88.69 312 TYR A O 1
ATOM 2484 N N . LEU A 1 313 ? 6.217 5.051 1.695 1.00 86.69 313 LEU A N 1
ATOM 2485 C CA . LEU A 1 313 ? 7.461 5.791 1.447 1.00 86.69 313 LEU A CA 1
ATOM 2486 C C . LEU A 1 313 ? 8.593 5.386 2.400 1.00 86.69 313 LEU A C 1
ATOM 2488 O O . LEU A 1 313 ? 8.349 5.171 3.585 1.00 86.69 313 LEU A O 1
ATOM 2492 N N . SER A 1 314 ? 9.824 5.331 1.897 1.00 85.69 314 SER A N 1
ATOM 2493 C CA . SER A 1 314 ? 11.055 5.278 2.699 1.00 85.69 314 SER A CA 1
ATOM 2494 C C . SER A 1 314 ? 11.316 6.590 3.452 1.00 85.69 314 SER A C 1
ATOM 2496 O O . SER A 1 314 ? 10.716 7.618 3.150 1.00 85.69 314 SER A O 1
ATOM 2498 N N . SER A 1 315 ? 12.231 6.567 4.425 1.00 85.94 315 SER A N 1
ATOM 2499 C CA . SER A 1 315 ? 12.631 7.745 5.210 1.00 85.94 315 SER A CA 1
ATOM 2500 C C . SER A 1 315 ? 13.134 8.890 4.310 1.00 85.94 315 SER A C 1
ATOM 2502 O O . SER A 1 315 ? 12.693 10.026 4.456 1.00 85.94 315 SER A O 1
ATOM 2504 N N . VAL A 1 316 ? 13.941 8.578 3.288 1.00 78.19 316 VAL A N 1
ATOM 2505 C CA . VAL A 1 316 ? 14.434 9.559 2.301 1.00 78.19 316 VAL A CA 1
ATOM 2506 C C . VAL A 1 316 ? 13.301 10.123 1.441 1.00 78.19 316 VAL A C 1
ATOM 2508 O O . VAL A 1 316 ? 13.215 11.328 1.222 1.00 78.19 316 VAL A O 1
ATOM 2511 N N . GLU A 1 317 ? 12.392 9.272 0.960 1.00 82.38 317 GLU A N 1
ATOM 2512 C CA . GLU A 1 317 ? 11.219 9.720 0.194 1.00 82.38 317 GLU A CA 1
ATOM 2513 C C . GLU A 1 317 ? 10.274 10.589 1.033 1.00 82.38 317 GLU A C 1
ATOM 2515 O O . GLU A 1 317 ? 9.659 11.515 0.503 1.00 82.38 317 GLU A O 1
ATOM 2520 N N . ILE A 1 318 ? 10.167 10.309 2.337 1.00 89.12 318 ILE A N 1
ATOM 2521 C CA . ILE A 1 318 ? 9.438 11.136 3.301 1.00 89.12 318 ILE A CA 1
ATOM 2522 C C . ILE A 1 318 ? 10.102 12.507 3.438 1.00 89.12 318 ILE A C 1
ATOM 2524 O O . ILE A 1 318 ? 9.404 13.515 3.340 1.00 89.12 318 ILE A O 1
ATOM 2528 N N . GLU A 1 319 ? 11.422 12.557 3.621 1.00 85.88 319 GLU A N 1
ATOM 2529 C CA . GLU A 1 319 ? 12.163 13.816 3.743 1.00 85.88 319 GLU A CA 1
ATOM 2530 C C . GLU A 1 319 ? 12.074 14.663 2.465 1.00 85.88 319 GLU A C 1
ATOM 2532 O O . GLU A 1 319 ? 11.873 15.876 2.529 1.00 85.88 319 GLU A O 1
ATOM 2537 N N . GLN A 1 320 ? 12.144 14.024 1.294 1.00 78.81 320 GLN A N 1
ATOM 2538 C CA . GLN A 1 320 ? 11.995 14.699 0.001 1.00 78.81 320 GLN A CA 1
ATOM 2539 C C . GLN A 1 320 ? 10.535 14.991 -0.385 1.00 78.81 320 GLN A C 1
ATOM 2541 O O . GLN A 1 320 ? 10.291 15.775 -1.305 1.00 78.81 320 GLN A O 1
ATOM 2546 N N . GLY A 1 321 ? 9.559 14.345 0.259 1.00 76.38 321 GLY A N 1
ATOM 2547 C CA . GLY A 1 321 ? 8.134 14.479 -0.043 1.00 76.38 321 GLY A CA 1
ATOM 2548 C C . GLY A 1 321 ? 7.696 13.903 -1.400 1.00 76.38 321 GLY A C 1
ATOM 2549 O O . GLY A 1 321 ? 6.749 14.422 -1.993 1.00 76.38 321 GLY A O 1
ATOM 2550 N N . ARG A 1 322 ? 8.364 12.863 -1.929 1.00 67.56 322 ARG A N 1
ATOM 2551 C CA . ARG A 1 322 ? 8.032 12.232 -3.231 1.00 67.56 322 ARG A CA 1
ATOM 2552 C C . ARG A 1 322 ? 8.490 10.770 -3.327 1.00 67.56 322 ARG A C 1
ATOM 2554 O O . ARG A 1 322 ? 9.478 10.404 -2.709 1.00 67.56 322 ARG A O 1
ATOM 2561 N N . ASN A 1 323 ? 7.824 9.967 -4.166 1.00 63.16 323 ASN A N 1
ATOM 2562 C CA . ASN A 1 323 ? 8.283 8.618 -4.551 1.00 63.16 323 ASN A CA 1
ATOM 2563 C C . ASN A 1 323 ? 9.558 8.692 -5.417 1.00 63.16 323 ASN A C 1
ATOM 2565 O O . ASN A 1 323 ? 9.620 9.523 -6.328 1.00 63.16 323 ASN A O 1
ATOM 2569 N N . LEU A 1 324 ? 10.519 7.786 -5.221 1.00 58.91 324 LEU A N 1
ATOM 2570 C CA . LEU A 1 324 ? 11.789 7.749 -5.954 1.00 58.91 324 LEU A CA 1
ATOM 2571 C C . LEU A 1 324 ? 12.024 6.402 -6.677 1.00 58.91 324 LEU A C 1
ATOM 2573 O O . LEU A 1 324 ? 12.678 5.518 -6.137 1.00 58.91 324 LEU A O 1
ATOM 2577 N N . PRO A 1 325 ? 11.554 6.222 -7.925 1.00 64.06 325 PRO A N 1
ATOM 2578 C CA . PRO A 1 325 ? 12.131 5.238 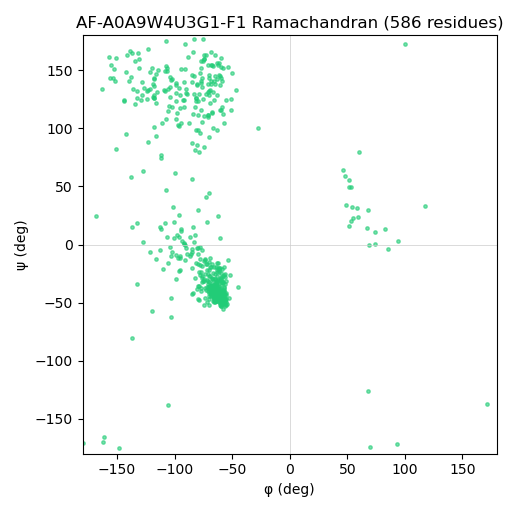-8.844 1.00 64.06 325 PRO A CA 1
ATOM 2579 C C . PRO A 1 325 ? 13.378 5.820 -9.545 1.00 64.06 325 PRO A C 1
ATOM 2581 O O . PRO A 1 325 ? 13.343 6.991 -9.941 1.00 64.06 325 PRO A O 1
ATOM 2584 N N . PRO A 1 326 ? 14.436 5.039 -9.848 1.00 76.81 326 PRO A N 1
ATOM 2585 C CA . PRO A 1 326 ? 14.635 3.589 -9.651 1.00 76.81 326 PRO A CA 1
ATOM 2586 C C . PRO A 1 326 ? 15.118 3.211 -8.233 1.00 76.81 326 PRO A C 1
ATOM 2588 O O . PRO A 1 326 ? 15.425 4.095 -7.443 1.00 76.81 326 PRO A O 1
ATOM 2591 N N . ASN A 1 327 ? 15.255 1.906 -7.942 1.00 78.62 327 ASN A N 1
ATOM 2592 C CA . ASN A 1 327 ? 16.095 1.439 -6.829 1.00 78.62 327 ASN A CA 1
ATOM 2593 C C . ASN A 1 327 ? 17.519 2.015 -6.954 1.00 78.62 327 ASN A C 1
ATOM 2595 O O . ASN A 1 327 ? 17.995 2.271 -8.061 1.00 78.62 327 ASN A O 1
ATOM 2599 N N . TYR A 1 328 ? 18.209 2.177 -5.828 1.00 84.81 328 TYR A N 1
ATOM 2600 C CA . TYR A 1 328 ? 19.561 2.733 -5.785 1.00 84.81 328 TYR A CA 1
ATOM 2601 C C . TYR A 1 328 ? 20.526 1.694 -5.225 1.00 84.81 328 TYR A C 1
ATOM 2603 O O . TYR A 1 328 ? 20.563 1.466 -4.017 1.00 84.81 328 TYR A O 1
ATOM 2611 N N . HIS A 1 329 ? 21.277 1.025 -6.099 1.00 86.62 329 HIS A N 1
ATOM 2612 C CA . HIS A 1 329 ? 22.288 0.071 -5.659 1.00 86.62 329 HIS A CA 1
ATOM 2613 C C . HIS A 1 329 ? 23.472 0.805 -5.020 1.00 86.62 329 HIS A C 1
ATOM 2615 O O . HIS A 1 329 ? 23.930 1.818 -5.547 1.00 86.62 329 HIS A O 1
ATOM 2621 N N . GLU A 1 330 ? 23.993 0.283 -3.910 1.00 87.06 330 GLU A N 1
ATOM 2622 C CA . GLU A 1 330 ? 25.202 0.821 -3.283 1.00 87.06 330 GLU A CA 1
ATOM 2623 C C . GLU A 1 330 ? 26.393 0.736 -4.248 1.00 87.06 330 GLU A C 1
ATOM 2625 O O . GLU A 1 330 ? 26.511 -0.210 -5.037 1.00 87.06 330 GLU A O 1
ATOM 2630 N N . PHE A 1 331 ? 27.282 1.724 -4.196 1.00 90.06 331 PHE A N 1
ATOM 2631 C CA . PHE A 1 331 ? 28.428 1.820 -5.095 1.00 90.06 331 PHE A CA 1
ATOM 2632 C C . PHE A 1 331 ? 29.658 2.345 -4.360 1.00 90.06 331 PHE A C 1
ATOM 2634 O O . PHE A 1 331 ? 29.557 3.131 -3.424 1.00 90.06 331 PHE A O 1
ATOM 2641 N N . SER A 1 332 ? 30.847 1.910 -4.777 1.00 89.56 332 SER A N 1
ATOM 2642 C CA . SER A 1 332 ? 32.087 2.492 -4.261 1.00 89.56 332 SER A CA 1
ATOM 2643 C C . SER A 1 332 ? 32.397 3.767 -5.031 1.00 89.56 332 SER A C 1
ATOM 2645 O O . SER A 1 332 ? 32.485 3.737 -6.259 1.00 89.56 332 SER A O 1
ATOM 2647 N N . LEU A 1 333 ? 32.657 4.866 -4.320 1.00 87.69 333 LEU A N 1
ATOM 2648 C CA . LEU A 1 333 ? 33.138 6.099 -4.946 1.00 87.69 333 LEU A CA 1
ATOM 2649 C C . LEU A 1 333 ? 34.429 5.870 -5.734 1.00 87.69 333 LEU A C 1
ATOM 2651 O O . LEU A 1 333 ? 34.681 6.604 -6.683 1.00 87.69 333 LEU A O 1
ATOM 2655 N N . TYR A 1 334 ? 35.229 4.861 -5.377 1.00 87.06 334 TYR A N 1
ATOM 2656 C CA . TYR A 1 334 ? 36.524 4.540 -5.979 1.00 87.06 334 TYR A CA 1
ATOM 2657 C C . TYR A 1 334 ? 36.449 3.538 -7.138 1.00 87.06 334 TYR A C 1
ATOM 2659 O O . TYR A 1 334 ? 37.480 3.224 -7.733 1.00 87.06 334 TYR A O 1
ATOM 2667 N N . ASP A 1 335 ? 35.257 3.058 -7.503 1.00 90.31 335 ASP A N 1
ATOM 2668 C CA . ASP A 1 335 ? 35.102 2.174 -8.656 1.00 90.31 335 ASP A CA 1
ATOM 2669 C C . ASP A 1 335 ? 35.311 2.954 -9.963 1.00 90.31 335 ASP A C 1
ATOM 2671 O O . ASP A 1 335 ? 34.493 3.774 -10.382 1.00 90.31 335 ASP A O 1
ATOM 2675 N N . ILE A 1 336 ? 36.426 2.676 -10.638 1.00 91.06 336 ILE A N 1
ATOM 2676 C CA . ILE A 1 336 ? 36.782 3.301 -11.917 1.00 91.06 336 ILE A CA 1
ATOM 2677 C C . ILE A 1 336 ? 35.763 3.024 -13.029 1.00 91.06 336 ILE A C 1
ATOM 2679 O O . ILE A 1 336 ? 35.691 3.783 -13.993 1.00 91.06 336 ILE A O 1
ATOM 2683 N N . ARG A 1 337 ? 34.956 1.962 -12.910 1.00 93.06 337 ARG A N 1
ATOM 2684 C CA . ARG A 1 337 ? 33.989 1.557 -13.938 1.00 93.06 337 ARG A CA 1
ATOM 2685 C C . ARG A 1 337 ? 32.779 2.480 -14.013 1.00 93.06 337 ARG A C 1
ATOM 2687 O O . ARG A 1 337 ? 32.070 2.405 -15.010 1.00 93.06 337 ARG A O 1
ATOM 2694 N N . ILE A 1 338 ? 32.528 3.300 -12.991 1.00 94.00 338 ILE A N 1
ATOM 2695 C CA . ILE A 1 338 ? 31.395 4.242 -12.908 1.00 94.00 338 ILE A CA 1
ATOM 2696 C C . ILE A 1 338 ? 31.837 5.720 -12.961 1.00 94.00 338 ILE A C 1
ATOM 2698 O O . ILE A 1 338 ? 31.062 6.622 -12.637 1.00 94.00 338 ILE A O 1
ATOM 2702 N N . ARG A 1 339 ? 33.095 5.965 -13.351 1.00 93.38 339 ARG A N 1
ATOM 2703 C CA . ARG A 1 339 ? 33.742 7.289 -13.422 1.00 93.38 339 ARG A CA 1
ATOM 2704 C C . ARG A 1 339 ? 33.967 7.783 -14.859 1.00 93.38 339 ARG A C 1
ATOM 2706 O O . ARG A 1 339 ? 34.831 8.624 -15.091 1.00 93.38 339 ARG A O 1
ATOM 2713 N N . TYR A 1 340 ? 33.266 7.220 -15.838 1.00 94.44 340 TYR A N 1
ATOM 2714 C CA . TYR A 1 340 ? 33.398 7.630 -17.236 1.00 94.44 340 TYR A CA 1
ATOM 2715 C C . TYR A 1 340 ? 32.692 8.960 -17.487 1.00 94.44 340 TYR A C 1
ATOM 2717 O O . TYR A 1 340 ? 31.771 9.327 -16.761 1.00 94.44 340 TYR A O 1
ATOM 2725 N N . THR A 1 341 ? 33.107 9.650 -18.551 1.00 93.44 341 THR A N 1
ATOM 2726 C CA . THR A 1 341 ? 32.574 10.973 -18.872 1.00 93.44 341 THR A CA 1
ATOM 2727 C C . THR A 1 341 ? 31.099 10.926 -19.271 1.00 93.44 341 THR A C 1
ATOM 2729 O O . THR A 1 341 ? 30.712 10.147 -20.151 1.00 93.44 341 THR A O 1
ATOM 2732 N N . PHE A 1 342 ? 30.289 11.793 -18.668 1.00 92.88 342 PHE A N 1
ATOM 2733 C CA . PHE A 1 342 ? 28.892 12.017 -19.014 1.00 92.88 342 PHE A CA 1
ATOM 2734 C C . PHE A 1 342 ? 28.776 12.919 -20.255 1.00 92.88 342 PHE A C 1
ATOM 2736 O O . PHE A 1 342 ? 29.029 14.120 -20.218 1.00 92.88 342 PHE A O 1
ATOM 2743 N N . PHE A 1 343 ? 28.318 12.358 -21.379 1.00 88.56 343 PHE A N 1
ATOM 2744 C CA . PHE A 1 343 ? 28.040 13.143 -22.588 1.00 88.56 343 PHE A CA 1
ATOM 2745 C C . PHE A 1 343 ? 26.590 13.653 -22.626 1.00 88.56 343 PHE A C 1
ATOM 2747 O O . PHE A 1 343 ? 25.640 12.877 -22.480 1.00 88.56 343 PHE A O 1
ATOM 2754 N N . ASN A 1 344 ? 26.399 14.950 -22.888 1.00 83.81 344 ASN A N 1
ATOM 2755 C CA . ASN A 1 344 ? 25.069 15.557 -23.061 1.00 83.81 344 ASN A CA 1
ATOM 2756 C C . ASN A 1 344 ? 24.390 15.144 -24.373 1.00 83.81 344 ASN A C 1
ATOM 2758 O O . ASN A 1 344 ? 23.171 14.984 -24.432 1.00 83.81 344 ASN A O 1
ATOM 2762 N N . GLN A 1 345 ? 25.181 14.954 -25.427 1.00 86.25 345 GLN A N 1
ATOM 2763 C CA . GLN A 1 345 ? 24.711 14.512 -26.734 1.00 86.25 345 GLN A CA 1
ATOM 2764 C C . GLN A 1 345 ? 25.159 13.071 -26.961 1.00 86.25 345 GLN A C 1
ATOM 2766 O O . GLN A 1 345 ? 26.312 12.727 -26.723 1.00 86.25 345 GLN A O 1
ATOM 2771 N N . VAL A 1 346 ? 24.226 12.226 -27.392 1.00 90.06 346 VAL A N 1
ATOM 2772 C CA . VAL A 1 346 ? 24.479 10.813 -27.698 1.00 90.06 346 VAL A CA 1
ATOM 2773 C C . VAL A 1 346 ? 24.471 10.606 -29.205 1.00 90.06 346 VAL A C 1
ATOM 2775 O O . VAL A 1 346 ? 23.709 11.274 -29.905 1.00 90.06 346 VAL A O 1
ATOM 2778 N N . THR A 1 347 ? 25.249 9.640 -29.693 1.00 94.62 347 THR A N 1
ATOM 2779 C CA . THR A 1 347 ? 25.383 9.360 -31.131 1.00 94.62 347 THR A CA 1
ATOM 2780 C C . THR A 1 347 ? 24.024 9.076 -31.776 1.00 94.62 347 THR A C 1
ATOM 2782 O O . THR A 1 347 ? 23.674 9.653 -32.802 1.00 94.62 347 THR A O 1
ATOM 2785 N N . ILE A 1 348 ? 23.221 8.214 -31.140 1.00 95.88 348 ILE A N 1
ATOM 2786 C CA . ILE A 1 348 ? 21.837 7.934 -31.546 1.00 95.88 348 ILE A CA 1
ATOM 2787 C C . ILE A 1 348 ? 20.866 8.495 -30.497 1.00 95.88 348 ILE A C 1
ATOM 2789 O O . ILE A 1 348 ? 20.734 7.898 -29.417 1.00 95.88 348 ILE A O 1
ATOM 2793 N N . PRO A 1 349 ? 20.192 9.628 -30.767 1.00 94.75 349 PRO A N 1
ATOM 2794 C CA . PRO A 1 349 ? 19.150 10.156 -29.895 1.00 94.75 349 PRO A CA 1
ATOM 2795 C C . PRO A 1 349 ? 17.853 9.344 -30.013 1.00 94.75 349 PRO A C 1
ATOM 2797 O O . PRO A 1 349 ? 17.624 8.630 -30.992 1.00 94.75 349 PRO A O 1
ATOM 2800 N N . VAL A 1 350 ? 16.961 9.497 -29.030 1.00 92.12 350 VAL A N 1
ATOM 2801 C CA . VAL A 1 350 ? 15.693 8.746 -28.954 1.00 92.12 350 VAL A CA 1
ATOM 2802 C C . VAL A 1 350 ? 14.824 8.943 -30.202 1.00 92.12 350 VAL A C 1
ATOM 2804 O O . VAL A 1 350 ? 14.249 7.978 -30.698 1.00 92.12 350 VAL A O 1
ATOM 2807 N N . GLY A 1 351 ? 14.765 10.156 -30.762 1.00 93.19 351 GLY A N 1
ATOM 2808 C CA . GLY A 1 351 ? 14.002 10.415 -31.990 1.00 93.19 351 GLY A CA 1
ATOM 2809 C C . GLY A 1 351 ? 14.490 9.582 -3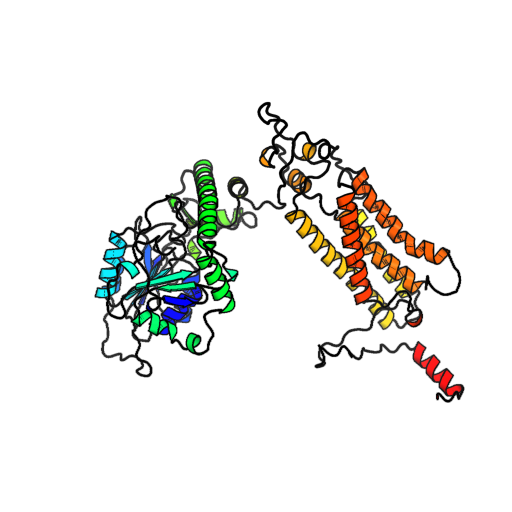3.181 1.00 93.19 351 GLY A C 1
ATOM 2810 O O . GLY A 1 351 ? 13.685 8.977 -33.888 1.00 93.19 351 GLY A O 1
ATOM 2811 N N . LEU A 1 352 ? 15.812 9.471 -33.354 1.00 96.12 352 LEU A N 1
ATOM 2812 C CA . LEU A 1 352 ? 16.406 8.649 -34.409 1.00 96.12 352 LEU A CA 1
ATOM 2813 C C . LEU A 1 352 ? 16.199 7.150 -34.145 1.00 96.12 352 LEU A C 1
ATOM 2815 O O . LEU A 1 352 ? 15.924 6.397 -35.075 1.00 96.12 352 LEU A O 1
ATOM 2819 N N . LEU A 1 353 ? 16.249 6.716 -32.881 1.00 96.75 353 LEU A N 1
ATOM 2820 C CA . LEU A 1 353 ? 15.903 5.344 -32.500 1.00 96.75 353 LEU A CA 1
ATOM 2821 C C . LEU A 1 353 ? 14.461 4.991 -32.896 1.00 96.75 353 LEU A C 1
ATOM 2823 O O . LEU A 1 353 ? 14.239 3.917 -33.453 1.00 96.75 353 LEU A O 1
ATOM 2827 N N . VAL A 1 354 ? 13.488 5.865 -32.621 1.00 94.62 354 VAL A N 1
ATOM 2828 C CA . VAL A 1 354 ? 12.072 5.646 -32.978 1.00 94.62 354 VAL A CA 1
ATOM 2829 C C . VAL A 1 354 ? 11.892 5.586 -34.494 1.00 94.62 354 VAL A C 1
ATOM 2831 O O . VAL A 1 354 ? 11.174 4.720 -34.997 1.00 94.62 354 VAL A O 1
ATOM 2834 N N . LEU A 1 355 ? 12.591 6.450 -35.235 1.00 96.69 355 LEU A N 1
ATOM 2835 C CA . LEU A 1 355 ? 12.599 6.409 -36.695 1.00 96.69 355 LEU A CA 1
ATOM 2836 C C . LEU A 1 355 ? 13.113 5.052 -37.194 1.00 96.69 355 LEU A C 1
ATOM 2838 O O . LEU A 1 355 ? 12.435 4.386 -37.975 1.00 96.69 355 LEU A O 1
ATOM 2842 N N . ILE A 1 356 ? 14.268 4.605 -36.697 1.00 97.19 356 ILE A N 1
ATOM 2843 C CA . ILE A 1 356 ? 14.886 3.349 -37.132 1.00 97.19 356 ILE A CA 1
ATOM 2844 C C . ILE A 1 356 ? 14.030 2.139 -36.745 1.00 97.19 356 ILE A C 1
ATOM 2846 O O . ILE A 1 356 ? 13.770 1.278 -37.571 1.00 97.19 356 ILE A O 1
ATOM 2850 N N . SER A 1 357 ? 13.590 2.052 -35.492 1.00 96.25 357 SER A N 1
ATOM 2851 C CA . SER A 1 357 ? 12.974 0.841 -34.924 1.00 96.25 357 SER A CA 1
ATOM 2852 C C . SER A 1 357 ? 11.452 0.757 -35.059 1.00 96.25 357 SER A C 1
ATOM 2854 O O . SER A 1 357 ? 10.885 -0.312 -34.831 1.00 96.25 357 SER A O 1
ATOM 2856 N N . GLY A 1 358 ? 10.796 1.864 -35.409 1.00 94.62 358 GLY A N 1
ATOM 2857 C CA . GLY A 1 358 ? 9.347 1.957 -35.576 1.00 94.62 358 GLY A CA 1
ATOM 2858 C C . GLY A 1 358 ? 8.952 2.372 -36.989 1.00 94.62 358 GLY A C 1
ATOM 2859 O O . GLY A 1 358 ? 8.241 1.639 -37.672 1.00 94.62 358 GLY A O 1
ATOM 2860 N N . VAL A 1 359 ? 9.446 3.525 -37.453 1.00 95.50 359 VAL A N 1
ATOM 2861 C CA . VAL A 1 359 ? 9.031 4.100 -38.746 1.00 95.50 359 VAL A CA 1
ATOM 2862 C C . VAL A 1 359 ? 9.554 3.286 -39.930 1.00 95.50 359 VAL A C 1
ATOM 2864 O O . VAL A 1 359 ? 8.767 2.962 -40.816 1.00 95.50 359 VAL A O 1
ATOM 2867 N N . LEU A 1 360 ? 10.836 2.898 -39.950 1.00 96.12 360 LEU A N 1
ATOM 2868 C CA . LEU A 1 360 ? 11.385 2.072 -41.040 1.00 96.12 360 LEU A CA 1
ATOM 2869 C C . LEU A 1 360 ? 10.634 0.737 -41.229 1.00 96.12 360 LEU A C 1
ATOM 2871 O O . LEU A 1 360 ? 10.265 0.456 -42.371 1.00 96.12 360 LEU A O 1
ATOM 2875 N N . PRO A 1 361 ? 10.338 -0.064 -40.180 1.00 96.56 361 PRO A N 1
ATOM 2876 C CA . PRO A 1 361 ? 9.522 -1.268 -40.345 1.00 96.56 361 PRO A CA 1
ATOM 2877 C C . PRO A 1 361 ? 8.130 -0.984 -40.928 1.00 96.56 361 PRO A C 1
ATOM 2879 O O . PRO A 1 361 ? 7.655 -1.727 -41.782 1.00 96.56 361 PRO A O 1
ATOM 2882 N N . VAL A 1 362 ? 7.471 0.105 -40.515 1.00 95.62 362 VAL A N 1
ATOM 2883 C CA . VAL A 1 362 ? 6.160 0.484 -41.073 1.00 95.62 362 VAL A CA 1
ATOM 2884 C C . VAL A 1 362 ? 6.280 0.845 -42.552 1.00 95.62 362 VAL A C 1
ATOM 2886 O O . VAL A 1 362 ? 5.485 0.368 -43.360 1.00 95.62 362 VAL A O 1
ATOM 2889 N N . LEU A 1 363 ? 7.293 1.629 -42.930 1.00 95.44 363 LEU A N 1
ATOM 2890 C CA . LEU A 1 363 ? 7.561 1.954 -44.333 1.00 95.44 363 LEU A CA 1
ATOM 2891 C C . LEU A 1 363 ? 7.837 0.693 -45.161 1.00 95.44 363 LEU A C 1
ATOM 2893 O O . LEU A 1 363 ? 7.356 0.589 -46.287 1.00 95.44 363 LEU A O 1
ATOM 2897 N N . GLN A 1 364 ? 8.541 -0.290 -44.597 1.00 94.44 364 GLN A N 1
ATOM 2898 C CA . GLN A 1 364 ? 8.738 -1.591 -45.231 1.00 94.44 364 GLN A CA 1
ATOM 2899 C C . GLN A 1 364 ? 7.410 -2.340 -45.426 1.00 94.44 364 GLN A C 1
ATOM 2901 O O . GLN A 1 364 ? 7.175 -2.883 -46.506 1.00 94.44 364 GLN A O 1
ATOM 2906 N N . PHE A 1 365 ? 6.532 -2.383 -44.417 1.00 93.44 365 PHE A N 1
ATOM 2907 C CA . PHE A 1 365 ? 5.225 -3.036 -44.553 1.00 93.44 365 PHE A CA 1
ATOM 2908 C C . PHE A 1 365 ? 4.378 -2.379 -45.644 1.00 93.44 365 PHE A C 1
ATOM 2910 O O . PHE A 1 365 ? 3.771 -3.080 -46.452 1.00 93.44 365 PHE A O 1
ATOM 2917 N N . VAL A 1 366 ? 4.392 -1.045 -45.711 1.00 92.62 366 VAL A N 1
ATOM 2918 C CA . VAL A 1 366 ? 3.721 -0.274 -46.764 1.00 92.62 366 VAL A CA 1
ATOM 2919 C C . VAL A 1 366 ? 4.314 -0.602 -48.136 1.00 92.62 366 VAL A C 1
ATOM 2921 O O . VAL A 1 366 ? 3.566 -0.921 -49.058 1.00 92.62 366 VAL A O 1
ATOM 2924 N N . LEU A 1 367 ? 5.644 -0.600 -48.269 1.00 92.44 367 LEU A N 1
ATOM 2925 C CA . LEU A 1 367 ? 6.330 -0.937 -49.518 1.00 92.44 367 LEU A CA 1
ATOM 2926 C C . LEU A 1 367 ? 5.935 -2.335 -50.018 1.00 92.44 367 LEU A C 1
ATOM 2928 O O . LEU A 1 367 ? 5.558 -2.494 -51.179 1.00 92.44 367 LEU A O 1
ATOM 2932 N N . PHE A 1 368 ? 5.957 -3.348 -49.148 1.00 88.56 368 PHE A N 1
ATOM 2933 C CA . PHE A 1 368 ? 5.564 -4.701 -49.540 1.00 88.56 368 PHE A CA 1
ATOM 2934 C C . PHE A 1 368 ? 4.073 -4.821 -49.856 1.00 88.56 368 PHE A C 1
ATOM 2936 O O . PHE A 1 368 ? 3.722 -5.555 -50.778 1.00 88.56 368 PHE A O 1
ATOM 2943 N N . ALA A 1 369 ? 3.199 -4.073 -49.178 1.00 86.38 369 ALA A N 1
ATOM 2944 C CA . ALA A 1 369 ? 1.775 -4.042 -49.508 1.00 86.38 369 ALA A CA 1
ATOM 2945 C C . ALA A 1 369 ? 1.512 -3.559 -50.950 1.00 86.38 369 ALA A C 1
ATOM 2947 O O . ALA A 1 369 ? 0.546 -4.005 -51.568 1.00 86.38 369 ALA A O 1
ATOM 2948 N N . PHE A 1 370 ? 2.378 -2.706 -51.515 1.00 84.94 370 PHE A N 1
ATOM 2949 C CA . PHE A 1 370 ? 2.294 -2.296 -52.923 1.00 84.94 370 PHE A CA 1
ATOM 2950 C C . PHE A 1 370 ? 2.846 -3.339 -53.901 1.00 84.94 370 PHE A C 1
ATOM 2952 O O . PHE A 1 370 ? 2.293 -3.495 -54.989 1.00 84.94 370 PHE A O 1
ATOM 2959 N N . ILE A 1 371 ? 3.907 -4.054 -53.519 1.00 83.25 371 ILE A N 1
ATOM 2960 C CA . ILE A 1 371 ? 4.600 -5.022 -54.388 1.00 83.25 371 ILE A CA 1
ATOM 2961 C C . ILE A 1 371 ? 3.803 -6.329 -54.543 1.00 83.25 371 ILE A C 1
ATOM 2963 O O . ILE A 1 371 ? 3.866 -6.969 -55.590 1.00 83.25 371 ILE A O 1
ATOM 2967 N N . ILE A 1 372 ? 3.045 -6.747 -53.525 1.00 76.19 372 ILE A N 1
ATOM 2968 C CA . ILE A 1 372 ? 2.366 -8.051 -53.530 1.00 76.19 372 ILE A CA 1
ATOM 2969 C C . ILE A 1 372 ? 1.134 -8.032 -54.450 1.00 76.19 372 ILE A C 1
ATOM 2971 O O . ILE A 1 372 ? 0.219 -7.234 -54.226 1.00 76.19 372 ILE A O 1
ATOM 2975 N N . PRO A 1 373 ? 1.013 -8.949 -55.428 1.00 78.38 373 PRO A N 1
ATOM 2976 C CA . PRO A 1 373 ? -0.201 -9.110 -56.224 1.00 78.38 373 PRO A CA 1
ATOM 2977 C C . PRO A 1 373 ? -1.286 -9.813 -55.388 1.00 78.38 373 PRO A C 1
ATOM 2979 O O . PRO A 1 373 ? -1.431 -11.029 -55.412 1.00 78.38 373 PRO A O 1
ATOM 2982 N N . ALA A 1 374 ? -2.020 -9.041 -54.589 1.00 81.31 374 ALA A N 1
ATOM 2983 C CA . ALA A 1 374 ? -3.136 -9.502 -53.763 1.00 81.31 374 ALA A CA 1
ATOM 2984 C C . ALA A 1 374 ? -4.268 -8.467 -53.758 1.00 81.31 374 ALA A C 1
ATOM 2986 O O . ALA A 1 374 ? -4.034 -7.298 -54.082 1.00 81.31 374 ALA A O 1
ATOM 2987 N N . SER A 1 375 ? -5.470 -8.885 -53.353 1.00 86.12 375 SER A N 1
ATOM 2988 C CA . SER A 1 375 ? -6.626 -7.993 -53.211 1.00 86.12 375 SER A CA 1
ATOM 2989 C C . SER A 1 375 ? -6.334 -6.843 -52.240 1.00 86.12 375 SER A C 1
ATOM 2991 O O . SER A 1 375 ? -5.533 -6.977 -51.308 1.00 86.12 375 SER A O 1
ATOM 2993 N N . LEU A 1 376 ? -6.997 -5.696 -52.432 1.00 84.50 376 LEU A N 1
ATOM 2994 C CA . LEU A 1 376 ? -6.829 -4.530 -51.556 1.00 84.50 376 LEU A CA 1
ATOM 2995 C C . LEU A 1 376 ? -7.093 -4.895 -50.087 1.00 84.50 376 LEU A C 1
ATOM 2997 O O . LEU A 1 376 ? -6.311 -4.535 -49.210 1.00 84.50 376 LEU A O 1
ATOM 3001 N N . THR A 1 377 ? -8.133 -5.690 -49.831 1.00 84.12 377 THR A N 1
ATOM 3002 C CA . THR A 1 377 ? -8.469 -6.210 -48.501 1.00 84.12 377 THR A CA 1
ATOM 3003 C C . THR A 1 377 ? -7.322 -7.016 -47.895 1.00 84.12 377 THR A C 1
ATOM 3005 O O . THR A 1 377 ? -6.978 -6.819 -46.729 1.00 84.12 377 THR A O 1
ATOM 3008 N N . ARG A 1 378 ? -6.677 -7.890 -48.680 1.00 85.38 378 ARG A N 1
ATOM 3009 C CA . ARG A 1 378 ? -5.550 -8.695 -48.200 1.00 85.38 378 ARG A CA 1
ATOM 3010 C C . ARG A 1 378 ? -4.313 -7.846 -47.914 1.00 85.38 378 ARG A C 1
ATOM 3012 O O . ARG A 1 378 ? -3.663 -8.056 -46.894 1.00 85.38 378 ARG A O 1
ATOM 3019 N N . ARG A 1 379 ? -4.013 -6.870 -48.776 1.00 88.25 379 ARG A N 1
ATOM 3020 C CA . ARG A 1 379 ? -2.904 -5.918 -48.582 1.00 88.25 379 ARG A CA 1
ATOM 3021 C C . ARG A 1 379 ? -3.086 -5.097 -47.303 1.00 88.25 379 ARG A C 1
ATOM 3023 O O . ARG A 1 379 ? -2.150 -4.974 -46.518 1.00 88.25 379 ARG A O 1
ATOM 3030 N N . LEU A 1 380 ? -4.297 -4.583 -47.073 1.00 87.88 380 LEU A N 1
ATOM 3031 C CA . LEU A 1 380 ? -4.641 -3.835 -45.860 1.00 87.88 380 LEU A CA 1
ATOM 3032 C C . LEU A 1 380 ? -4.551 -4.709 -44.605 1.00 87.88 380 LEU A C 1
ATOM 3034 O O . LEU A 1 380 ? -4.061 -4.246 -43.577 1.00 87.88 380 LEU A O 1
ATOM 3038 N N . TRP A 1 381 ? -4.970 -5.975 -44.690 1.00 87.56 381 TRP A N 1
ATOM 3039 C CA . TRP A 1 381 ? -4.845 -6.921 -43.582 1.00 87.56 381 TRP A CA 1
ATOM 3040 C C . TRP A 1 381 ? -3.385 -7.212 -43.220 1.00 87.56 381 TRP A C 1
ATOM 3042 O O . TRP A 1 381 ? -3.023 -7.133 -42.049 1.00 87.56 381 TRP A O 1
ATOM 3052 N N . ASP A 1 382 ? -2.539 -7.513 -44.208 1.00 88.81 382 ASP A N 1
ATOM 3053 C CA . ASP A 1 382 ? -1.112 -7.763 -43.982 1.00 88.81 382 ASP A CA 1
ATOM 3054 C C . ASP A 1 382 ? -0.424 -6.533 -43.357 1.00 88.81 382 ASP A C 1
ATOM 3056 O O . ASP A 1 382 ? 0.370 -6.679 -42.425 1.00 88.81 382 ASP A O 1
ATOM 3060 N N . LEU A 1 383 ? -0.769 -5.321 -43.813 1.00 91.06 383 LEU A N 1
ATOM 3061 C CA . LEU A 1 383 ? -0.286 -4.071 -43.217 1.00 91.06 383 LEU A CA 1
ATOM 3062 C C . LEU A 1 383 ? -0.739 -3.933 -41.756 1.00 91.06 383 LEU A C 1
ATOM 3064 O O . LEU A 1 383 ? 0.083 -3.681 -40.876 1.00 91.06 383 LEU A O 1
ATOM 3068 N N . PHE A 1 384 ? -2.029 -4.141 -41.485 1.00 91.25 384 PHE A N 1
ATOM 3069 C CA . PHE A 1 384 ? -2.593 -4.073 -40.138 1.00 91.25 384 PHE A CA 1
ATOM 3070 C C . PHE A 1 384 ? -1.941 -5.085 -39.186 1.00 91.25 384 PHE A C 1
ATOM 3072 O O . PHE A 1 384 ? -1.522 -4.720 -38.087 1.00 91.25 384 PHE A O 1
ATOM 3079 N N . ALA A 1 385 ? -1.789 -6.339 -39.618 1.00 90.88 385 ALA A N 1
ATOM 3080 C CA . ALA A 1 385 ? -1.132 -7.390 -38.848 1.00 90.88 385 ALA A CA 1
ATOM 3081 C C . ALA A 1 385 ? 0.349 -7.068 -38.583 1.00 90.88 385 ALA A C 1
ATOM 3083 O O . ALA A 1 385 ? 0.828 -7.267 -37.467 1.00 90.88 385 ALA A O 1
ATOM 3084 N N . GLY A 1 386 ? 1.067 -6.516 -39.568 1.00 93.75 386 GLY A N 1
ATOM 3085 C CA . GLY A 1 386 ? 2.432 -6.011 -39.389 1.00 93.75 386 GLY A CA 1
ATOM 3086 C C . GLY A 1 386 ? 2.521 -4.899 -38.345 1.00 93.75 386 GLY A C 1
ATOM 3087 O O . GLY A 1 386 ? 3.355 -4.971 -37.440 1.00 93.75 386 GLY A O 1
ATOM 3088 N N . CYS A 1 387 ? 1.625 -3.912 -38.405 1.00 93.69 387 CYS A N 1
ATOM 3089 C CA . CYS A 1 387 ? 1.559 -2.836 -37.417 1.00 93.69 387 CYS A CA 1
ATOM 3090 C C . CYS A 1 387 ? 1.236 -3.359 -36.009 1.00 93.69 387 CYS A C 1
ATOM 3092 O O . CYS A 1 387 ? 1.910 -2.970 -35.057 1.00 93.69 387 CYS A O 1
ATOM 3094 N N . LEU A 1 388 ? 0.265 -4.268 -35.857 1.00 93.50 388 LEU A N 1
ATOM 3095 C CA . LEU A 1 388 ? -0.055 -4.884 -34.563 1.00 93.50 388 LEU A CA 1
ATOM 3096 C C . LEU A 1 388 ? 1.108 -5.709 -34.003 1.00 93.50 388 LEU A C 1
ATOM 3098 O O . LEU A 1 388 ? 1.400 -5.620 -32.810 1.00 93.50 388 LEU A O 1
ATOM 3102 N N . CYS A 1 389 ? 1.785 -6.480 -34.856 1.00 95.81 389 CYS A N 1
ATOM 3103 C CA . CYS A 1 389 ? 2.983 -7.231 -34.495 1.00 95.81 389 CYS A CA 1
ATOM 3104 C C . CYS A 1 389 ? 4.057 -6.298 -33.925 1.00 95.81 389 CYS A C 1
ATOM 3106 O O . CYS A 1 389 ? 4.565 -6.536 -32.831 1.00 95.81 389 CYS A O 1
ATOM 3108 N N . LEU A 1 390 ? 4.371 -5.216 -34.643 1.00 96.94 390 LEU A N 1
ATOM 3109 C CA . LEU A 1 390 ? 5.391 -4.253 -34.238 1.00 96.94 390 LEU A CA 1
ATOM 3110 C C . LEU A 1 390 ? 5.008 -3.515 -32.950 1.00 96.94 390 LEU A C 1
ATOM 3112 O O . LEU A 1 390 ? 5.812 -3.453 -32.024 1.00 96.94 390 LEU A O 1
ATOM 3116 N N . LEU A 1 391 ? 3.788 -2.977 -32.872 1.00 96.19 391 LEU A N 1
ATOM 3117 C CA . LEU A 1 391 ? 3.320 -2.222 -31.707 1.00 96.19 391 LEU A CA 1
ATOM 3118 C C . LEU A 1 391 ? 3.247 -3.101 -30.457 1.00 96.19 391 LEU A C 1
ATOM 3120 O O . LEU A 1 391 ? 3.706 -2.688 -29.394 1.00 96.19 391 LEU A O 1
ATOM 3124 N N . GLY A 1 392 ? 2.724 -4.324 -30.583 1.00 94.75 392 GLY A N 1
ATOM 3125 C CA . GLY A 1 392 ? 2.659 -5.279 -29.480 1.00 94.75 392 GLY A CA 1
ATOM 3126 C C . GLY A 1 392 ? 4.045 -5.688 -28.979 1.00 94.75 392 GLY A C 1
ATOM 3127 O O . GLY A 1 392 ? 4.283 -5.699 -27.768 1.00 94.75 392 GLY A O 1
ATOM 3128 N N . ALA A 1 393 ? 4.983 -5.948 -29.896 1.00 97.81 393 ALA A N 1
ATOM 3129 C CA . ALA A 1 393 ? 6.358 -6.287 -29.543 1.00 97.81 393 ALA A CA 1
ATOM 3130 C C . ALA A 1 393 ? 7.070 -5.115 -28.848 1.00 97.81 393 ALA A C 1
ATOM 3132 O O . ALA A 1 393 ? 7.665 -5.300 -27.784 1.00 97.81 393 ALA A O 1
ATOM 3133 N N . GLN A 1 394 ? 6.946 -3.899 -29.397 1.00 97.44 394 GLN A N 1
ATOM 3134 C CA . GLN A 1 394 ? 7.552 -2.691 -28.834 1.00 97.44 394 GLN A CA 1
ATOM 3135 C C . GLN A 1 394 ? 6.975 -2.339 -27.455 1.00 97.44 394 GLN A C 1
ATOM 3137 O O . GLN A 1 394 ? 7.730 -2.009 -26.542 1.00 97.44 394 GLN A O 1
ATOM 3142 N N . ALA A 1 395 ? 5.660 -2.465 -27.263 1.00 96.19 395 ALA A N 1
ATOM 3143 C CA . ALA A 1 395 ? 5.032 -2.250 -25.961 1.00 96.19 395 ALA A CA 1
ATOM 3144 C C . ALA A 1 395 ? 5.511 -3.277 -24.922 1.00 96.19 395 ALA A C 1
ATOM 3146 O O . ALA A 1 395 ? 5.868 -2.909 -23.801 1.00 96.19 395 ALA A O 1
ATOM 3147 N N . THR A 1 396 ? 5.575 -4.556 -25.307 1.00 96.50 396 THR A N 1
ATOM 3148 C CA . THR A 1 396 ? 5.982 -5.645 -24.408 1.00 96.50 396 THR A CA 1
ATOM 3149 C C . THR A 1 396 ? 7.442 -5.500 -23.985 1.00 96.50 396 THR A C 1
ATOM 3151 O O . THR A 1 396 ? 7.734 -5.537 -22.792 1.00 96.50 396 THR A O 1
ATOM 3154 N N . GLN A 1 397 ? 8.361 -5.262 -24.930 1.00 97.44 397 GLN A N 1
ATOM 3155 C CA . GLN A 1 397 ? 9.779 -5.084 -24.595 1.00 97.44 397 GLN A CA 1
ATOM 3156 C C . GLN A 1 397 ? 10.013 -3.837 -23.739 1.00 97.44 397 GLN A C 1
ATOM 3158 O O . GLN A 1 397 ? 10.786 -3.893 -22.782 1.00 97.44 397 GLN A O 1
ATOM 3163 N N . LEU A 1 398 ? 9.308 -2.734 -24.026 1.00 95.75 398 LEU A N 1
ATOM 3164 C CA . LEU A 1 398 ? 9.447 -1.501 -23.259 1.00 95.75 398 LEU A CA 1
ATOM 3165 C C . LEU A 1 398 ? 8.992 -1.714 -21.814 1.00 95.75 398 LEU A C 1
ATOM 3167 O O . LEU A 1 398 ? 9.705 -1.322 -20.892 1.00 95.75 398 LEU A O 1
ATOM 3171 N N . MET A 1 399 ? 7.856 -2.390 -21.612 1.00 94.75 399 MET A N 1
ATOM 3172 C CA . MET A 1 399 ? 7.375 -2.760 -20.281 1.00 94.75 399 MET A CA 1
ATOM 3173 C C . MET A 1 399 ? 8.418 -3.600 -19.534 1.00 94.75 399 MET A C 1
ATOM 3175 O O . MET A 1 399 ? 8.784 -3.260 -18.410 1.00 94.75 399 MET A O 1
ATOM 3179 N N . THR A 1 400 ? 8.945 -4.655 -20.163 1.00 95.44 400 THR A N 1
ATOM 3180 C CA . THR A 1 400 ? 9.963 -5.526 -19.560 1.00 95.44 400 THR A CA 1
ATOM 3181 C C . THR A 1 400 ? 11.216 -4.748 -19.161 1.00 95.44 400 THR A C 1
ATOM 3183 O O . THR A 1 400 ? 11.674 -4.864 -18.025 1.00 95.44 400 THR A O 1
ATOM 3186 N N . VAL A 1 401 ? 11.763 -3.920 -20.054 1.00 96.06 401 VAL A N 1
ATOM 3187 C CA . VAL A 1 401 ? 12.994 -3.167 -19.780 1.00 96.06 401 VAL A CA 1
ATOM 3188 C C . VAL A 1 401 ? 12.783 -2.095 -18.712 1.00 96.06 401 VAL A C 1
ATOM 3190 O O . VAL A 1 401 ? 13.638 -1.938 -17.844 1.00 96.06 401 VAL A O 1
ATOM 3193 N N . VAL A 1 402 ? 11.667 -1.360 -18.745 1.00 92.56 402 VAL A N 1
ATOM 3194 C CA . VAL A 1 402 ? 11.370 -0.322 -17.743 1.00 92.56 402 VAL A CA 1
ATOM 3195 C C . VAL A 1 402 ? 11.215 -0.934 -16.352 1.00 92.56 402 VAL A C 1
ATOM 3197 O O . VAL A 1 402 ? 11.763 -0.395 -15.388 1.00 92.56 402 VAL A O 1
ATOM 3200 N N . LEU A 1 403 ? 10.523 -2.073 -16.245 1.00 91.38 403 LEU A N 1
ATOM 3201 C CA . LEU A 1 403 ? 10.396 -2.806 -14.986 1.00 91.38 403 LEU A CA 1
ATOM 3202 C C . LEU A 1 403 ? 11.767 -3.244 -14.470 1.00 91.38 403 LEU A C 1
ATOM 3204 O O . LEU A 1 403 ? 12.119 -2.924 -13.337 1.00 91.38 403 LEU A O 1
ATOM 3208 N N . LEU A 1 404 ? 12.569 -3.905 -15.310 1.00 93.94 404 LEU A N 1
ATOM 3209 C CA . LEU A 1 404 ? 13.893 -4.383 -14.912 1.00 93.94 404 LEU A CA 1
ATOM 3210 C C . LEU A 1 404 ? 14.818 -3.235 -14.499 1.00 93.94 404 LEU A C 1
ATOM 3212 O O . LEU A 1 404 ? 15.437 -3.328 -13.448 1.00 93.94 404 LEU A O 1
ATOM 3216 N N . LYS A 1 405 ? 14.842 -2.121 -15.240 1.00 93.88 405 LYS A N 1
ATOM 3217 C CA . LYS A 1 405 ? 15.644 -0.936 -14.891 1.00 93.88 405 LYS A CA 1
ATOM 3218 C C . LYS A 1 405 ? 15.340 -0.412 -13.499 1.00 93.88 405 LYS A C 1
ATOM 3220 O O . LYS A 1 405 ? 16.262 -0.185 -12.719 1.00 93.88 405 LYS A O 1
ATOM 3225 N N . ASN A 1 406 ? 14.058 -0.232 -13.189 1.00 89.06 406 ASN A N 1
ATOM 3226 C CA . ASN A 1 406 ? 13.651 0.308 -11.897 1.00 89.06 406 ASN A CA 1
ATOM 3227 C C . ASN A 1 406 ? 13.850 -0.698 -10.754 1.00 89.06 406 ASN A C 1
ATOM 3229 O O . ASN A 1 406 ? 14.140 -0.271 -9.642 1.00 89.06 406 ASN A O 1
ATOM 3233 N N . ILE A 1 407 ? 13.745 -2.005 -11.028 1.00 88.69 407 ILE A N 1
ATOM 3234 C CA . ILE A 1 407 ? 13.999 -3.068 -10.045 1.00 88.69 407 ILE A CA 1
ATOM 3235 C C . ILE A 1 407 ? 15.499 -3.217 -9.766 1.00 88.69 407 ILE A C 1
ATOM 3237 O O . ILE A 1 407 ? 15.888 -3.321 -8.606 1.00 88.69 407 ILE A O 1
ATOM 3241 N N . THR A 1 408 ? 16.345 -3.238 -10.801 1.00 91.06 408 THR A N 1
ATOM 3242 C CA . THR A 1 408 ? 17.784 -3.485 -10.622 1.00 91.06 408 THR A CA 1
ATOM 3243 C C . THR A 1 408 ? 18.534 -2.270 -10.104 1.00 91.06 408 THR A C 1
ATOM 3245 O O . THR A 1 408 ? 19.438 -2.444 -9.296 1.00 91.06 408 THR A O 1
ATOM 3248 N N . GLY A 1 409 ? 18.172 -1.057 -10.541 1.00 91.19 409 GLY A N 1
ATOM 3249 C CA . GLY A 1 409 ? 18.732 0.161 -9.958 1.00 91.19 409 GLY A CA 1
ATOM 3250 C C . GLY A 1 409 ? 20.257 0.281 -10.030 1.00 91.19 409 GLY A C 1
ATOM 3251 O O . GLY A 1 409 ? 20.869 0.790 -9.097 1.00 91.19 409 GLY A O 1
ATOM 3252 N N . LEU A 1 410 ? 20.886 -0.274 -11.071 1.00 93.88 410 LEU A N 1
ATOM 3253 C CA . LEU A 1 410 ? 22.343 -0.374 -11.173 1.00 93.88 410 LEU A CA 1
ATOM 3254 C C . LEU A 1 410 ? 22.972 0.916 -11.742 1.00 93.88 410 LEU A C 1
ATOM 3256 O O . LEU A 1 410 ? 22.429 1.484 -12.702 1.00 93.88 410 LEU A O 1
ATOM 3260 N N . PRO A 1 411 ? 24.128 1.354 -11.205 1.00 95.31 411 PRO A N 1
ATOM 3261 C CA . PRO A 1 411 ? 24.802 2.573 -11.636 1.00 95.31 411 PRO A CA 1
ATOM 3262 C C . PRO A 1 411 ? 25.359 2.435 -13.057 1.00 95.31 411 PRO A C 1
ATOM 3264 O O . PRO A 1 411 ? 25.920 1.406 -13.432 1.00 95.31 411 PRO A O 1
ATOM 3267 N N . ARG A 1 412 ? 25.209 3.491 -13.856 1.00 95.56 412 ARG A N 1
ATOM 3268 C CA . ARG A 1 412 ? 25.795 3.613 -15.194 1.00 95.56 412 ARG A CA 1
ATOM 3269 C C . ARG A 1 412 ? 27.308 3.850 -15.132 1.00 95.56 412 ARG A C 1
ATOM 3271 O O . ARG A 1 412 ? 27.810 4.332 -14.115 1.00 95.56 412 ARG A O 1
ATOM 3278 N N . PRO A 1 413 ? 28.026 3.631 -16.251 1.00 96.81 413 PRO A N 1
ATOM 3279 C CA . PRO A 1 413 ? 29.441 3.977 -16.344 1.00 96.81 413 PRO A CA 1
ATOM 3280 C C . PRO A 1 413 ? 29.747 5.451 -16.050 1.00 96.81 413 PRO A C 1
ATOM 3282 O O . PRO A 1 413 ? 30.851 5.760 -15.625 1.00 96.81 413 PRO A O 1
ATOM 3285 N N . ASP A 1 414 ? 28.778 6.346 -16.253 1.00 95.00 414 ASP A N 1
ATOM 3286 C CA . ASP A 1 414 ? 28.881 7.792 -16.035 1.00 95.00 414 ASP A CA 1
ATOM 3287 C C . ASP A 1 414 ? 28.238 8.266 -14.708 1.00 95.00 414 ASP A C 1
ATOM 3289 O O . ASP A 1 414 ? 27.905 9.441 -14.554 1.00 95.00 414 ASP A O 1
ATOM 3293 N N . MET A 1 415 ? 28.022 7.361 -13.740 1.00 94.69 415 MET A N 1
ATOM 3294 C CA . MET A 1 415 ? 27.269 7.653 -12.510 1.00 94.69 415 MET A CA 1
ATOM 3295 C C . MET A 1 415 ? 27.929 8.709 -11.617 1.00 94.69 415 MET A C 1
ATOM 3297 O O . MET A 1 415 ? 27.229 9.584 -11.112 1.00 94.69 415 MET A O 1
ATOM 3301 N N . ILE A 1 416 ? 29.247 8.646 -11.401 1.00 93.56 416 ILE A N 1
ATOM 3302 C CA . ILE A 1 416 ? 29.927 9.554 -10.460 1.00 93.56 416 ILE A CA 1
ATOM 3303 C C . ILE A 1 416 ? 29.842 11.008 -10.930 1.00 93.56 416 ILE A C 1
ATOM 3305 O O . ILE A 1 416 ? 29.587 11.894 -10.119 1.00 93.56 416 ILE A O 1
ATOM 3309 N N . GLU A 1 417 ? 29.972 11.249 -12.234 1.00 92.50 417 GLU A N 1
ATOM 3310 C CA . GLU A 1 417 ? 29.846 12.596 -12.798 1.00 92.50 417 GLU A CA 1
ATOM 3311 C C . GLU A 1 417 ? 28.409 13.122 -12.717 1.00 92.50 417 GLU A C 1
ATOM 3313 O O . GLU A 1 417 ? 28.203 14.290 -12.423 1.00 92.50 417 GLU A O 1
ATOM 3318 N N . ARG A 1 418 ? 27.394 12.260 -12.881 1.00 93.12 418 ARG A N 1
ATOM 3319 C CA . ARG A 1 418 ? 25.987 12.649 -12.659 1.00 93.12 418 ARG A CA 1
ATOM 3320 C C . ARG A 1 418 ? 25.673 12.940 -11.194 1.00 93.12 418 ARG A C 1
ATOM 3322 O O . ARG A 1 418 ? 24.796 13.748 -10.915 1.00 93.12 418 ARG A O 1
ATOM 3329 N N . CYS A 1 419 ? 26.299 12.193 -10.288 1.00 89.06 419 CYS A N 1
ATOM 3330 C CA . CYS A 1 419 ? 26.058 12.242 -8.849 1.00 89.06 419 CYS A CA 1
ATOM 3331 C C . CYS A 1 419 ? 26.644 13.507 -8.215 1.00 89.06 419 CYS A C 1
ATOM 3333 O O . CYS A 1 419 ? 26.032 14.054 -7.301 1.00 89.06 419 CYS A O 1
ATOM 3335 N N . GLU A 1 420 ? 27.812 13.955 -8.694 1.00 90.62 420 GLU A N 1
ATOM 3336 C CA . GLU A 1 420 ? 28.609 15.026 -8.079 1.00 90.62 420 GLU A CA 1
ATOM 3337 C C . GLU A 1 420 ? 28.720 14.812 -6.556 1.00 90.62 420 GLU A C 1
ATOM 3339 O O . GLU A 1 420 ? 28.140 15.561 -5.770 1.00 90.62 420 GLU A O 1
ATOM 3344 N N . PRO A 1 421 ? 29.359 13.720 -6.100 1.00 83.50 421 PRO A N 1
ATOM 3345 C CA . PRO A 1 421 ? 29.337 13.363 -4.689 1.00 83.50 421 PRO A CA 1
ATOM 3346 C C . PRO A 1 421 ? 30.157 14.342 -3.840 1.00 83.50 421 PRO A C 1
ATOM 3348 O O . PRO A 1 421 ? 31.211 14.816 -4.269 1.00 83.50 421 PRO A O 1
ATOM 3351 N N . PHE A 1 422 ? 29.725 14.598 -2.602 1.00 73.94 422 PHE A N 1
ATOM 3352 C CA . PHE A 1 422 ? 30.542 15.349 -1.647 1.00 73.94 422 PHE A CA 1
ATOM 3353 C C . PHE A 1 422 ? 31.687 14.460 -1.138 1.00 73.94 422 PHE A C 1
ATOM 3355 O O . PHE A 1 422 ? 31.464 13.488 -0.414 1.00 73.94 422 PHE A O 1
ATOM 3362 N N . PHE A 1 423 ? 32.926 14.767 -1.527 1.00 66.56 423 PHE A N 1
ATOM 3363 C CA . PHE A 1 423 ? 34.104 14.040 -1.056 1.00 66.56 423 PHE A CA 1
ATOM 3364 C C . PHE A 1 423 ? 34.489 14.521 0.346 1.00 66.56 423 PHE A C 1
ATOM 3366 O O . PHE A 1 423 ? 35.148 15.545 0.501 1.00 66.56 423 PHE A O 1
ATOM 3373 N N . THR A 1 424 ? 34.093 13.780 1.378 1.00 55.34 424 THR A N 1
ATOM 3374 C CA . THR A 1 424 ? 34.689 13.920 2.715 1.00 55.34 424 THR A CA 1
ATOM 3375 C C . THR A 1 424 ? 35.855 12.956 2.869 1.00 55.34 424 THR A C 1
ATOM 3377 O O . THR A 1 424 ? 35.694 11.778 2.546 1.00 55.34 424 THR A O 1
ATOM 3380 N N . ASP A 1 425 ? 36.945 13.386 3.509 1.00 55.25 425 ASP A N 1
ATOM 3381 C CA . ASP A 1 425 ? 38.071 12.532 3.950 1.00 55.25 425 ASP A CA 1
ATOM 3382 C C . ASP A 1 425 ? 37.665 11.420 4.953 1.00 55.25 425 ASP A C 1
ATOM 3384 O O . ASP A 1 425 ? 38.505 10.705 5.495 1.00 55.25 425 ASP A O 1
ATOM 3388 N N . VAL A 1 426 ? 36.364 11.281 5.224 1.00 57.94 426 VAL A N 1
ATOM 3389 C CA . VAL A 1 426 ? 35.759 10.405 6.229 1.00 57.94 426 VAL A CA 1
ATOM 3390 C C . VAL A 1 426 ? 35.305 9.061 5.644 1.00 57.94 426 VAL A C 1
ATOM 3392 O O . VAL A 1 426 ? 35.174 8.108 6.405 1.00 57.94 426 VAL A O 1
ATOM 3395 N N . ILE A 1 427 ? 35.072 8.940 4.327 1.00 65.38 427 ILE A N 1
ATOM 3396 C CA . ILE A 1 427 ? 34.578 7.682 3.734 1.00 65.38 427 ILE A CA 1
ATOM 3397 C C . ILE A 1 427 ? 35.770 6.748 3.464 1.00 65.38 427 ILE A C 1
ATOM 3399 O O . ILE A 1 427 ? 36.584 7.042 2.585 1.00 65.38 427 ILE A O 1
ATOM 3403 N N . PRO A 1 428 ? 35.894 5.609 4.172 1.00 70.12 428 PRO A N 1
ATOM 3404 C CA . PRO A 1 428 ? 36.995 4.679 3.960 1.00 70.12 428 PRO A CA 1
ATOM 3405 C C . PRO A 1 428 ? 36.935 4.059 2.559 1.00 70.12 428 PRO A C 1
ATOM 3407 O O . PRO A 1 428 ? 35.863 3.708 2.068 1.00 70.12 428 PRO A O 1
ATOM 3410 N N . LEU A 1 429 ? 38.103 3.815 1.953 1.00 72.75 429 LEU A N 1
ATOM 3411 C CA . LEU A 1 429 ? 38.256 3.144 0.647 1.00 72.75 429 LEU A CA 1
ATOM 3412 C C . LEU A 1 429 ? 37.518 1.796 0.542 1.00 72.75 429 LEU A C 1
ATOM 3414 O O . LEU A 1 429 ? 37.175 1.357 -0.554 1.00 72.75 429 LEU A O 1
ATOM 3418 N N . THR A 1 430 ? 37.296 1.129 1.673 1.00 76.12 430 THR A N 1
ATOM 3419 C CA . THR A 1 430 ? 36.670 -0.194 1.770 1.00 76.12 430 THR A CA 1
ATOM 3420 C C . THR A 1 430 ? 35.148 -0.156 1.916 1.00 76.12 430 THR A C 1
ATOM 3422 O O . THR A 1 430 ? 34.527 -1.217 1.956 1.00 76.12 430 THR A O 1
ATOM 3425 N N . GLN A 1 431 ? 34.535 1.028 2.003 1.00 79.94 431 GLN A N 1
ATOM 3426 C CA . GLN A 1 431 ? 33.107 1.182 2.265 1.00 79.94 431 GLN A CA 1
ATOM 3427 C C . GLN A 1 431 ? 32.320 1.508 0.986 1.00 79.94 431 GLN A C 1
ATOM 3429 O O . GLN A 1 431 ? 32.778 2.253 0.118 1.00 79.94 431 GLN A O 1
ATOM 3434 N N . LEU A 1 432 ? 31.115 0.941 0.876 1.00 83.31 432 LEU A N 1
ATOM 3435 C CA . LEU A 1 432 ? 30.148 1.303 -0.159 1.00 83.31 432 LEU A CA 1
ATOM 3436 C C . LEU A 1 432 ? 29.326 2.524 0.275 1.00 83.31 432 LEU A C 1
ATOM 3438 O O . LEU A 1 432 ? 29.027 2.699 1.455 1.00 83.31 432 LEU A O 1
ATOM 3442 N N . SER A 1 433 ? 28.960 3.360 -0.691 1.00 80.00 433 SER A N 1
ATOM 3443 C CA . SER A 1 433 ? 28.163 4.571 -0.505 1.00 80.00 433 SER A CA 1
ATOM 3444 C C . SER A 1 433 ? 26.754 4.396 -1.072 1.00 80.00 433 SER A C 1
ATOM 3446 O O . SER A 1 433 ? 26.540 3.673 -2.050 1.00 80.00 433 SER A O 1
ATOM 3448 N N . THR A 1 434 ? 25.792 5.082 -0.458 1.00 83.38 434 THR A N 1
ATOM 3449 C CA . THR A 1 434 ? 24.404 5.181 -0.924 1.00 83.38 434 THR A CA 1
ATOM 3450 C C . THR A 1 434 ? 24.232 6.401 -1.832 1.00 83.38 434 THR A C 1
ATOM 3452 O O . THR A 1 434 ? 25.127 7.234 -1.952 1.00 83.38 434 THR A O 1
ATOM 3455 N N . VAL A 1 435 ? 23.065 6.543 -2.469 1.00 82.25 435 VAL A N 1
ATOM 3456 C CA . VAL A 1 435 ? 22.746 7.698 -3.333 1.00 82.25 435 VAL A CA 1
ATOM 3457 C C . VAL A 1 435 ? 22.717 9.044 -2.590 1.00 82.25 435 VAL A C 1
ATOM 3459 O O . VAL A 1 435 ? 22.781 10.097 -3.216 1.00 82.25 435 VAL A O 1
ATOM 3462 N N . GLU A 1 436 ? 22.658 9.024 -1.260 1.00 77.38 436 GLU A N 1
ATOM 3463 C CA . GLU A 1 436 ? 22.605 10.217 -0.404 1.00 77.38 436 GLU A CA 1
ATOM 3464 C C . GLU A 1 436 ? 23.872 11.076 -0.492 1.00 77.38 436 GLU A C 1
ATOM 3466 O O . GLU A 1 436 ? 23.836 12.260 -0.173 1.00 77.38 436 GLU A O 1
ATOM 3471 N N . VAL A 1 437 ? 24.987 10.506 -0.962 1.00 78.12 437 VAL A N 1
ATOM 3472 C CA . VAL A 1 437 ? 26.245 11.246 -1.145 1.00 78.12 437 VAL A CA 1
ATOM 3473 C C . VAL A 1 437 ? 26.206 12.222 -2.324 1.00 78.12 437 VAL A C 1
ATOM 3475 O O . VAL A 1 437 ? 27.080 13.082 -2.415 1.00 78.12 437 VAL A O 1
ATOM 3478 N N . CYS A 1 438 ? 25.238 12.081 -3.238 1.00 82.38 438 CYS A N 1
ATOM 3479 C CA . CYS A 1 438 ? 25.120 12.905 -4.441 1.00 82.38 438 CYS A CA 1
ATOM 3480 C C . CYS A 1 438 ? 24.642 14.325 -4.112 1.00 82.38 438 CYS A C 1
ATOM 3482 O O . CYS A 1 438 ? 23.606 14.489 -3.469 1.00 82.38 438 CYS A O 1
ATOM 3484 N N . THR A 1 439 ? 25.347 15.349 -4.608 1.00 81.75 439 THR A N 1
ATOM 3485 C CA . THR A 1 439 ? 24.991 16.766 -4.377 1.00 81.75 439 THR A CA 1
ATOM 3486 C C . THR A 1 439 ? 24.293 17.440 -5.558 1.00 81.75 439 THR A C 1
ATOM 3488 O O . THR A 1 439 ? 23.807 18.560 -5.422 1.00 81.75 439 THR A O 1
ATOM 3491 N N . GLN A 1 440 ? 24.188 16.750 -6.697 1.00 83.19 440 GLN A N 1
ATOM 3492 C CA . GLN A 1 440 ? 23.567 17.262 -7.918 1.00 83.19 440 GLN A CA 1
ATOM 3493 C C . GLN A 1 440 ? 22.122 17.761 -7.700 1.00 83.19 440 GLN A C 1
ATOM 3495 O O . GLN A 1 440 ? 21.234 16.997 -7.308 1.00 83.19 440 GLN A O 1
ATOM 3500 N N . GLU A 1 441 ? 21.857 19.022 -8.063 1.00 76.50 441 GLU A N 1
ATOM 3501 C CA . GLU A 1 441 ? 20.533 19.655 -7.947 1.00 76.50 441 GLU A CA 1
ATOM 3502 C C . GLU A 1 441 ? 19.502 19.025 -8.898 1.00 76.50 441 GLU A C 1
ATOM 3504 O O . GLU A 1 441 ? 18.324 18.853 -8.557 1.00 76.50 441 GLU A O 1
ATOM 3509 N N . ASN A 1 442 ? 19.931 18.638 -10.105 1.00 77.88 442 ASN A N 1
ATOM 3510 C CA . ASN A 1 442 ? 19.054 17.984 -11.069 1.00 77.88 442 ASN A CA 1
ATOM 3511 C C . ASN A 1 442 ? 18.890 16.490 -10.754 1.00 77.88 442 ASN A C 1
ATOM 3513 O O . ASN A 1 442 ? 19.538 15.625 -11.345 1.00 77.88 442 ASN A O 1
ATOM 3517 N N . TRP A 1 443 ? 17.948 16.166 -9.869 1.00 78.12 443 TRP A N 1
ATOM 3518 C CA . TRP A 1 443 ? 17.728 14.780 -9.447 1.00 78.12 443 TRP A CA 1
ATOM 3519 C C . TRP A 1 443 ? 17.312 13.820 -10.570 1.00 78.12 443 TRP A C 1
ATOM 3521 O O . TRP A 1 443 ? 17.562 12.619 -10.477 1.00 78.12 443 TRP A O 1
ATOM 3531 N N . ASN A 1 444 ? 16.722 14.320 -11.662 1.00 80.94 444 ASN A N 1
ATOM 3532 C CA . ASN A 1 444 ? 16.410 13.472 -12.817 1.00 80.94 444 ASN A CA 1
ATOM 3533 C C . ASN A 1 444 ? 17.691 12.916 -13.453 1.00 80.94 444 ASN A C 1
ATOM 3535 O O . AS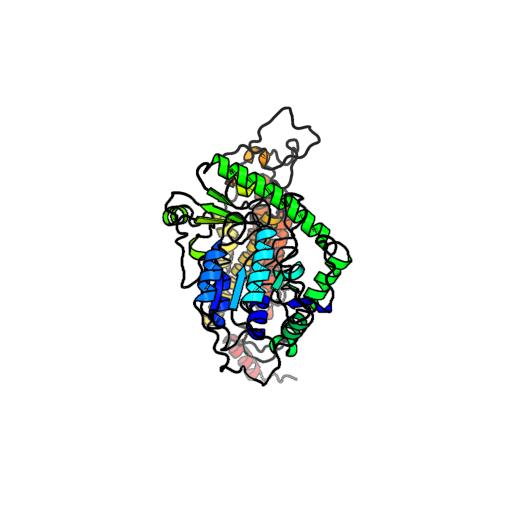N A 1 444 ? 17.701 11.789 -13.948 1.00 80.94 444 ASN A O 1
ATOM 3539 N N . LEU A 1 445 ? 18.780 13.689 -13.416 1.00 87.75 445 LEU A N 1
ATOM 3540 C CA . LEU A 1 445 ? 20.077 13.271 -13.932 1.00 87.75 445 LEU A CA 1
ATOM 3541 C C . LEU A 1 445 ? 20.664 12.119 -13.106 1.00 87.75 445 LEU A C 1
ATOM 3543 O O . LEU A 1 445 ? 21.150 11.143 -13.686 1.00 87.75 445 LEU A O 1
ATOM 3547 N N . VAL A 1 446 ? 20.552 12.218 -11.776 1.00 88.81 446 VAL A N 1
ATOM 3548 C CA . VAL A 1 446 ? 20.971 11.189 -10.810 1.00 88.81 446 VAL A CA 1
ATOM 3549 C C . VAL A 1 446 ? 20.124 9.929 -10.971 1.00 88.81 446 VAL A C 1
ATOM 3551 O O . VAL A 1 446 ? 20.666 8.839 -11.126 1.00 88.81 446 VAL A O 1
ATOM 3554 N N . GLN A 1 447 ? 18.795 10.065 -11.028 1.00 87.56 447 GLN A N 1
ATOM 3555 C CA . GLN A 1 447 ? 17.871 8.946 -11.245 1.00 87.56 447 GLN A CA 1
ATOM 3556 C C . GLN A 1 447 ? 18.157 8.189 -12.541 1.00 87.56 447 GLN A C 1
ATOM 3558 O O . GLN A 1 447 ? 18.180 6.959 -12.550 1.00 87.56 447 GLN A O 1
ATOM 3563 N N . GLU A 1 448 ? 18.403 8.905 -13.640 1.00 89.75 448 GLU A N 1
ATOM 3564 C CA . GLU A 1 448 ? 18.802 8.272 -14.897 1.00 89.75 448 GLU A CA 1
ATOM 3565 C C . GLU A 1 448 ? 20.137 7.532 -14.779 1.00 89.75 448 GLU A C 1
ATOM 3567 O O . GLU A 1 448 ? 20.318 6.507 -15.442 1.00 89.75 448 GLU A O 1
ATOM 3572 N N . GLY A 1 449 ? 21.039 7.996 -13.912 1.00 93.06 449 GLY A N 1
ATOM 3573 C CA . GLY A 1 449 ? 22.309 7.346 -13.593 1.00 93.06 449 GLY A CA 1
ATOM 3574 C C . GLY A 1 449 ? 22.169 5.930 -13.028 1.00 93.06 449 GLY A C 1
ATOM 3575 O O . GLY A 1 449 ? 23.021 5.096 -13.304 1.00 93.06 449 GLY A O 1
ATOM 3576 N N . PHE A 1 450 ? 21.064 5.601 -12.353 1.00 93.75 450 PHE A N 1
ATOM 3577 C CA . PHE A 1 450 ? 20.806 4.261 -11.796 1.00 93.75 450 PHE A CA 1
ATOM 3578 C C . PHE A 1 450 ? 19.982 3.344 -12.715 1.00 93.75 450 PHE A C 1
ATOM 3580 O O . PHE A 1 450 ? 19.495 2.289 -12.310 1.00 93.75 450 PHE A O 1
ATOM 3587 N N . ARG A 1 451 ? 19.793 3.727 -13.982 1.00 94.31 451 ARG A N 1
ATOM 3588 C CA . ARG A 1 451 ? 19.026 2.946 -14.969 1.00 94.31 451 ARG A CA 1
ATOM 3589 C C . ARG A 1 451 ? 19.924 2.287 -16.016 1.00 94.31 451 ARG A C 1
ATOM 3591 O O . ARG A 1 451 ? 19.616 2.375 -17.214 1.00 94.31 451 ARG A O 1
ATOM 3598 N N . THR A 1 452 ? 21.022 1.636 -15.609 1.00 94.94 452 THR A N 1
ATOM 3599 C CA . THR A 1 452 ? 21.923 0.979 -16.577 1.00 94.94 452 THR A CA 1
ATOM 3600 C C . THR A 1 452 ? 21.356 -0.329 -17.142 1.00 94.94 452 THR A C 1
ATOM 3602 O O . THR A 1 452 ? 21.232 -0.468 -18.357 1.00 94.94 452 THR A O 1
ATOM 3605 N N . PHE A 1 453 ? 20.926 -1.275 -16.309 1.00 95.06 453 PHE A N 1
ATOM 3606 C CA . PHE A 1 453 ? 20.566 -2.611 -16.787 1.00 95.06 453 PHE A CA 1
ATOM 3607 C C . PHE A 1 453 ? 19.048 -2.778 -16.965 1.00 95.06 453 PHE A C 1
ATOM 3609 O O . PHE A 1 453 ? 18.298 -2.386 -16.075 1.00 95.06 453 PHE A O 1
ATOM 3616 N N . PRO A 1 454 ? 18.561 -3.406 -18.050 1.00 97.06 454 PRO A N 1
ATOM 3617 C CA . PRO A 1 454 ? 19.226 -3.659 -19.336 1.00 97.06 454 PRO A CA 1
ATOM 3618 C C . PRO A 1 454 ? 19.119 -2.444 -20.284 1.00 97.06 454 PRO A C 1
ATOM 3620 O O . PRO A 1 454 ? 18.288 -1.560 -20.089 1.00 97.06 454 PRO A O 1
ATOM 3623 N N . SER A 1 455 ? 19.898 -2.382 -21.369 1.00 97.38 455 SER A N 1
ATOM 3624 C CA . SER A 1 455 ? 19.840 -1.249 -22.313 1.00 97.38 455 SER A CA 1
ATOM 3625 C C . SER A 1 455 ? 18.515 -1.192 -23.094 1.00 97.38 455 SER A C 1
ATOM 3627 O O . SER A 1 455 ? 18.240 -2.016 -23.969 1.00 97.38 455 SER A O 1
ATOM 3629 N N . GLY A 1 456 ? 17.715 -0.150 -22.842 1.00 95.69 456 GLY A N 1
ATOM 3630 C CA . GLY A 1 456 ? 16.449 0.082 -23.552 1.00 95.69 456 GLY A CA 1
ATOM 3631 C C . GLY A 1 456 ? 16.614 0.498 -25.012 1.00 95.69 456 GLY A C 1
ATOM 3632 O O . GLY A 1 456 ? 15.800 0.107 -25.842 1.00 95.69 456 GLY A O 1
ATOM 3633 N N . HIS A 1 457 ? 17.688 1.219 -25.355 1.00 95.62 457 HIS A N 1
ATOM 3634 C CA . HIS A 1 457 ? 17.985 1.553 -26.754 1.00 95.62 457 HIS A CA 1
ATOM 3635 C C . HIS A 1 457 ? 18.291 0.292 -27.566 1.00 95.62 457 HIS A C 1
ATOM 3637 O O . HIS A 1 457 ? 17.764 0.123 -28.663 1.00 95.62 457 HIS A O 1
ATOM 3643 N N . SER A 1 458 ? 19.094 -0.610 -26.994 1.00 97.94 458 SER A N 1
ATOM 3644 C CA . SER A 1 458 ? 19.468 -1.877 -27.626 1.00 97.94 458 SER A CA 1
ATOM 3645 C C . SER A 1 458 ? 18.253 -2.797 -27.787 1.00 97.94 458 SER A C 1
ATOM 3647 O O . SER A 1 458 ? 18.010 -3.294 -28.881 1.00 97.94 458 SER A O 1
ATOM 3649 N N . SER A 1 459 ? 17.427 -2.945 -26.745 1.00 98.19 459 SER A N 1
ATOM 3650 C CA . SER A 1 459 ? 16.181 -3.726 -26.825 1.00 98.19 459 SER A CA 1
ATOM 3651 C C . SER A 1 459 ? 15.220 -3.192 -27.888 1.00 98.19 459 SER A C 1
ATOM 3653 O O . SER A 1 459 ? 14.748 -3.938 -28.744 1.00 98.19 459 SER A O 1
ATOM 3655 N N . THR A 1 460 ? 14.987 -1.879 -27.895 1.00 98.19 460 THR A N 1
ATOM 3656 C CA . THR A 1 460 ? 14.047 -1.233 -28.821 1.00 98.19 460 THR A CA 1
ATOM 3657 C C . THR A 1 460 ? 14.470 -1.405 -30.281 1.00 98.19 460 THR A C 1
ATOM 3659 O O . THR A 1 460 ? 13.637 -1.754 -31.122 1.00 98.19 460 THR A O 1
ATOM 3662 N N . VAL A 1 461 ? 15.761 -1.211 -30.595 1.00 98.44 461 VAL A N 1
ATOM 3663 C CA . VAL A 1 461 ? 16.247 -1.355 -31.975 1.00 98.44 461 VAL A CA 1
ATOM 3664 C C . VAL A 1 461 ? 16.232 -2.808 -32.441 1.00 98.44 461 VAL A C 1
ATOM 3666 O O . VAL A 1 461 ? 15.739 -3.077 -33.535 1.00 98.44 461 VAL A O 1
ATOM 3669 N N . PHE A 1 462 ? 16.679 -3.756 -31.610 1.00 98.56 462 PHE A N 1
ATOM 3670 C CA . PHE A 1 462 ? 16.653 -5.175 -31.973 1.00 98.56 462 PHE A CA 1
ATOM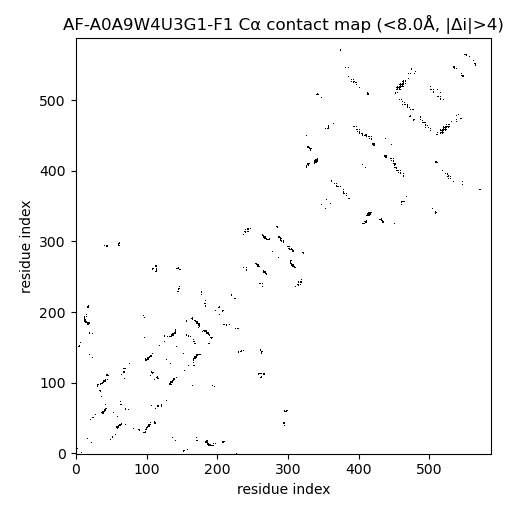 3671 C C . PHE A 1 462 ? 15.227 -5.697 -32.145 1.00 98.56 462 PHE A C 1
ATOM 3673 O O . PHE A 1 462 ? 14.989 -6.462 -33.074 1.00 98.56 462 PHE A O 1
ATOM 3680 N N . CYS A 1 463 ? 14.274 -5.239 -31.327 1.00 98.56 463 CYS A N 1
ATOM 3681 C CA . CYS A 1 463 ? 12.866 -5.617 -31.439 1.00 98.56 463 CYS A CA 1
ATOM 3682 C C . CYS A 1 463 ? 12.256 -5.228 -32.797 1.00 98.56 463 CYS A C 1
ATOM 3684 O O . CYS A 1 463 ? 11.645 -6.063 -33.464 1.00 98.56 463 CYS A O 1
ATOM 3686 N N . GLY A 1 464 ? 12.471 -3.992 -33.255 1.00 97.75 464 GLY A N 1
ATOM 3687 C CA . GLY A 1 464 ? 11.983 -3.552 -34.566 1.00 97.75 464 GLY A CA 1
ATOM 3688 C C . GLY A 1 464 ? 12.729 -4.207 -35.732 1.00 97.75 464 GLY A C 1
ATOM 3689 O O . GLY A 1 464 ? 12.122 -4.636 -36.717 1.00 97.75 464 GLY A O 1
ATOM 3690 N N . MET A 1 465 ? 14.055 -4.319 -35.623 1.00 98.25 465 MET A N 1
ATOM 3691 C CA . MET A 1 465 ? 14.902 -4.805 -36.713 1.00 98.25 465 MET A CA 1
ATOM 3692 C C . MET A 1 465 ? 14.841 -6.321 -36.912 1.00 98.25 465 MET A C 1
ATOM 3694 O O . MET A 1 465 ? 14.978 -6.762 -38.051 1.00 98.25 465 MET A O 1
ATOM 3698 N N . ILE A 1 466 ? 14.572 -7.128 -35.877 1.00 98.38 466 ILE A N 1
ATOM 3699 C CA . ILE A 1 466 ? 14.336 -8.568 -36.075 1.00 98.38 466 ILE A CA 1
ATOM 3700 C C . ILE A 1 466 ? 13.030 -8.820 -36.828 1.00 98.38 466 ILE A C 1
ATOM 3702 O O . ILE A 1 466 ? 13.010 -9.624 -37.754 1.00 98.38 466 ILE A O 1
ATOM 3706 N N . ILE A 1 467 ? 11.963 -8.076 -36.514 1.00 98.06 467 ILE A N 1
ATOM 3707 C CA . ILE A 1 467 ? 10.690 -8.159 -37.245 1.00 98.06 467 ILE A CA 1
ATOM 3708 C C . ILE A 1 467 ? 10.898 -7.744 -38.706 1.00 98.06 467 ILE A C 1
ATOM 3710 O O . ILE A 1 467 ? 10.456 -8.442 -39.617 1.00 98.06 467 ILE A O 1
ATOM 3714 N N . THR A 1 468 ? 11.621 -6.643 -38.925 1.00 97.38 468 THR A N 1
ATOM 3715 C CA . THR A 1 468 ? 12.007 -6.133 -40.254 1.00 97.38 468 THR A CA 1
ATOM 3716 C C . THR A 1 468 ? 12.768 -7.203 -41.040 1.00 97.38 468 THR A C 1
ATOM 3718 O O . THR A 1 468 ? 12.360 -7.571 -42.140 1.00 97.38 468 THR A O 1
ATOM 3721 N N . SER A 1 469 ? 13.823 -7.767 -40.443 1.00 97.69 469 SER A N 1
ATOM 3722 C CA . SER A 1 469 ? 14.678 -8.809 -41.022 1.00 97.69 469 SER A CA 1
ATOM 3723 C C . SER A 1 469 ? 13.896 -10.073 -41.389 1.00 97.69 469 SER A C 1
ATOM 3725 O O . SER A 1 469 ? 13.961 -10.525 -42.532 1.00 97.69 469 SER A O 1
ATOM 3727 N N . LEU A 1 470 ? 13.087 -10.607 -40.467 1.00 96.88 470 LEU A N 1
ATOM 3728 C CA . LEU A 1 470 ? 12.257 -11.790 -40.713 1.00 96.88 470 LEU A CA 1
ATOM 3729 C C . LEU A 1 470 ? 11.195 -11.527 -41.788 1.00 96.88 470 LEU A C 1
ATOM 3731 O O . LEU A 1 470 ? 10.905 -12.397 -42.610 1.00 96.88 470 LEU A O 1
ATOM 3735 N N . ASN A 1 471 ? 10.635 -10.317 -41.833 1.00 94.69 471 ASN A N 1
ATOM 3736 C CA . ASN A 1 471 ? 9.697 -9.933 -42.880 1.00 94.69 471 ASN A CA 1
ATOM 3737 C C . ASN A 1 471 ? 10.382 -9.843 -44.257 1.00 94.69 471 ASN A C 1
ATOM 3739 O O . ASN A 1 471 ? 9.842 -10.389 -45.216 1.00 94.69 471 ASN A O 1
ATOM 3743 N N . ILE A 1 472 ? 11.590 -9.267 -44.358 1.00 94.44 472 ILE A N 1
ATOM 3744 C CA . ILE A 1 472 ? 12.390 -9.290 -45.601 1.00 94.44 472 ILE A CA 1
ATOM 3745 C C . ILE A 1 472 ? 12.664 -10.737 -46.022 1.00 94.44 472 ILE A C 1
ATOM 3747 O O . ILE A 1 472 ? 12.422 -11.085 -47.178 1.00 94.44 472 ILE A O 1
ATOM 3751 N N . ALA A 1 473 ? 13.101 -11.586 -45.085 1.00 94.38 473 ALA A N 1
ATOM 3752 C CA . ALA A 1 473 ? 13.417 -12.988 -45.352 1.00 94.38 473 ALA A CA 1
ATOM 3753 C C . ALA A 1 473 ? 12.236 -13.736 -45.984 1.00 94.38 473 ALA A C 1
ATOM 3755 O O . ALA A 1 473 ? 12.392 -14.431 -46.990 1.00 94.38 473 ALA A O 1
ATOM 3756 N N . ALA A 1 474 ? 11.046 -13.562 -45.406 1.00 92.19 474 ALA A N 1
ATOM 3757 C CA . ALA A 1 474 ? 9.836 -14.227 -45.865 1.00 92.19 474 ALA A CA 1
ATOM 3758 C C . ALA A 1 474 ? 9.320 -13.671 -47.202 1.00 92.19 474 ALA A C 1
ATOM 3760 O O . ALA A 1 474 ? 8.828 -14.434 -48.033 1.00 92.19 474 ALA A O 1
ATOM 3761 N N . ARG A 1 475 ? 9.437 -12.355 -47.431 1.00 89.56 475 ARG A N 1
ATOM 3762 C CA . ARG A 1 475 ? 8.952 -11.696 -48.656 1.00 89.56 475 ARG A CA 1
ATOM 3763 C C . ARG A 1 475 ? 9.871 -11.920 -49.854 1.00 89.56 475 ARG A C 1
ATOM 3765 O O . ARG A 1 475 ? 9.379 -12.168 -50.948 1.00 89.56 475 ARG A O 1
ATOM 3772 N N . LEU A 1 476 ? 11.188 -11.878 -49.653 1.00 90.56 476 LEU A N 1
ATOM 3773 C CA . LEU A 1 476 ? 12.167 -12.163 -50.707 1.00 90.56 476 LEU A CA 1
ATOM 3774 C C . LEU A 1 476 ? 12.374 -13.662 -50.942 1.00 90.56 476 LEU A C 1
ATOM 3776 O O . LEU A 1 476 ? 13.064 -14.032 -51.896 1.00 90.56 476 LEU A O 1
ATOM 3780 N N . GLN A 1 477 ? 11.797 -14.511 -50.083 1.00 90.06 477 GLN A N 1
ATOM 3781 C CA . GLN A 1 477 ? 12.049 -15.950 -50.072 1.00 90.06 477 GLN A CA 1
ATOM 3782 C C . GLN A 1 477 ? 13.559 -16.207 -50.035 1.00 90.06 477 GLN A C 1
ATOM 3784 O O . GLN A 1 477 ? 14.121 -16.826 -50.932 1.00 90.06 477 GLN A O 1
ATOM 3789 N N . THR A 1 478 ? 14.233 -15.630 -49.036 1.00 89.81 478 THR A N 1
ATOM 3790 C CA . THR A 1 478 ? 15.704 -15.619 -48.944 1.00 89.81 478 THR A CA 1
ATOM 3791 C C . THR A 1 478 ? 16.311 -17.018 -48.918 1.00 89.81 478 THR A C 1
ATOM 3793 O O . THR A 1 478 ? 17.411 -17.212 -49.424 1.00 89.81 478 THR A O 1
ATOM 3796 N N . PHE A 1 479 ? 15.591 -17.983 -48.349 1.00 87.44 479 PHE A N 1
ATOM 3797 C CA . PHE A 1 479 ? 16.014 -19.378 -48.237 1.00 87.44 479 PHE A CA 1
ATOM 3798 C C . PHE A 1 479 ? 15.340 -20.273 -49.286 1.00 87.44 479 PHE A C 1
ATOM 3800 O O . PHE A 1 479 ? 15.033 -21.431 -49.010 1.00 87.44 479 PHE A O 1
ATOM 3807 N N . ASP A 1 480 ? 15.056 -19.739 -50.478 1.00 84.56 480 ASP A N 1
ATOM 3808 C CA . ASP A 1 480 ? 14.694 -20.574 -51.618 1.00 84.56 480 ASP A CA 1
ATOM 3809 C C . ASP A 1 480 ? 15.914 -21.353 -52.132 1.00 84.56 480 ASP A C 1
ATOM 3811 O O . ASP A 1 480 ? 17.060 -20.930 -52.002 1.00 84.56 480 ASP A O 1
ATOM 3815 N N . ASN A 1 481 ? 15.685 -22.502 -52.772 1.00 85.00 481 ASN A N 1
ATOM 3816 C CA . ASN A 1 481 ? 16.760 -23.318 -53.359 1.00 85.00 481 ASN A CA 1
ATOM 3817 C C . ASN A 1 481 ? 17.372 -22.679 -54.631 1.00 85.00 481 ASN A C 1
ATOM 3819 O O . ASN A 1 481 ? 17.966 -23.367 -55.458 1.00 85.00 481 ASN A O 1
ATOM 3823 N N . ARG A 1 482 ? 17.185 -21.367 -54.832 1.00 80.00 482 ARG A N 1
ATOM 3824 C CA . ARG A 1 482 ? 17.620 -20.590 -55.999 1.00 80.00 482 ARG A CA 1
ATOM 3825 C C . ARG A 1 482 ? 18.724 -19.631 -55.557 1.00 80.00 482 ARG A C 1
ATOM 3827 O O . ARG A 1 482 ? 18.492 -18.439 -55.393 1.00 80.00 482 ARG A O 1
ATOM 3834 N N . ASN A 1 483 ? 19.912 -20.189 -55.326 1.00 75.50 483 ASN A N 1
ATOM 3835 C CA . ASN A 1 483 ? 21.125 -19.523 -54.832 1.00 75.50 483 ASN A CA 1
ATOM 3836 C C . ASN A 1 483 ? 21.227 -18.022 -55.190 1.00 75.50 483 ASN A C 1
ATOM 3838 O O . ASN A 1 483 ? 21.632 -17.666 -56.296 1.00 75.50 483 ASN A O 1
ATOM 3842 N N . ASN A 1 484 ? 20.899 -17.138 -54.238 1.00 87.62 484 ASN A N 1
ATOM 3843 C CA . ASN A 1 484 ? 21.022 -15.687 -54.395 1.00 87.62 484 ASN A CA 1
ATOM 3844 C C . ASN A 1 484 ? 21.497 -15.020 -53.093 1.00 87.62 484 ASN A C 1
ATOM 3846 O O . ASN A 1 484 ? 20.704 -14.646 -52.224 1.00 87.62 484 ASN A O 1
ATOM 3850 N N . SER A 1 485 ? 22.810 -14.808 -52.991 1.00 88.94 485 SER A N 1
ATOM 3851 C CA . SER A 1 485 ? 23.451 -14.207 -51.815 1.00 88.94 485 SER A CA 1
ATOM 3852 C C . SER A 1 485 ? 23.013 -12.764 -51.538 1.00 88.94 485 SER A C 1
ATOM 3854 O O . SER A 1 485 ? 23.094 -12.308 -50.398 1.00 88.94 485 SER A O 1
ATOM 3856 N N . PHE A 1 486 ? 22.504 -12.039 -52.539 1.00 91.81 486 PHE A N 1
ATOM 3857 C CA . PHE A 1 486 ? 22.032 -10.666 -52.348 1.00 91.81 486 PHE A CA 1
ATOM 3858 C C . PHE A 1 486 ? 20.796 -10.605 -51.435 1.00 91.81 486 PHE A C 1
ATOM 3860 O O . PHE A 1 486 ? 20.682 -9.702 -50.606 1.00 91.81 486 PHE A O 1
ATOM 3867 N N . LYS A 1 487 ? 19.907 -11.609 -51.498 1.00 91.81 487 LYS A N 1
ATOM 3868 C CA . LYS A 1 487 ? 18.751 -11.710 -50.588 1.00 91.81 487 LYS A CA 1
ATOM 3869 C C . LYS A 1 487 ? 19.183 -11.872 -49.130 1.00 91.81 487 LYS A C 1
ATOM 3871 O O . LYS A 1 487 ? 18.569 -11.294 -48.232 1.00 91.81 487 LYS A O 1
ATOM 3876 N N . VAL A 1 488 ? 20.254 -12.634 -48.895 1.00 92.00 488 VAL A N 1
ATOM 3877 C CA . VAL A 1 488 ? 20.824 -12.835 -47.555 1.00 92.00 488 VAL A CA 1
ATOM 3878 C C . VAL A 1 488 ? 21.353 -11.512 -47.014 1.00 92.00 488 VAL A C 1
ATOM 3880 O O . VAL A 1 488 ? 21.014 -11.148 -45.891 1.00 92.00 488 VAL A O 1
ATOM 3883 N N . PHE A 1 489 ? 22.089 -10.750 -47.829 1.00 94.62 489 PHE A N 1
ATOM 3884 C CA . PHE A 1 489 ? 22.583 -9.425 -47.449 1.00 94.62 489 PHE A CA 1
ATOM 3885 C C . PHE A 1 489 ? 21.449 -8.473 -47.029 1.00 94.62 489 PHE A C 1
ATOM 3887 O O . PHE A 1 489 ? 21.509 -7.887 -45.949 1.00 94.62 489 PHE A O 1
ATOM 3894 N N . LEU A 1 490 ? 20.377 -8.379 -47.827 1.00 94.31 490 LEU A N 1
ATOM 3895 C CA . LEU A 1 490 ? 19.200 -7.564 -47.488 1.00 94.31 490 LEU A CA 1
ATOM 3896 C C . LEU A 1 490 ? 18.482 -8.051 -46.223 1.00 94.31 490 LEU A C 1
ATOM 3898 O O . LEU A 1 490 ? 17.922 -7.255 -45.476 1.00 94.31 490 LEU A O 1
ATOM 3902 N N . THR A 1 491 ? 18.495 -9.358 -45.972 1.00 94.75 491 THR A N 1
ATOM 3903 C CA . THR A 1 491 ? 17.861 -9.949 -44.789 1.00 94.75 491 THR A CA 1
ATOM 3904 C C . THR A 1 491 ? 18.627 -9.608 -43.513 1.00 94.75 491 THR A C 1
ATOM 3906 O O . THR A 1 491 ? 18.007 -9.321 -42.491 1.00 94.75 491 THR A O 1
ATOM 3909 N N . ILE A 1 492 ? 19.963 -9.610 -43.545 1.00 96.31 492 ILE A N 1
ATOM 3910 C CA . ILE A 1 492 ? 20.789 -9.335 -42.358 1.00 96.31 492 ILE A CA 1
ATOM 3911 C C . ILE A 1 492 ? 21.018 -7.838 -42.113 1.00 96.31 492 ILE A C 1
ATOM 3913 O O . ILE A 1 492 ? 21.336 -7.456 -40.986 1.00 96.31 492 ILE A O 1
ATOM 3917 N N . SER A 1 493 ? 20.842 -6.975 -43.120 1.00 97.06 493 SER A N 1
ATOM 3918 C CA . SER A 1 493 ? 21.150 -5.544 -42.999 1.00 97.06 493 SER A CA 1
ATOM 3919 C C . SER A 1 493 ? 20.411 -4.820 -41.859 1.00 97.06 493 SER A C 1
ATOM 3921 O O . SER A 1 493 ? 21.063 -4.019 -41.183 1.00 97.06 493 SER A O 1
ATOM 3923 N N . PRO A 1 494 ? 19.130 -5.112 -41.528 1.00 98.00 494 PRO A N 1
ATOM 3924 C CA . PRO A 1 494 ? 18.479 -4.509 -40.363 1.00 98.00 494 PRO A CA 1
ATOM 3925 C C . PRO A 1 494 ? 19.155 -4.896 -39.040 1.00 98.00 494 PRO A C 1
ATOM 3927 O O . PRO A 1 494 ? 19.264 -4.076 -38.131 1.00 98.00 494 PRO A O 1
ATOM 3930 N N . LEU A 1 495 ? 19.652 -6.131 -38.925 1.00 97.88 495 LEU A N 1
ATOM 3931 C CA . LEU A 1 495 ? 20.337 -6.616 -37.722 1.00 97.88 495 LEU A CA 1
ATOM 3932 C C . LEU A 1 495 ? 21.747 -6.033 -37.582 1.00 97.88 495 LEU A C 1
ATOM 3934 O O . LEU A 1 495 ? 22.197 -5.776 -36.463 1.00 97.88 495 LEU A O 1
ATOM 3938 N N . LEU A 1 496 ? 22.422 -5.760 -38.701 1.00 97.69 496 LEU A N 1
ATOM 3939 C CA . LEU A 1 496 ? 23.683 -5.016 -38.705 1.00 97.69 496 LEU A CA 1
ATOM 3940 C C . LEU A 1 496 ? 23.461 -3.566 -38.250 1.00 97.69 496 LEU A C 1
ATOM 3942 O O . LEU A 1 496 ? 24.209 -3.068 -37.410 1.00 97.69 496 LEU A O 1
ATOM 3946 N N . LEU A 1 497 ? 22.387 -2.919 -38.719 1.00 97.62 497 LEU A N 1
ATOM 3947 C CA . LEU A 1 497 ? 21.988 -1.589 -38.251 1.00 97.62 497 LEU A CA 1
ATOM 3948 C C . LEU A 1 497 ? 21.645 -1.589 -36.753 1.00 97.62 497 LEU A C 1
ATOM 3950 O O . LEU A 1 497 ? 22.091 -0.706 -36.021 1.00 97.62 497 LEU A O 1
ATOM 3954 N N . ALA A 1 498 ? 20.905 -2.595 -36.276 1.00 98.00 498 ALA A N 1
ATOM 3955 C CA . ALA A 1 498 ? 20.607 -2.760 -34.854 1.00 98.00 498 ALA A CA 1
ATOM 3956 C C . ALA A 1 498 ? 21.882 -2.908 -34.015 1.00 98.00 498 ALA A C 1
ATOM 3958 O O . ALA A 1 498 ? 22.019 -2.248 -32.986 1.00 98.00 498 ALA A O 1
ATOM 3959 N N . SER A 1 499 ? 22.830 -3.720 -34.489 1.00 97.69 499 SER A N 1
ATOM 3960 C CA . SER A 1 499 ? 24.135 -3.913 -33.852 1.00 97.69 499 SER A CA 1
ATOM 3961 C C . SER A 1 499 ? 24.931 -2.611 -33.787 1.00 97.69 499 SER A C 1
ATOM 3963 O O . SER A 1 499 ? 25.473 -2.287 -32.734 1.00 97.69 499 SER A O 1
ATOM 3965 N N . PHE A 1 500 ? 24.952 -1.823 -34.866 1.00 97.44 500 PHE A N 1
ATOM 3966 C CA . PHE A 1 500 ? 25.591 -0.505 -34.875 1.00 97.44 500 PHE A CA 1
ATOM 3967 C C . PHE A 1 500 ? 24.970 0.426 -33.825 1.00 97.44 500 PHE A C 1
ATOM 3969 O O . PHE A 1 500 ? 25.680 0.931 -32.956 1.00 97.44 500 PHE A O 1
ATOM 3976 N N . VAL A 1 501 ? 23.640 0.591 -33.842 1.00 97.50 501 VAL A N 1
ATOM 3977 C CA . VAL A 1 501 ? 22.914 1.439 -32.880 1.00 97.50 501 VAL A CA 1
ATOM 3978 C C . VAL A 1 501 ? 23.158 0.978 -31.441 1.00 97.50 501 VAL A C 1
ATOM 3980 O O . VAL A 1 501 ? 23.410 1.805 -30.566 1.00 97.50 501 VAL A O 1
ATOM 3983 N N . ALA A 1 502 ? 23.123 -0.329 -31.182 1.00 97.25 502 ALA A N 1
ATOM 3984 C CA . ALA A 1 502 ? 23.366 -0.894 -29.860 1.00 97.25 502 ALA A CA 1
ATOM 3985 C C . ALA A 1 502 ? 24.800 -0.626 -29.372 1.00 97.25 502 ALA A C 1
ATOM 3987 O O . ALA A 1 502 ? 24.974 -0.200 -28.229 1.00 97.25 502 ALA A O 1
ATOM 3988 N N . SER A 1 503 ? 25.804 -0.790 -30.238 1.00 97.25 503 SER A N 1
ATOM 3989 C CA . SER A 1 503 ? 27.214 -0.516 -29.927 1.00 97.25 503 SER A CA 1
ATOM 3990 C C . SER A 1 503 ? 27.471 0.947 -29.570 1.00 97.25 503 SER A C 1
ATOM 3992 O O . SER A 1 503 ? 28.293 1.216 -28.694 1.00 97.25 503 SER A O 1
ATOM 3994 N N . THR A 1 504 ? 26.709 1.892 -30.142 1.00 96.62 504 THR A N 1
ATOM 3995 C CA . THR A 1 504 ? 26.846 3.312 -29.766 1.00 96.62 504 THR A CA 1
ATOM 3996 C C . THR A 1 504 ? 26.579 3.569 -28.282 1.00 96.62 504 THR A C 1
ATOM 3998 O O . THR A 1 504 ? 27.084 4.526 -27.714 1.00 96.62 504 THR A O 1
ATOM 4001 N N . ARG A 1 505 ? 25.808 2.711 -27.596 1.00 96.00 505 ARG A N 1
ATOM 4002 C CA . ARG A 1 505 ? 25.556 2.858 -26.151 1.00 96.00 505 ARG A CA 1
ATOM 4003 C C . ARG A 1 505 ? 26.786 2.583 -25.295 1.00 96.00 505 ARG A C 1
ATOM 4005 O O . ARG A 1 505 ? 26.873 3.139 -24.202 1.00 96.00 505 ARG A O 1
ATOM 4012 N N . VAL A 1 506 ? 27.709 1.763 -25.793 1.00 95.62 506 VAL A N 1
ATOM 4013 C CA . VAL A 1 506 ? 29.001 1.530 -25.145 1.00 95.62 506 VAL A CA 1
ATOM 4014 C C . VAL A 1 506 ? 29.950 2.683 -25.458 1.00 95.62 506 VAL A C 1
ATOM 4016 O O . VAL A 1 506 ? 30.536 3.231 -24.534 1.00 95.62 506 VAL A O 1
ATOM 4019 N N . SER A 1 507 ? 30.048 3.112 -26.724 1.00 94.44 507 SER A N 1
ATOM 4020 C CA . SER A 1 507 ? 30.930 4.232 -27.098 1.00 94.44 507 SER A CA 1
ATOM 4021 C C . SER A 1 507 ? 30.507 5.572 -26.485 1.00 94.44 507 SER A C 1
ATOM 4023 O O . SER A 1 507 ? 31.359 6.404 -26.204 1.00 94.44 507 SER A O 1
ATOM 4025 N N . ASP A 1 508 ? 29.207 5.772 -26.242 1.00 94.25 508 ASP A N 1
ATOM 4026 C CA . ASP A 1 508 ? 28.657 6.961 -25.574 1.00 94.25 508 ASP A CA 1
ATOM 4027 C C . ASP A 1 508 ? 28.751 6.877 -24.029 1.00 94.25 508 ASP A C 1
ATOM 4029 O O . ASP A 1 508 ? 28.121 7.678 -23.337 1.00 94.25 508 ASP A O 1
ATOM 4033 N N . ASN A 1 509 ? 29.446 5.879 -23.462 1.00 94.06 509 ASN A N 1
ATOM 4034 C CA . ASN A 1 509 ? 29.559 5.627 -22.013 1.00 94.06 509 ASN A CA 1
ATOM 4035 C C . ASN A 1 509 ? 28.208 5.493 -21.273 1.00 94.06 509 ASN A C 1
ATOM 4037 O O . ASN A 1 509 ? 28.115 5.697 -20.064 1.00 94.06 509 ASN A O 1
ATOM 4041 N N . ARG A 1 510 ? 27.126 5.142 -21.979 1.00 92.38 510 ARG A N 1
ATOM 4042 C CA . ARG A 1 510 ? 25.768 5.072 -21.405 1.00 92.38 510 ARG A CA 1
ATOM 4043 C C . ARG A 1 510 ? 25.500 3.760 -20.674 1.00 92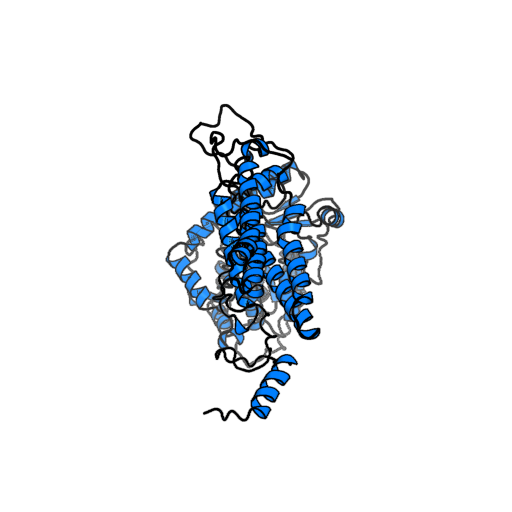.38 510 ARG A C 1
ATOM 4045 O O . ARG A 1 510 ? 24.619 3.743 -19.811 1.00 92.38 510 ARG A O 1
ATOM 4052 N N . HIS A 1 511 ? 26.160 2.681 -21.094 1.00 96.19 511 HIS A N 1
ATOM 4053 C CA . HIS A 1 511 ? 25.878 1.303 -20.695 1.00 96.19 511 HIS A CA 1
ATOM 4054 C C . HIS A 1 511 ? 27.132 0.426 -20.776 1.00 96.19 511 HIS A C 1
ATOM 4056 O O . HIS A 1 511 ? 27.981 0.631 -21.645 1.00 96.19 511 HIS A O 1
ATOM 4062 N N . TYR A 1 512 ? 27.204 -0.603 -19.929 1.00 96.19 512 TYR A N 1
ATOM 4063 C CA . TYR A 1 512 ? 28.193 -1.667 -20.080 1.00 96.19 512 TYR A CA 1
ATOM 4064 C C . TYR A 1 512 ? 27.824 -2.597 -21.240 1.00 96.19 512 TYR A C 1
ATOM 4066 O O . TYR A 1 512 ? 26.661 -2.705 -21.639 1.00 96.19 512 TYR A O 1
ATOM 4074 N N . LEU A 1 513 ? 28.811 -3.337 -21.750 1.00 96.50 513 LEU A N 1
ATOM 4075 C CA . LEU A 1 513 ? 28.591 -4.311 -22.823 1.00 96.50 513 LEU A CA 1
ATOM 4076 C C . LEU A 1 513 ? 27.528 -5.358 -22.445 1.00 96.50 513 LEU A C 1
ATOM 4078 O O . LEU A 1 513 ? 26.680 -5.696 -23.268 1.00 96.50 513 LEU A O 1
ATOM 4082 N N . LEU A 1 514 ? 27.522 -5.826 -21.192 1.00 96.38 514 LEU A N 1
ATOM 4083 C CA . LEU A 1 514 ? 26.529 -6.789 -20.710 1.00 96.38 514 LEU A CA 1
ATOM 4084 C C . LEU A 1 514 ? 25.102 -6.220 -20.749 1.00 96.38 514 LEU A C 1
ATOM 4086 O O . LEU A 1 514 ? 24.184 -6.919 -21.174 1.00 96.38 514 LEU A O 1
ATOM 4090 N N . ASP A 1 515 ? 24.915 -4.948 -20.381 1.00 97.12 515 ASP A N 1
ATOM 4091 C CA . ASP A 1 515 ? 23.607 -4.279 -20.430 1.00 97.12 515 ASP A CA 1
ATOM 4092 C C . ASP A 1 515 ? 23.079 -4.211 -21.869 1.00 97.12 515 ASP A C 1
ATOM 4094 O O . ASP A 1 515 ? 21.881 -4.380 -22.118 1.00 97.12 515 ASP A O 1
ATOM 4098 N N . VAL A 1 516 ? 23.984 -3.955 -22.821 1.00 97.94 516 VAL A N 1
ATOM 4099 C CA . VAL A 1 516 ? 23.697 -3.898 -24.257 1.00 97.94 516 VAL A CA 1
ATOM 4100 C C . VAL A 1 516 ? 23.347 -5.277 -24.805 1.00 97.94 516 VAL A C 1
ATOM 4102 O O . VAL A 1 516 ? 22.355 -5.396 -25.525 1.00 97.94 516 VAL A O 1
ATOM 4105 N N . ILE A 1 517 ? 24.096 -6.320 -24.439 1.00 97.94 517 ILE A N 1
ATOM 4106 C CA . ILE A 1 517 ? 23.820 -7.706 -24.845 1.00 97.94 517 ILE A CA 1
ATOM 4107 C C . ILE A 1 517 ? 22.473 -8.169 -24.282 1.00 97.94 517 ILE A C 1
ATOM 4109 O O . ILE A 1 517 ? 21.633 -8.652 -25.039 1.00 97.94 517 ILE A O 1
ATOM 4113 N N . ALA A 1 518 ? 22.228 -7.965 -22.985 1.00 97.94 518 ALA A N 1
ATOM 4114 C CA . ALA A 1 518 ? 20.974 -8.342 -22.340 1.00 97.94 518 ALA A CA 1
ATOM 4115 C C . ALA A 1 518 ? 19.775 -7.606 -22.954 1.00 97.94 518 ALA A C 1
ATOM 4117 O O . ALA A 1 518 ? 18.766 -8.228 -23.282 1.00 97.94 518 ALA A O 1
ATOM 4118 N N . GLY A 1 519 ? 19.902 -6.293 -23.182 1.00 98.00 519 GLY A N 1
ATOM 4119 C CA . GLY A 1 519 ? 18.881 -5.510 -23.877 1.00 98.00 519 GLY A CA 1
ATOM 4120 C C . GLY A 1 519 ? 18.612 -6.042 -25.286 1.00 98.00 519 GLY A C 1
ATOM 4121 O O . GLY A 1 519 ? 17.462 -6.278 -25.643 1.00 98.00 519 GLY A O 1
ATOM 4122 N N . SER A 1 520 ? 19.665 -6.297 -26.067 1.00 98.56 520 SER A N 1
ATOM 4123 C CA . SER A 1 520 ? 19.550 -6.845 -27.427 1.00 98.56 520 SER A CA 1
ATOM 4124 C C . SER A 1 520 ? 18.857 -8.210 -27.437 1.00 98.56 520 SER A C 1
ATOM 4126 O O . SER A 1 520 ? 17.983 -8.443 -28.268 1.00 98.56 520 SER A O 1
ATOM 4128 N N . PHE A 1 521 ? 19.187 -9.084 -26.482 1.00 98.44 521 PHE A N 1
ATOM 4129 C CA . PHE A 1 521 ? 18.569 -10.401 -26.330 1.00 98.44 521 PHE A CA 1
ATOM 4130 C C . PHE A 1 521 ? 17.072 -10.312 -26.001 1.00 98.44 521 PHE A C 1
ATOM 4132 O O . PHE A 1 521 ? 16.271 -11.019 -26.616 1.00 98.44 521 PHE A O 1
ATOM 4139 N N . ILE A 1 522 ? 16.676 -9.418 -25.087 1.00 98.44 522 ILE A N 1
ATOM 4140 C CA . ILE A 1 522 ? 15.263 -9.165 -24.753 1.00 98.44 522 ILE A CA 1
ATOM 4141 C C . ILE A 1 522 ? 14.501 -8.700 -25.998 1.00 98.44 522 ILE A C 1
ATOM 4143 O O . ILE A 1 522 ? 13.485 -9.297 -26.361 1.00 98.44 522 ILE A O 1
ATOM 4147 N N . GLY A 1 523 ? 15.015 -7.671 -26.676 1.00 98.44 523 GLY A N 1
ATOM 4148 C CA . GLY A 1 523 ? 14.396 -7.109 -27.874 1.00 98.44 523 GLY A CA 1
ATOM 4149 C C . GLY A 1 523 ? 14.252 -8.135 -28.995 1.00 98.44 523 GLY A C 1
ATOM 4150 O O . GLY A 1 523 ? 13.168 -8.287 -29.559 1.00 98.44 523 GLY A O 1
ATOM 4151 N N . PHE A 1 524 ? 15.325 -8.880 -29.272 1.00 98.62 524 PHE A N 1
ATOM 4152 C CA . PHE A 1 524 ? 15.338 -9.956 -30.260 1.00 98.62 524 PHE A CA 1
ATOM 4153 C C . PHE A 1 524 ? 14.289 -11.024 -29.939 1.00 98.62 524 PHE A C 1
ATOM 4155 O O . PHE A 1 524 ? 13.473 -11.358 -30.793 1.00 98.62 524 PHE A O 1
ATOM 4162 N N . THR A 1 525 ? 14.279 -11.530 -28.703 1.00 98.44 525 THR A N 1
ATOM 4163 C CA . THR A 1 525 ? 13.391 -12.625 -28.287 1.00 98.44 525 THR A CA 1
ATOM 4164 C C . THR A 1 525 ? 11.926 -12.215 -28.379 1.00 98.44 525 THR A C 1
ATOM 4166 O O . THR A 1 525 ? 11.116 -12.941 -28.947 1.00 98.44 525 THR A O 1
ATOM 4169 N N . ILE A 1 526 ? 11.575 -11.027 -27.880 1.00 98.50 526 ILE A N 1
ATOM 4170 C CA . ILE A 1 526 ? 10.196 -10.530 -27.931 1.00 98.50 526 ILE A CA 1
ATOM 4171 C C . ILE A 1 526 ? 9.770 -10.276 -29.380 1.00 98.50 526 ILE A C 1
ATOM 4173 O O . ILE A 1 526 ? 8.696 -10.719 -29.780 1.00 98.50 526 ILE A O 1
ATOM 4177 N N . GLY A 1 527 ? 10.612 -9.624 -30.188 1.00 98.25 527 GLY A N 1
ATOM 4178 C CA . GLY A 1 527 ? 10.317 -9.402 -31.606 1.00 98.25 527 GLY A CA 1
ATOM 4179 C C . GLY A 1 527 ? 10.135 -10.711 -32.382 1.00 98.25 527 GLY A C 1
ATOM 4180 O O . GLY A 1 527 ? 9.215 -10.823 -33.188 1.00 98.25 527 GLY A O 1
ATOM 4181 N N . TRP A 1 528 ? 10.951 -11.725 -32.090 1.00 97.94 528 TRP A N 1
ATOM 4182 C CA . TRP A 1 528 ? 10.862 -13.068 -32.671 1.00 97.94 528 TRP A CA 1
ATOM 4183 C C . TRP A 1 528 ? 9.562 -13.794 -32.286 1.00 97.94 528 TRP A C 1
ATOM 4185 O O . TRP A 1 528 ? 8.875 -14.313 -33.166 1.00 97.94 528 TRP A O 1
ATOM 4195 N N . ILE A 1 529 ? 9.172 -13.769 -31.004 1.00 97.75 529 ILE A N 1
ATOM 4196 C CA . ILE A 1 529 ? 7.898 -14.344 -30.528 1.00 97.75 529 ILE A CA 1
ATOM 4197 C C . ILE A 1 529 ? 6.713 -13.665 -31.223 1.00 97.75 529 ILE A C 1
ATOM 4199 O O . ILE A 1 529 ? 5.823 -14.338 -31.742 1.00 97.75 529 ILE A O 1
ATOM 4203 N N . PHE A 1 530 ? 6.700 -12.330 -31.252 1.00 97.31 530 PHE A N 1
ATOM 4204 C CA . PHE A 1 530 ? 5.613 -11.580 -31.876 1.00 97.31 530 PHE A CA 1
ATOM 4205 C C . PHE A 1 530 ? 5.560 -11.805 -33.384 1.00 97.31 530 PHE A C 1
ATOM 4207 O O . PHE A 1 530 ? 4.469 -11.984 -33.914 1.00 97.31 530 PHE A O 1
ATOM 4214 N N . TYR A 1 531 ? 6.697 -11.885 -34.076 1.00 96.94 531 TYR A N 1
ATOM 4215 C CA . TYR A 1 531 ? 6.700 -12.225 -35.497 1.00 96.94 531 TYR A CA 1
ATOM 4216 C C . TYR A 1 531 ? 5.962 -13.546 -35.747 1.00 96.94 531 TYR A C 1
ATOM 4218 O O . TYR A 1 531 ? 5.024 -13.576 -36.541 1.00 96.94 531 TYR A O 1
ATOM 4226 N N . TYR A 1 532 ? 6.301 -14.608 -35.011 1.00 95.00 532 TYR A N 1
ATOM 4227 C CA . TYR A 1 532 ? 5.676 -15.922 -35.197 1.00 95.00 532 TYR A CA 1
ATOM 4228 C C . TYR A 1 532 ? 4.240 -16.035 -34.681 1.00 95.00 532 TYR A C 1
ATOM 4230 O O . TYR A 1 532 ? 3.522 -16.962 -35.052 1.00 95.00 532 TYR A O 1
ATOM 4238 N N . GLN A 1 533 ? 3.778 -15.068 -33.891 1.00 93.12 533 GLN A N 1
ATOM 4239 C CA . GLN A 1 533 ? 2.363 -14.940 -33.557 1.00 93.12 533 GLN A CA 1
ATOM 4240 C C . GLN A 1 533 ? 1.523 -14.473 -34.762 1.00 93.12 533 GLN A C 1
ATOM 4242 O O . GLN A 1 533 ? 0.348 -14.836 -34.859 1.00 93.12 533 GLN A O 1
ATOM 4247 N N . TYR A 1 534 ? 2.100 -13.664 -35.661 1.00 91.94 534 TYR A N 1
ATOM 4248 C CA . TYR A 1 534 ? 1.394 -13.028 -36.784 1.00 91.94 534 TYR A CA 1
ATOM 4249 C C . TYR A 1 534 ? 1.777 -13.581 -38.166 1.00 91.94 534 TYR A C 1
ATOM 4251 O O . TYR A 1 534 ? 0.992 -13.442 -39.103 1.00 91.94 534 TYR A O 1
ATOM 4259 N N . TYR A 1 535 ? 2.936 -14.223 -38.306 1.00 91.38 535 TYR A N 1
ATOM 4260 C CA . TYR A 1 535 ? 3.492 -14.709 -39.572 1.00 91.38 535 TYR A CA 1
ATOM 4261 C C . TYR A 1 535 ? 3.955 -16.169 -39.456 1.00 91.38 535 TYR A C 1
ATOM 4263 O O . TYR A 1 535 ? 4.351 -16.607 -38.374 1.00 91.38 535 TYR A O 1
ATOM 4271 N N . PRO A 1 536 ? 3.943 -16.948 -40.554 1.00 90.25 536 PRO A N 1
ATOM 4272 C CA . PRO A 1 536 ? 4.469 -18.311 -40.539 1.00 90.25 536 PRO A CA 1
ATOM 4273 C C . PRO A 1 536 ? 6.003 -18.349 -40.532 1.00 90.25 536 PRO A C 1
ATOM 4275 O O . PRO A 1 536 ? 6.681 -17.336 -40.688 1.00 90.25 536 PRO A O 1
ATOM 4278 N N . SER A 1 537 ? 6.541 -19.569 -40.444 1.00 91.88 537 SER A N 1
ATOM 4279 C CA . SER A 1 537 ? 7.958 -19.867 -40.687 1.00 91.88 537 SER A CA 1
ATOM 4280 C C . SER A 1 537 ? 8.482 -19.208 -41.966 1.00 91.88 537 SER A C 1
ATOM 4282 O O . SER A 1 537 ? 7.883 -19.359 -43.032 1.00 91.88 537 SER A O 1
ATOM 4284 N N . ILE A 1 538 ? 9.650 -18.565 -41.875 1.00 92.25 538 ILE A N 1
ATOM 4285 C CA . ILE A 1 538 ? 10.376 -17.997 -43.024 1.00 92.25 538 ILE A CA 1
ATOM 4286 C C . ILE A 1 538 ? 10.803 -19.063 -44.049 1.00 92.25 538 ILE A C 1
ATOM 4288 O O . ILE A 1 538 ? 11.117 -18.733 -45.188 1.00 92.25 538 ILE A O 1
ATOM 4292 N N . PHE A 1 539 ? 10.782 -20.341 -43.660 1.00 89.75 539 PHE A N 1
ATOM 4293 C CA . PHE A 1 539 ? 11.046 -21.483 -44.537 1.00 89.75 539 PHE A CA 1
ATOM 4294 C C . PHE A 1 539 ? 9.789 -21.975 -45.277 1.00 89.75 539 PHE A C 1
ATOM 4296 O O . PHE A 1 539 ? 9.883 -22.799 -46.184 1.00 89.75 539 PHE A O 1
ATOM 4303 N N . ASN A 1 540 ? 8.595 -21.480 -44.924 1.00 87.31 540 ASN A N 1
ATOM 4304 C CA . ASN A 1 540 ? 7.359 -21.816 -45.625 1.00 87.31 540 ASN A CA 1
ATOM 4305 C C . ASN A 1 540 ? 7.160 -20.908 -46.849 1.00 87.31 540 ASN A C 1
ATOM 4307 O O . ASN A 1 540 ? 6.479 -19.881 -46.793 1.00 87.31 540 ASN A O 1
ATOM 4311 N N . LEU A 1 541 ? 7.727 -21.332 -47.980 1.00 85.31 541 LEU A N 1
ATOM 4312 C CA . LEU A 1 541 ? 7.689 -20.583 -49.240 1.00 85.31 541 LEU A CA 1
ATOM 4313 C C . LEU A 1 541 ? 6.271 -20.430 -49.822 1.00 85.31 541 LEU A C 1
ATOM 4315 O O . LEU A 1 541 ? 6.005 -19.457 -50.528 1.00 85.31 541 LEU A O 1
ATOM 4319 N N . LYS A 1 542 ? 5.335 -21.338 -49.495 1.00 83.31 542 LYS A N 1
ATOM 4320 C CA . LYS A 1 542 ? 3.961 -21.313 -50.032 1.00 83.31 542 LYS A CA 1
ATOM 4321 C C . LYS A 1 542 ? 3.191 -20.060 -49.611 1.00 83.31 542 LYS A C 1
ATOM 4323 O O . LYS A 1 542 ? 2.394 -19.546 -50.384 1.00 83.31 542 LYS A O 1
ATOM 4328 N N . ASN A 1 543 ? 3.448 -19.544 -48.408 1.00 79.62 543 ASN A N 1
ATOM 4329 C CA . ASN A 1 543 ? 2.709 -18.401 -47.873 1.00 79.62 543 ASN A CA 1
ATOM 4330 C C . ASN A 1 543 ? 3.263 -17.033 -48.324 1.00 79.62 543 ASN A C 1
ATOM 4332 O O . ASN A 1 543 ? 2.670 -16.004 -48.008 1.00 79.62 543 ASN A O 1
ATOM 4336 N N . GLN A 1 544 ? 4.402 -16.998 -49.034 1.00 82.50 544 GLN A N 1
ATOM 4337 C CA . GLN A 1 544 ? 5.008 -15.776 -49.597 1.00 82.50 544 GLN A CA 1
ATOM 4338 C C . GLN A 1 544 ? 5.123 -14.603 -48.590 1.00 82.50 544 GLN A C 1
ATOM 4340 O O . GLN A 1 544 ? 4.931 -13.429 -48.923 1.00 82.50 544 GLN A O 1
ATOM 4345 N N . GLY A 1 545 ? 5.362 -14.929 -47.316 1.00 83.44 545 GLY A N 1
ATOM 4346 C CA . GLY A 1 545 ? 5.467 -13.965 -46.218 1.00 83.44 545 GLY A CA 1
ATOM 4347 C C . GLY A 1 545 ? 4.181 -13.224 -45.836 1.00 83.44 545 GLY A C 1
ATOM 4348 O O . GLY A 1 545 ? 4.272 -12.224 -45.126 1.00 83.44 545 GLY A O 1
ATOM 4349 N N . LYS A 1 546 ? 2.997 -13.661 -46.290 1.00 88.19 546 LYS A N 1
ATOM 4350 C CA . LYS A 1 546 ? 1.712 -13.050 -45.903 1.00 88.19 546 LYS A CA 1
ATOM 4351 C C . LYS A 1 546 ? 1.411 -13.282 -44.406 1.00 88.19 546 LYS A C 1
ATOM 4353 O O . LYS A 1 546 ? 1.877 -14.261 -43.825 1.00 88.19 546 LYS A O 1
ATOM 4358 N N . ALA A 1 547 ? 0.628 -12.420 -43.762 1.00 89.75 547 ALA A N 1
ATOM 4359 C CA . ALA A 1 547 ? 0.260 -12.614 -42.356 1.00 89.75 547 ALA A CA 1
ATOM 4360 C C . ALA A 1 547 ? -0.791 -13.728 -42.194 1.00 89.75 547 ALA A C 1
ATOM 4362 O O . ALA A 1 547 ? -1.512 -14.068 -43.137 1.00 89.75 547 ALA A O 1
ATOM 4363 N N . PHE A 1 548 ? -0.928 -14.299 -40.997 1.00 87.31 548 PHE A N 1
ATOM 4364 C CA . PHE A 1 548 ? -2.038 -15.209 -40.715 1.00 87.31 548 PHE A CA 1
ATOM 4365 C C . PHE A 1 548 ? -3.392 -14.491 -40.865 1.00 87.31 548 PHE A C 1
ATOM 4367 O O . PHE A 1 548 ? -3.497 -13.294 -40.581 1.00 87.31 548 PHE A O 1
ATOM 4374 N N . PRO A 1 549 ? -4.444 -15.188 -41.324 1.00 80.19 549 PRO A N 1
ATOM 4375 C CA . PRO A 1 549 ? -5.797 -14.633 -41.388 1.00 80.19 549 PRO A CA 1
ATOM 4376 C C . PRO A 1 549 ? -6.388 -14.322 -39.990 1.00 80.19 549 PRO A C 1
ATOM 4378 O O . PRO A 1 549 ? -5.902 -14.839 -38.980 1.00 80.19 549 PRO A O 1
ATOM 4381 N N . PRO A 1 550 ? -7.454 -13.497 -39.906 1.00 70.44 550 PRO A N 1
ATOM 4382 C CA . PRO A 1 550 ? -8.076 -13.101 -38.638 1.00 70.44 550 PRO A CA 1
ATOM 4383 C C . PRO A 1 550 ? -8.591 -14.297 -37.816 1.00 70.44 550 PRO A C 1
ATOM 4385 O O . PRO A 1 550 ? -9.190 -15.227 -38.364 1.00 70.44 550 PRO A O 1
ATOM 4388 N N . ARG A 1 551 ? -8.426 -14.253 -36.482 1.00 60.78 551 ARG A N 1
ATOM 4389 C CA . ARG A 1 551 ? -8.989 -15.257 -35.551 1.00 60.78 551 ARG A CA 1
ATOM 4390 C C . ARG A 1 551 ? -10.493 -15.024 -35.333 1.00 60.78 551 ARG A C 1
ATOM 4392 O O . ARG A 1 551 ? -10.914 -13.886 -35.143 1.00 60.78 551 ARG A O 1
ATOM 4399 N N . ARG A 1 552 ? -11.302 -16.094 -35.287 1.00 53.66 552 ARG A N 1
ATOM 4400 C CA . ARG A 1 552 ? -12.710 -16.036 -34.841 1.00 53.66 552 ARG A CA 1
ATOM 4401 C C . ARG A 1 552 ? -12.778 -16.049 -33.309 1.00 53.66 552 ARG A C 1
ATOM 4403 O O . ARG A 1 552 ? -12.264 -16.977 -32.692 1.00 53.66 552 ARG A O 1
ATOM 4410 N N . PHE A 1 553 ? -13.459 -15.081 -32.699 1.00 39.84 553 PHE A N 1
ATOM 4411 C CA . PHE A 1 553 ? -13.921 -15.189 -31.311 1.00 39.84 553 PHE A CA 1
ATOM 4412 C C . PHE A 1 553 ? -15.346 -15.757 -31.316 1.00 39.84 553 PHE A C 1
ATOM 4414 O O . PHE A 1 553 ? -16.210 -15.200 -31.986 1.00 39.84 553 PHE A O 1
ATOM 4421 N N . GLY A 1 554 ? -15.584 -16.868 -30.606 1.00 42.97 554 GLY A N 1
ATOM 4422 C CA . GLY A 1 554 ? -16.931 -17.446 -30.457 1.00 42.97 554 GLY A CA 1
ATOM 4423 C C . GLY A 1 554 ? -17.158 -18.855 -31.021 1.00 42.97 554 GLY A C 1
ATOM 4424 O O . GLY A 1 554 ? -18.265 -19.153 -31.451 1.00 42.97 554 GLY A O 1
ATOM 4425 N N . ILE A 1 555 ? -16.158 -19.744 -31.008 1.00 38.56 555 ILE A N 1
ATOM 4426 C CA . ILE A 1 555 ? -16.387 -21.192 -31.170 1.00 38.56 555 ILE A CA 1
ATOM 4427 C C . ILE A 1 555 ? -15.805 -21.904 -29.946 1.00 38.56 555 ILE A C 1
ATOM 4429 O O . ILE A 1 555 ? -14.692 -21.613 -29.518 1.00 38.56 555 ILE A O 1
ATOM 4433 N N . GLN A 1 556 ? -16.595 -22.817 -29.388 1.00 40.28 556 GLN A N 1
ATOM 4434 C CA . GLN A 1 556 ? -16.501 -23.534 -28.106 1.00 40.28 556 GLN A CA 1
ATOM 4435 C C . GLN A 1 556 ? -15.264 -24.448 -27.926 1.00 40.28 556 GLN A C 1
ATOM 4437 O O . GLN A 1 556 ? -15.301 -25.410 -27.169 1.00 40.28 556 GLN A O 1
ATOM 4442 N N . ARG A 1 557 ? -14.162 -24.177 -28.629 1.00 45.12 557 ARG A N 1
ATOM 4443 C CA . ARG A 1 557 ? -12.953 -25.010 -28.689 1.00 45.12 557 ARG A CA 1
ATOM 4444 C C . ARG A 1 557 ? -11.707 -24.198 -28.357 1.00 45.12 557 ARG A C 1
ATOM 4446 O O . ARG A 1 557 ? -10.816 -24.032 -29.180 1.00 45.12 557 ARG A O 1
ATOM 4453 N N . PHE A 1 558 ? -11.644 -23.683 -27.133 1.00 40.22 558 PHE A N 1
ATOM 4454 C CA . PHE A 1 558 ? -10.441 -23.013 -26.630 1.00 40.22 558 PHE A CA 1
ATOM 4455 C C . PHE A 1 558 ? -9.266 -23.992 -26.407 1.00 40.22 558 PHE A C 1
ATOM 4457 O O . PHE A 1 558 ? -8.122 -23.558 -26.371 1.00 40.22 558 PHE A O 1
ATOM 4464 N N . LEU A 1 559 ? -9.529 -25.303 -26.300 1.00 43.03 559 LEU A N 1
ATOM 4465 C CA . LEU A 1 559 ? -8.514 -26.320 -25.979 1.00 43.03 559 LEU A CA 1
ATOM 4466 C C . LEU A 1 559 ? -8.074 -27.207 -27.160 1.00 43.03 559 LEU A C 1
ATOM 4468 O O . LEU A 1 559 ? -7.008 -27.806 -27.080 1.00 43.03 559 LEU A O 1
ATOM 4472 N N . ASP A 1 560 ? -8.815 -27.244 -28.273 1.00 45.47 560 ASP A N 1
ATOM 4473 C CA . ASP A 1 560 ? -8.579 -28.248 -29.329 1.00 45.47 560 ASP A CA 1
ATOM 4474 C C . ASP A 1 560 ? -7.785 -27.745 -30.547 1.00 45.47 560 ASP A C 1
ATOM 4476 O O . ASP A 1 560 ? -7.637 -28.483 -31.511 1.00 45.47 560 ASP A O 1
ATOM 4480 N N . ASN A 1 561 ? -7.266 -26.511 -30.553 1.00 44.25 561 ASN A N 1
ATOM 4481 C CA . ASN A 1 561 ? -6.342 -25.997 -31.587 1.00 44.25 561 ASN A CA 1
ATOM 4482 C C . ASN A 1 561 ? -6.764 -26.154 -33.074 1.00 44.25 561 ASN A C 1
ATOM 4484 O O . ASN A 1 561 ? -5.945 -25.954 -33.968 1.00 44.25 561 ASN A O 1
ATOM 4488 N N . VAL A 1 562 ? -8.035 -26.435 -33.379 1.00 45.72 562 VAL A N 1
ATOM 4489 C CA . VAL A 1 562 ? -8.566 -26.462 -34.754 1.00 45.72 562 VAL A CA 1
ATOM 4490 C C . VAL A 1 562 ? -9.543 -25.301 -34.931 1.00 45.72 562 VAL A C 1
ATOM 4492 O O . VAL A 1 562 ? -10.762 -25.455 -34.865 1.00 45.72 562 VAL A O 1
ATOM 4495 N N . GLY A 1 563 ? -8.996 -24.097 -35.100 1.00 37.97 563 GLY A N 1
ATOM 4496 C CA . GLY A 1 563 ? -9.756 -22.896 -35.439 1.00 37.97 563 GLY A CA 1
ATOM 4497 C C . GLY A 1 563 ? -9.763 -22.681 -36.949 1.00 37.97 563 GLY A C 1
ATOM 4498 O O . GLY A 1 563 ? -8.763 -22.246 -37.508 1.00 37.97 563 GLY A O 1
ATOM 4499 N N . GLY A 1 564 ? -10.883 -22.978 -37.610 1.00 41.72 564 GLY A N 1
ATOM 4500 C CA . GLY A 1 564 ? -11.092 -22.638 -39.019 1.00 41.72 564 GLY A CA 1
ATOM 4501 C C . GLY A 1 564 ? -11.007 -21.125 -39.228 1.00 41.72 564 GLY A C 1
ATOM 4502 O O . GLY A 1 564 ? -11.805 -20.362 -38.674 1.00 41.72 564 GLY A O 1
ATOM 4503 N N . PHE A 1 565 ? -10.010 -20.699 -39.997 1.00 39.25 565 PHE A N 1
ATOM 4504 C CA . PHE A 1 565 ? -9.750 -19.302 -40.315 1.00 39.25 565 PHE A CA 1
ATOM 4505 C C . PHE A 1 565 ? -10.722 -18.791 -41.385 1.00 39.25 565 PHE A C 1
ATOM 4507 O O . PHE A 1 565 ? -11.181 -19.555 -42.233 1.00 39.25 565 PHE A O 1
ATOM 4514 N N . TRP A 1 566 ? -11.018 -17.490 -41.392 1.00 39.25 566 TRP A N 1
ATOM 4515 C CA . TRP A 1 566 ? -11.551 -16.871 -42.607 1.00 39.25 566 TRP A CA 1
ATOM 4516 C C . TRP A 1 566 ? -10.530 -17.065 -43.738 1.00 39.25 566 TRP A C 1
ATOM 4518 O O . TRP A 1 566 ? -9.410 -16.562 -43.640 1.00 39.25 566 TRP A O 1
ATOM 4528 N N . ARG A 1 567 ? -10.912 -17.770 -44.808 1.00 40.88 567 ARG A N 1
ATOM 4529 C CA . ARG A 1 567 ? -10.270 -17.596 -46.114 1.00 40.88 567 ARG A CA 1
ATOM 4530 C C . ARG A 1 567 ? -10.731 -16.218 -46.594 1.00 40.88 567 ARG A C 1
ATOM 4532 O O . ARG A 1 567 ? -11.922 -15.997 -46.781 1.00 40.88 567 ARG A O 1
ATOM 4539 N N . ILE A 1 568 ? -9.815 -15.256 -46.663 1.00 42.03 568 ILE A N 1
ATOM 4540 C CA . ILE A 1 568 ? -10.017 -14.120 -47.565 1.00 42.03 568 ILE A CA 1
ATOM 4541 C C . ILE A 1 568 ? -9.870 -14.752 -48.944 1.00 42.03 568 ILE A C 1
ATOM 4543 O O . ILE A 1 568 ? -8.843 -15.391 -49.168 1.00 42.03 568 ILE A O 1
ATOM 4547 N N . ASP A 1 569 ? -10.887 -14.654 -49.800 1.00 40.41 569 ASP A N 1
ATOM 4548 C CA . ASP A 1 569 ? -10.793 -15.161 -51.167 1.00 40.41 569 ASP A CA 1
ATOM 4549 C C . ASP A 1 569 ? -9.595 -14.476 -51.845 1.00 40.41 569 ASP A C 1
ATOM 4551 O O . ASP A 1 569 ? -9.612 -13.281 -52.149 1.00 40.41 569 ASP A O 1
ATOM 4555 N N . ASP A 1 570 ? -8.500 -15.220 -51.993 1.00 46.03 570 ASP A N 1
ATOM 4556 C CA . ASP A 1 570 ? -7.420 -14.855 -52.891 1.00 46.03 570 ASP A CA 1
ATOM 4557 C C . ASP A 1 570 ? -7.962 -15.201 -54.287 1.00 46.03 570 ASP A C 1
ATOM 4559 O O . ASP A 1 570 ? -8.031 -16.372 -54.655 1.00 46.03 570 ASP A O 1
ATOM 4563 N N . ASP A 1 571 ? -8.351 -14.197 -55.083 1.00 47.28 571 ASP A N 1
ATOM 4564 C CA . ASP A 1 571 ? -8.807 -14.384 -56.479 1.00 47.28 571 ASP A CA 1
ATOM 4565 C C . ASP A 1 571 ? -7.792 -15.169 -57.347 1.00 47.28 571 ASP A C 1
ATOM 4567 O O . ASP A 1 571 ? -8.120 -15.648 -58.428 1.00 47.28 571 ASP A O 1
ATOM 4571 N N . THR A 1 572 ? -6.561 -15.345 -56.853 1.00 43.31 572 THR A N 1
ATOM 4572 C CA . THR A 1 572 ? -5.487 -16.150 -57.450 1.00 43.31 572 THR A CA 1
ATOM 4573 C C . THR A 1 572 ? -5.618 -17.664 -57.226 1.00 43.31 572 THR A C 1
ATOM 4575 O O . THR A 1 572 ? -5.089 -18.425 -58.036 1.00 43.31 572 THR A O 1
ATOM 4578 N N . GLU A 1 573 ? -6.329 -18.143 -56.194 1.00 43.50 573 GLU A N 1
ATOM 4579 C CA . GLU A 1 573 ? -6.624 -19.585 -56.049 1.00 43.50 573 GLU A CA 1
ATOM 4580 C C . GLU A 1 573 ? -7.733 -20.029 -57.015 1.00 43.50 573 GLU A C 1
ATOM 4582 O O . GLU A 1 573 ? -7.655 -21.127 -57.560 1.00 43.50 573 GLU A O 1
ATOM 4587 N N . ARG A 1 574 ? -8.700 -19.152 -57.336 1.00 39.59 574 ARG A N 1
ATOM 4588 C CA . ARG A 1 574 ? -9.738 -19.439 -58.347 1.00 39.59 574 ARG A CA 1
ATOM 4589 C C . ARG A 1 574 ? -9.159 -19.719 -59.733 1.00 39.59 574 ARG A C 1
ATOM 4591 O O . ARG A 1 574 ? -9.721 -20.521 -60.468 1.00 39.59 574 ARG A O 1
ATOM 4598 N N . THR A 1 575 ? -8.038 -19.095 -60.088 1.00 37.88 575 THR A N 1
ATOM 4599 C CA . THR A 1 575 ? -7.346 -19.372 -61.355 1.00 37.88 575 THR A CA 1
ATOM 4600 C C . THR A 1 575 ? -6.590 -20.700 -61.357 1.00 37.88 575 THR A C 1
ATOM 4602 O O . THR A 1 575 ? -6.493 -21.314 -62.408 1.00 37.88 575 THR A O 1
ATOM 4605 N N . LEU A 1 576 ? -6.094 -21.179 -60.209 1.00 36.94 576 LEU A N 1
ATOM 4606 C CA . LEU A 1 576 ? -5.366 -22.455 -60.135 1.00 36.94 576 LEU A CA 1
ATOM 4607 C C . LEU A 1 576 ? -6.309 -23.665 -60.087 1.00 36.94 576 LEU A C 1
ATOM 4609 O O . LEU A 1 576 ? -6.020 -24.671 -60.730 1.00 36.94 576 LEU A O 1
ATOM 4613 N N . ASP A 1 577 ? -7.440 -23.557 -59.383 1.00 39.56 577 ASP A N 1
ATOM 4614 C CA . ASP A 1 577 ? -8.455 -24.621 -59.365 1.00 39.56 577 ASP A CA 1
ATOM 4615 C C . ASP A 1 577 ? -9.175 -24.743 -60.718 1.00 39.56 577 ASP A C 1
ATOM 4617 O O . ASP A 1 577 ? -9.418 -25.855 -61.181 1.00 39.56 577 ASP A O 1
ATOM 4621 N N . ASN A 1 578 ? -9.449 -23.630 -61.411 1.00 37.59 578 ASN A N 1
ATOM 4622 C CA . ASN A 1 578 ? -10.039 -23.689 -62.754 1.00 37.59 578 ASN A CA 1
ATOM 4623 C C . ASN A 1 578 ? -9.066 -24.277 -63.791 1.00 37.59 578 ASN A C 1
ATOM 4625 O O . ASN A 1 578 ? -9.484 -25.083 -64.618 1.00 37.59 578 ASN A O 1
ATOM 4629 N N . ASP A 1 579 ? -7.771 -23.963 -63.699 1.00 39.72 579 ASP A N 1
ATOM 4630 C CA . ASP A 1 579 ? -6.734 -24.522 -64.577 1.00 39.72 579 ASP A CA 1
ATOM 4631 C C . ASP A 1 579 ? -6.490 -26.026 -64.360 1.00 39.72 579 ASP A C 1
ATOM 4633 O O . ASP A 1 579 ? -6.064 -26.714 -65.289 1.00 39.72 579 ASP A O 1
ATOM 4637 N N . ALA A 1 580 ? -6.699 -26.539 -63.142 1.00 40.47 580 ALA A N 1
ATOM 4638 C CA . ALA A 1 580 ? -6.582 -27.964 -62.823 1.00 40.47 580 ALA A CA 1
ATOM 4639 C C . ALA A 1 580 ? -7.835 -28.749 -63.251 1.00 40.47 580 ALA A C 1
ATOM 4641 O O . ALA A 1 580 ? -7.725 -29.869 -63.751 1.00 40.47 580 ALA A O 1
ATOM 4642 N N . ILE A 1 581 ? -9.016 -28.134 -63.131 1.00 43.56 581 ILE A N 1
ATOM 4643 C CA . ILE A 1 581 ? -10.289 -28.696 -63.600 1.00 43.56 581 ILE A CA 1
ATOM 4644 C C . ILE A 1 581 ? -10.353 -28.713 -65.139 1.00 43.56 581 ILE A C 1
ATOM 4646 O O . ILE A 1 581 ? -10.823 -29.696 -65.709 1.00 43.56 581 ILE A O 1
ATOM 4650 N N . GLU A 1 582 ? -9.808 -27.704 -65.831 1.00 44.38 582 GLU A N 1
ATOM 4651 C CA . GLU A 1 582 ? -9.670 -27.722 -67.299 1.00 44.38 582 GLU A CA 1
ATOM 4652 C C . GLU A 1 582 ? -8.595 -28.704 -67.802 1.00 44.38 582 GLU A C 1
ATOM 4654 O O . GLU A 1 582 ? -8.667 -29.156 -68.945 1.00 44.38 582 GLU A O 1
ATOM 4659 N N . ARG A 1 583 ? -7.624 -29.090 -66.960 1.00 45.66 583 ARG A N 1
ATOM 4660 C CA . ARG A 1 583 ? -6.551 -30.039 -67.314 1.00 45.66 583 ARG A CA 1
ATOM 4661 C C . ARG A 1 583 ? -6.856 -31.509 -67.027 1.00 45.66 583 ARG A C 1
ATOM 4663 O O . ARG A 1 583 ? -6.027 -32.355 -67.349 1.00 45.66 583 ARG A O 1
ATOM 4670 N N . GLY A 1 584 ? -8.029 -31.838 -66.483 1.00 39.12 584 GLY A N 1
ATOM 4671 C CA . GLY A 1 584 ? -8.493 -33.227 -66.364 1.00 39.12 584 GLY A CA 1
ATOM 4672 C C . GLY A 1 584 ? -7.576 -34.154 -65.553 1.00 39.12 584 GLY A C 1
ATOM 4673 O O . GLY A 1 584 ? -7.603 -35.369 -65.755 1.00 39.12 584 GLY A O 1
ATOM 4674 N N . GLU A 1 585 ? -6.755 -33.618 -64.648 1.00 40.31 585 GLU A N 1
ATOM 4675 C CA . GLU A 1 585 ? -5.901 -34.439 -63.790 1.00 40.31 585 GLU A CA 1
ATOM 4676 C C . GLU A 1 585 ? -6.725 -34.958 -62.603 1.00 40.31 585 GLU A C 1
ATOM 4678 O O . GLU A 1 585 ? -6.973 -34.259 -61.621 1.00 40.31 585 GLU A O 1
ATOM 4683 N N . ASN A 1 586 ? -7.192 -36.205 -62.720 1.00 35.41 586 ASN A N 1
ATOM 4684 C CA . ASN A 1 586 ? -7.831 -36.940 -61.631 1.00 35.41 586 ASN A CA 1
ATOM 4685 C C . ASN A 1 586 ? -6.852 -37.091 -60.458 1.00 35.41 586 ASN A C 1
ATOM 4687 O O . ASN A 1 586 ? -5.835 -37.775 -60.571 1.00 35.41 586 ASN A O 1
ATOM 4691 N N . ILE A 1 587 ? -7.193 -36.484 -59.323 1.00 39.91 587 ILE A N 1
ATOM 4692 C CA . ILE A 1 587 ? -6.477 -36.650 -58.058 1.00 39.91 587 ILE A CA 1
ATOM 4693 C C . ILE A 1 587 ? -6.885 -38.002 -57.456 1.00 39.91 587 ILE A C 1
ATOM 4695 O O . ILE A 1 587 ? -8.053 -38.202 -57.117 1.00 39.91 587 ILE A O 1
ATOM 4699 N N . ALA A 1 588 ? -5.914 -38.908 -57.339 1.00 34.59 588 ALA A N 1
ATOM 4700 C CA . ALA A 1 588 ? -5.950 -40.081 -56.466 1.00 34.59 588 ALA A CA 1
ATOM 4701 C C . ALA A 1 588 ? -5.067 -39.834 -55.239 1.00 34.59 588 ALA A C 1
ATOM 4703 O O . ALA A 1 588 ? -3.996 -39.204 -55.412 1.00 34.59 588 ALA A O 1
#

Mean predicted aligned error: 14.21 Å

InterPro domains:
  IPR000326 Phosphatidic acid phosphatase type 2/haloperoxidase [PF01569] (388-535)
  IPR000326 Phosphatidic acid phosphatase type 2/haloperoxidase [SM00014] (386-531)
  IPR004839 Aminotransferase, class I/classII, large domain [PF00155] (10-303)
  IPR015421 Pyridoxal phosphate-dependent transferase, major domain [G3DSA:3.40.640.10] (9-225)
  IPR015422 Pyridoxal phosphate-dependent transferase, small domain [G3DSA:3.90.1150.10] (226-321)
  IPR015424 Pyridoxal phosphate-dependent transferase [SSF53383] (6-321)
  IPR036938 Phosphatidic acid phosphatase type 2/haloperoxidase superfamily [SSF48317] (333-537)

Foldseek 3Di:
DQPLDVDHADPLQKAKFLAQLRLVLLLCLLADDPLAQAEEEEPLADLVVLVSCVVVVHHYAYWYADQAATDPVVVVVVLVVDDRDPVDDPDPPDDGHYFNYEYEFAQALGVAQGHHHDPVNLLSVQVVQVVRRYAYEHAPAWQLFFQPPDRGDDDSQVNQPDQEQGRYKHWYGCCQQPNSVLSITMIGHHSHNSVSSCPRPCNVVVNTHPVVSVVVVVCCVVVVVSVVSSVVSNVQLLLLLVLLVVLCCVPPVPWDWGHSRIGFKIKTFDPDQVVVVCVVCPPFADKAASQSSANPPYGDDSRRMTMDGSNPDGSVCSNVVGDDFADADWAQLPPQQQADDQDPDFPQDPVNLCCLQPVVQLVVLVVLLVVDPFDPVLSVVQSVLSNCLSVVLLVVLLVVLVVCQRHQQAFFSNQCVLQVFDDDPPDDNPDTDTSVRGPDPPVVSNNLRSRAAADQSLLSQLLRLLLSLLLLLLQVVLVDPPDDCVSVVNSCVSVVVSVVRLVSCVVSSNYDPVNSVNSNVSNNVSSVVSSVVFFPDSNPNVCSGRTDADFDDDDPCPPPPDGDGDDPPGVVVVVVVVVVVVVPDDDD

Radius of gyration: 33.75 Å; Cα contacts (8 Å, |Δi|>4): 996; chains: 1; bounding box: 81×67×100 Å